Protein AF-A0A8T2KEL7-F1 (afdb_monomer_lite)

Structure (mmCIF, N/CA/C/O backbone):
data_AF-A0A8T2KEL7-F1
#
_entry.id   AF-A0A8T2KEL7-F1
#
loop_
_atom_site.group_PDB
_atom_site.id
_atom_site.type_symbol
_atom_site.label_atom_id
_atom_site.label_alt_id
_atom_site.label_comp_id
_atom_site.label_asym_id
_atom_site.label_entity_id
_atom_site.label_seq_id
_atom_site.pdbx_PDB_ins_code
_atom_site.Cartn_x
_atom_site.Cartn_y
_atom_site.Cartn_z
_atom_site.occupancy
_atom_site.B_iso_or_equiv
_atom_site.auth_seq_id
_atom_site.auth_comp_id
_atom_site.auth_asym_id
_atom_site.auth_atom_id
_atom_site.pdbx_PDB_model_num
ATOM 1 N N . ASN A 1 1 ? -16.613 -29.108 -56.571 1.00 51.03 1 ASN A N 1
ATOM 2 C CA . ASN A 1 1 ? -16.171 -29.721 -55.289 1.00 51.03 1 ASN A CA 1
ATOM 3 C C . ASN A 1 1 ? -15.367 -28.751 -54.425 1.00 51.03 1 ASN A C 1
ATOM 5 O O . ASN A 1 1 ? -15.957 -28.220 -53.500 1.00 51.03 1 ASN A O 1
ATOM 9 N N . GLN A 1 2 ? -14.075 -28.468 -54.674 1.00 43.62 2 GLN A N 1
ATOM 10 C CA . GLN A 1 2 ? -13.343 -27.475 -53.847 1.00 43.62 2 GLN A CA 1
ATOM 11 C C . GLN A 1 2 ? -13.851 -26.033 -54.038 1.00 43.62 2 GLN A C 1
ATOM 13 O O . GLN A 1 2 ? -13.884 -25.265 -53.083 1.00 43.62 2 GLN A O 1
ATOM 18 N N . SER A 1 3 ? -14.307 -25.688 -55.246 1.00 48.84 3 SER A N 1
ATOM 19 C CA . SER A 1 3 ? -14.940 -24.399 -55.561 1.00 48.84 3 SER A CA 1
ATOM 20 C C . SER A 1 3 ? -16.212 -24.130 -54.747 1.00 48.84 3 SER A C 1
ATOM 22 O O . SER A 1 3 ? -16.397 -23.021 -54.257 1.00 48.84 3 SER A O 1
ATOM 24 N N . ASP A 1 4 ? -17.063 -25.145 -54.566 1.00 54.06 4 ASP A N 1
ATOM 25 C CA . ASP A 1 4 ? -18.336 -25.011 -53.841 1.00 54.06 4 ASP A CA 1
ATOM 26 C C . ASP A 1 4 ? -18.112 -24.814 -52.341 1.00 54.06 4 ASP A C 1
ATOM 28 O O . ASP A 1 4 ? -18.777 -23.988 -51.727 1.00 54.06 4 ASP A O 1
ATOM 32 N N . LEU A 1 5 ? -17.131 -25.518 -51.763 1.00 57.81 5 LEU A N 1
ATOM 33 C CA . LEU A 1 5 ? -16.745 -25.352 -50.359 1.00 57.81 5 LEU A CA 1
ATOM 34 C C . LEU A 1 5 ? -16.254 -23.931 -50.058 1.00 57.81 5 LEU A C 1
ATOM 36 O O . LEU A 1 5 ? -16.566 -23.396 -48.998 1.00 57.81 5 LEU A O 1
ATOM 40 N N . PHE A 1 6 ? -15.523 -23.304 -50.985 1.00 61.91 6 PHE A N 1
ATOM 41 C CA . PHE A 1 6 ? -15.069 -21.924 -50.809 1.00 61.91 6 PHE A CA 1
ATOM 42 C C . PHE A 1 6 ? -16.231 -20.922 -50.889 1.00 61.91 6 PHE A C 1
ATOM 44 O O . PHE A 1 6 ? -16.317 -20.037 -50.040 1.00 61.91 6 PHE A O 1
ATOM 51 N N . LEU A 1 7 ? -17.166 -21.092 -51.838 1.00 71.88 7 LEU A N 1
ATOM 52 C CA . LEU A 1 7 ? -18.381 -20.266 -51.889 1.00 71.88 7 LEU A CA 1
ATOM 53 C C . LEU A 1 7 ? -19.242 -20.436 -50.628 1.00 71.88 7 LEU A C 1
ATOM 55 O O . LEU A 1 7 ? -19.676 -19.438 -50.063 1.00 71.88 7 LEU A O 1
ATOM 59 N N . GLN A 1 8 ? -19.445 -21.669 -50.155 1.00 61.72 8 GLN A N 1
ATOM 60 C CA . GLN A 1 8 ? -20.228 -21.951 -48.945 1.00 61.72 8 GLN A CA 1
ATOM 61 C C . GLN A 1 8 ? -19.582 -21.364 -47.683 1.00 61.72 8 GLN A C 1
ATOM 63 O O . GLN A 1 8 ? -20.287 -20.845 -46.819 1.00 61.72 8 GLN A O 1
ATOM 68 N N . LEU A 1 9 ? -18.248 -21.399 -47.580 1.00 69.44 9 LEU A N 1
ATOM 69 C CA . LEU A 1 9 ? -17.526 -20.752 -46.483 1.00 69.44 9 LEU A CA 1
ATOM 70 C C . LEU A 1 9 ? -17.676 -19.224 -46.544 1.00 69.44 9 LEU A C 1
ATOM 72 O O . LEU A 1 9 ? -17.912 -18.588 -45.520 1.00 69.44 9 LEU A O 1
ATOM 76 N N . GLN A 1 10 ? -17.572 -18.637 -47.739 1.00 73.69 10 GLN A N 1
ATOM 77 C CA . GLN A 1 10 ? -17.708 -17.195 -47.933 1.00 73.69 10 GLN A CA 1
ATOM 78 C C . GLN A 1 10 ? -19.140 -16.708 -47.649 1.00 73.69 10 GLN A C 1
ATOM 80 O O . GLN A 1 10 ? -19.310 -15.692 -46.983 1.00 73.69 10 GLN A O 1
ATOM 85 N N . GLU A 1 11 ? -20.163 -17.459 -48.064 1.00 72.88 11 GLU A N 1
ATOM 86 C CA . GLU A 1 11 ? -21.570 -17.185 -47.745 1.00 72.88 11 GLU A CA 1
ATOM 87 C C . GLU A 1 11 ? -21.839 -17.281 -46.232 1.00 72.88 11 GLU A C 1
ATOM 89 O O . GLU A 1 11 ? -22.478 -16.396 -45.658 1.00 72.88 11 GLU A O 1
ATOM 94 N N . ALA A 1 12 ? -21.275 -18.290 -45.555 1.00 67.38 12 ALA A N 1
ATOM 95 C CA . ALA A 1 12 ? -21.359 -18.412 -44.100 1.00 67.38 12 ALA A CA 1
ATOM 96 C C . ALA A 1 12 ? -20.695 -17.221 -43.381 1.00 67.38 12 ALA A C 1
ATOM 98 O O . ALA A 1 12 ? -21.315 -16.633 -42.493 1.00 67.38 12 ALA A O 1
ATOM 99 N N . ILE A 1 13 ? -19.487 -16.817 -43.794 1.00 72.94 13 ILE A N 1
ATOM 100 C CA . ILE A 1 13 ? -18.776 -15.656 -43.232 1.00 72.94 13 ILE A CA 1
ATOM 101 C C . ILE A 1 13 ? -19.582 -14.369 -43.446 1.00 72.94 13 ILE A C 1
ATOM 103 O O . ILE A 1 13 ? -19.831 -13.656 -42.479 1.00 72.94 13 ILE A O 1
ATOM 107 N N . SER A 1 14 ? -20.082 -14.106 -44.658 1.00 72.56 14 SER A N 1
ATOM 108 C CA . SER A 1 14 ? -20.905 -12.919 -44.927 1.00 72.56 14 SER A CA 1
ATOM 109 C C . SER A 1 14 ? -22.224 -12.912 -44.141 1.00 72.56 14 SER A C 1
ATOM 111 O O . SER A 1 14 ? -22.675 -11.847 -43.718 1.00 72.56 14 SER A O 1
ATOM 113 N N . SER A 1 15 ? -22.829 -14.078 -43.876 1.00 67.56 15 SER A N 1
ATOM 114 C CA . SER A 1 15 ? -24.004 -14.174 -42.993 1.00 67.56 15 SER A CA 1
ATOM 115 C C . SER A 1 15 ? -23.667 -13.843 -41.530 1.00 67.56 15 SER A C 1
ATOM 117 O O . SER A 1 15 ? -24.447 -13.173 -40.847 1.00 67.56 15 SER A O 1
ATOM 119 N N . LEU A 1 16 ? -22.478 -14.243 -41.064 1.00 66.56 16 LEU A N 1
ATOM 120 C CA . LEU A 1 16 ? -21.989 -13.956 -39.718 1.00 66.56 16 LEU A CA 1
ATOM 121 C C . LEU A 1 16 ? -21.640 -12.470 -39.560 1.00 66.56 16 LEU A C 1
ATOM 123 O O . LEU A 1 16 ? -22.017 -11.854 -38.567 1.00 66.56 16 LEU A O 1
ATOM 127 N N . GLU A 1 17 ? -20.980 -11.875 -40.557 1.00 70.75 17 GLU A N 1
ATOM 128 C CA . GLU A 1 17 ? -20.666 -10.444 -40.606 1.00 70.75 17 GLU A CA 1
ATOM 129 C C . GLU A 1 17 ? -21.936 -9.588 -40.591 1.00 70.75 17 GLU A C 1
ATOM 131 O O . GLU A 1 17 ? -22.025 -8.657 -39.792 1.00 70.75 17 GLU A O 1
ATOM 136 N N . ALA A 1 18 ? -22.955 -9.940 -41.384 1.00 66.38 18 ALA A N 1
ATOM 137 C CA . ALA A 1 18 ? -24.250 -9.258 -41.365 1.00 66.38 18 ALA A CA 1
ATOM 138 C C . ALA A 1 18 ? -24.922 -9.320 -39.979 1.00 66.38 18 ALA A C 1
ATOM 140 O O . ALA A 1 18 ? -25.465 -8.318 -39.506 1.00 66.38 18 ALA A O 1
ATOM 141 N N . CYS A 1 19 ? -24.837 -10.467 -39.295 1.00 58.75 19 CYS A N 1
ATOM 142 C CA . CYS A 1 19 ? -25.362 -10.617 -37.940 1.00 58.75 19 CYS A CA 1
ATOM 143 C C . CYS A 1 19 ? -24.545 -9.813 -36.910 1.00 58.75 19 CYS A C 1
ATOM 145 O O . CYS A 1 19 ? -25.122 -9.154 -36.055 1.00 58.75 19 CYS A O 1
ATOM 147 N N . VAL A 1 20 ? -23.211 -9.789 -37.003 1.00 63.69 20 VAL A N 1
ATOM 148 C CA . VAL A 1 20 ? -22.352 -8.973 -36.119 1.00 63.69 20 VAL A CA 1
ATOM 149 C C . VAL A 1 20 ? -22.555 -7.472 -36.363 1.00 63.69 20 VAL A C 1
ATOM 151 O O . VAL A 1 20 ? -22.489 -6.682 -35.421 1.00 63.69 20 VAL A O 1
ATOM 154 N N . CYS A 1 21 ? -22.843 -7.056 -37.598 1.00 58.03 21 CYS A N 1
ATOM 155 C CA . CYS A 1 21 ? -23.215 -5.679 -37.912 1.00 58.03 21 CYS A CA 1
ATOM 156 C C . CYS A 1 21 ? -24.514 -5.260 -37.209 1.00 58.03 21 CYS A C 1
ATOM 158 O O . CYS A 1 21 ? -24.532 -4.188 -36.611 1.00 58.03 21 CYS A O 1
ATOM 160 N N . SER A 1 22 ? -25.548 -6.112 -37.163 1.00 57.53 22 SER A N 1
ATOM 161 C CA . SER A 1 22 ? -26.803 -5.769 -36.469 1.00 57.53 22 SER A CA 1
ATOM 162 C C . SER A 1 22 ? -26.669 -5.664 -34.942 1.00 57.53 22 SER A C 1
ATOM 164 O O . SER A 1 22 ? -27.563 -5.136 -34.293 1.00 57.53 22 SER A O 1
ATOM 166 N N . TRP A 1 23 ? -25.574 -6.165 -34.359 1.00 51.34 23 TRP A N 1
ATOM 167 C CA . TRP A 1 23 ? -25.241 -6.000 -32.936 1.00 51.34 23 TRP A CA 1
ATOM 168 C C . TRP A 1 23 ? -24.403 -4.743 -32.667 1.00 51.34 23 TRP A C 1
ATOM 170 O O . TRP A 1 23 ? -24.250 -4.337 -31.514 1.00 51.34 23 TRP A O 1
ATOM 180 N N . ARG A 1 24 ? -23.820 -4.138 -33.712 1.00 51.06 24 ARG A N 1
ATOM 181 C CA . ARG A 1 24 ? -22.928 -2.976 -33.594 1.00 51.06 24 ARG A CA 1
ATOM 182 C C . ARG A 1 24 ? -23.665 -1.636 -33.688 1.00 51.06 24 ARG A C 1
ATOM 184 O O . ARG A 1 24 ? -23.080 -0.621 -33.318 1.00 51.06 24 ARG A O 1
ATOM 191 N N . ASP A 1 25 ? -24.929 -1.650 -34.111 1.00 41.34 25 ASP A N 1
ATOM 192 C CA . ASP A 1 25 ? -25.845 -0.509 -34.075 1.00 41.34 25 ASP A CA 1
ATOM 193 C C . ASP A 1 25 ? -26.663 -0.512 -32.765 1.00 41.34 25 ASP A C 1
ATOM 195 O O . ASP A 1 25 ? -27.654 -1.239 -32.657 1.00 41.34 25 ASP A O 1
ATOM 199 N N . PRO A 1 26 ? -26.304 0.289 -31.742 1.00 42.75 26 PRO A N 1
ATOM 200 C CA . PRO A 1 26 ? -27.180 0.491 -30.595 1.00 42.75 26 PRO A CA 1
ATOM 201 C C . PRO A 1 26 ? -28.420 1.305 -31.016 1.00 42.75 26 PRO A C 1
ATOM 203 O O . PRO A 1 26 ? -28.294 2.225 -31.830 1.00 42.75 26 PRO A O 1
ATOM 206 N N . PRO A 1 27 ? -29.612 1.062 -30.433 1.00 43.00 27 PRO A N 1
ATOM 207 C CA . PRO A 1 27 ? -30.798 1.872 -30.700 1.00 43.00 27 PRO A CA 1
ATOM 208 C C . PRO A 1 27 ? -30.613 3.290 -30.139 1.00 43.00 27 PRO A C 1
ATOM 210 O O . PRO A 1 27 ? -30.871 3.578 -28.969 1.00 43.00 27 PRO A O 1
ATOM 213 N N . GLY A 1 28 ? -30.136 4.193 -30.993 1.00 37.25 28 GLY A N 1
ATOM 214 C CA . GLY A 1 28 ? -29.884 5.585 -30.651 1.00 37.25 28 GLY A CA 1
ATOM 215 C C . GLY A 1 28 ? -31.169 6.382 -30.420 1.00 37.25 28 GLY A C 1
ATOM 216 O O . GLY A 1 28 ? -31.869 6.726 -31.366 1.00 37.25 28 GLY A O 1
ATOM 217 N N . SER A 1 29 ? -31.402 6.774 -29.165 1.00 40.84 29 SER A N 1
ATOM 218 C CA . SER A 1 29 ? -32.165 7.974 -28.786 1.00 40.84 29 SER A CA 1
ATOM 219 C C . SER A 1 29 ? -33.591 8.110 -29.361 1.00 40.84 29 SER A C 1
ATOM 221 O O . SER A 1 29 ? -33.909 9.083 -30.049 1.00 40.84 29 SER A O 1
ATOM 223 N N . GLY A 1 30 ? -34.490 7.205 -28.968 1.00 31.20 30 GLY A N 1
ATOM 224 C CA . GLY A 1 30 ? -35.940 7.420 -29.034 1.00 31.20 30 GLY A CA 1
ATOM 225 C C . GLY A 1 30 ? -36.546 7.495 -27.632 1.00 31.20 30 GLY A C 1
ATOM 226 O O . GLY A 1 30 ? -36.530 6.507 -26.905 1.00 31.20 30 GLY A O 1
ATOM 227 N N . SER A 1 31 ? -37.082 8.654 -27.242 1.00 38.06 31 SER A N 1
ATOM 228 C CA . SER A 1 31 ? -37.835 8.798 -25.988 1.00 38.06 31 SER A CA 1
ATOM 229 C C . SER A 1 31 ? -39.167 8.047 -26.070 1.00 38.06 31 SER A C 1
ATOM 231 O O . SER A 1 31 ? -39.969 8.377 -26.941 1.00 38.06 31 SER A O 1
ATOM 233 N N . LEU A 1 32 ? -39.411 7.087 -25.168 1.00 34.47 32 LEU A N 1
ATOM 234 C CA . LEU A 1 32 ? -40.612 7.032 -24.314 1.00 34.47 32 LEU A CA 1
ATOM 235 C C . LEU A 1 32 ? -40.549 5.862 -23.312 1.00 34.47 32 LEU A C 1
ATOM 237 O O . LEU A 1 32 ? -39.857 4.868 -23.524 1.00 34.47 32 LEU A O 1
ATOM 241 N N . GLU A 1 33 ? -41.327 5.979 -22.237 1.00 38.69 33 GLU A N 1
ATOM 242 C CA . GLU A 1 33 ? -41.602 4.912 -21.269 1.00 38.69 33 GLU A CA 1
ATOM 243 C C . GLU A 1 33 ? -42.199 3.649 -21.916 1.00 38.69 33 GLU A C 1
ATOM 245 O O . GLU A 1 33 ? -43.057 3.723 -22.798 1.00 38.69 33 GLU A O 1
ATOM 250 N N . GLY A 1 34 ? -41.819 2.473 -21.407 1.00 32.56 34 GLY A N 1
ATOM 251 C CA . GLY A 1 34 ? -42.483 1.218 -21.755 1.00 32.56 34 GLY A CA 1
ATOM 252 C C . GLY A 1 34 ? -41.746 -0.024 -21.262 1.00 32.56 34 GLY A C 1
ATOM 253 O O . GLY A 1 34 ? -40.747 -0.424 -21.854 1.00 32.56 34 GLY A O 1
ATOM 254 N N . ASN A 1 35 ? -42.278 -0.674 -20.221 1.00 43.50 35 ASN A N 1
ATOM 255 C CA . ASN A 1 35 ? -41.855 -2.019 -19.817 1.00 43.50 35 ASN A CA 1
ATOM 256 C C . ASN A 1 35 ? -41.921 -2.982 -21.013 1.00 43.50 35 ASN A C 1
ATOM 258 O O . ASN A 1 35 ? -42.969 -3.085 -21.659 1.00 43.50 35 ASN A O 1
ATOM 262 N N . ARG A 1 36 ? -40.841 -3.726 -21.275 1.00 33.75 36 ARG A N 1
ATOM 263 C CA . ARG A 1 36 ? -40.877 -4.892 -22.166 1.00 33.75 36 ARG A CA 1
ATOM 264 C C . ARG A 1 36 ? -39.787 -5.900 -21.810 1.00 33.75 36 ARG A C 1
ATOM 266 O O . ARG A 1 36 ? -38.639 -5.524 -21.592 1.00 33.75 36 ARG A O 1
ATOM 273 N N . ASP A 1 37 ? -40.173 -7.168 -21.743 1.00 33.81 37 ASP A N 1
ATOM 274 C CA . ASP A 1 37 ? -39.324 -8.274 -21.296 1.00 33.81 37 ASP A CA 1
ATOM 275 C C . ASP A 1 37 ? -38.237 -8.654 -22.325 1.00 33.81 37 ASP A C 1
ATOM 277 O O . ASP A 1 37 ? -38.489 -8.603 -23.534 1.00 33.81 37 ASP A O 1
ATOM 281 N N . PRO A 1 38 ? -37.043 -9.099 -21.885 1.00 38.44 38 PRO A N 1
ATOM 282 C CA . PRO A 1 38 ? -35.895 -9.356 -22.758 1.00 38.44 38 PRO A CA 1
ATOM 283 C C . PRO A 1 38 ? -35.983 -10.738 -23.433 1.00 38.44 38 PRO A C 1
ATOM 285 O O . PRO A 1 38 ? -35.222 -11.649 -23.120 1.00 38.44 38 PRO A O 1
ATOM 288 N N . SER A 1 39 ? -36.940 -10.913 -24.350 1.00 38.66 39 SER A N 1
ATOM 289 C CA . SER A 1 39 ? -37.192 -12.195 -25.042 1.00 38.66 39 SER A CA 1
ATOM 290 C C . SER A 1 39 ? -37.117 -12.139 -26.578 1.00 38.66 39 SER A C 1
ATOM 292 O O . SER A 1 39 ? -37.346 -13.153 -27.233 1.00 38.66 39 SER A O 1
ATOM 294 N N . GLY A 1 40 ? -36.775 -10.985 -27.167 1.00 40.84 40 GLY A N 1
ATOM 295 C CA . GLY A 1 40 ? -36.830 -10.764 -28.622 1.00 40.84 40 GLY A CA 1
ATOM 296 C C . GLY A 1 40 ? -35.686 -11.369 -29.449 1.00 40.84 40 GLY A C 1
ATOM 297 O O . GLY A 1 40 ? -35.927 -11.879 -30.543 1.00 40.84 40 GLY A O 1
ATOM 298 N N . ASP A 1 41 ? -34.453 -11.353 -28.936 1.00 44.75 41 ASP A N 1
ATOM 299 C CA . ASP A 1 41 ? -33.253 -11.429 -29.796 1.00 44.75 41 ASP A CA 1
ATOM 300 C C . ASP A 1 41 ? -32.690 -12.848 -30.013 1.00 44.75 41 ASP A C 1
ATOM 302 O O . ASP A 1 41 ? -31.678 -13.039 -30.684 1.00 44.75 41 ASP A O 1
ATOM 306 N N . THR A 1 42 ? -33.347 -13.882 -29.480 1.00 44.06 42 THR A N 1
ATOM 307 C CA . THR A 1 42 ? -32.893 -15.283 -29.620 1.00 44.06 42 THR A CA 1
ATOM 308 C C . THR A 1 42 ? -33.246 -15.914 -30.974 1.00 44.06 42 THR A C 1
ATOM 310 O O . THR A 1 42 ? -32.592 -16.866 -31.405 1.00 44.06 42 THR A O 1
ATOM 313 N N . ASN A 1 43 ? -34.248 -15.384 -31.682 1.00 51.16 43 ASN A N 1
ATOM 314 C CA . ASN A 1 43 ? -34.780 -16.011 -32.898 1.00 51.16 43 ASN A CA 1
ATOM 315 C C . ASN A 1 43 ? -33.873 -15.866 -34.133 1.00 51.16 43 ASN A C 1
ATOM 317 O O . ASN A 1 43 ? -33.830 -16.775 -34.960 1.00 51.16 43 ASN A O 1
ATOM 321 N N . THR A 1 44 ? -33.123 -14.769 -34.264 1.00 52.22 44 THR A N 1
ATOM 322 C CA . THR A 1 44 ? -32.180 -14.564 -35.382 1.00 52.22 44 THR A CA 1
ATOM 323 C C . THR A 1 44 ? -30.947 -15.460 -35.264 1.00 52.22 44 THR A C 1
ATOM 325 O O . THR A 1 44 ? -30.527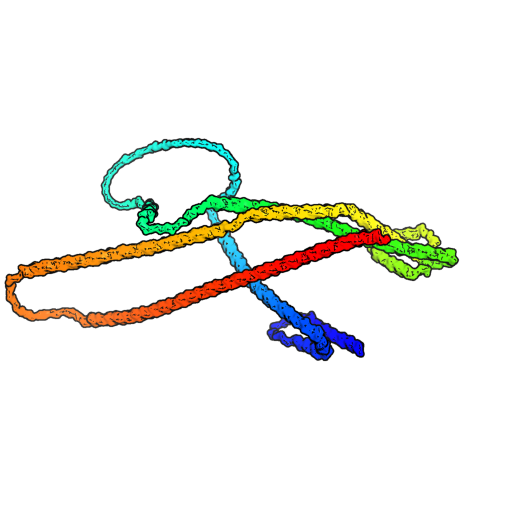 -16.051 -36.257 1.00 52.22 44 THR A O 1
ATOM 328 N N . CYS A 1 45 ? -30.417 -15.645 -34.051 1.00 45.91 45 CYS A N 1
ATOM 329 C CA . CYS A 1 45 ? -29.271 -16.526 -33.809 1.00 45.91 45 CYS A CA 1
ATOM 330 C C . CYS A 1 45 ? -29.617 -18.006 -34.079 1.00 45.91 45 CYS A C 1
ATOM 332 O O . CYS A 1 45 ? -28.887 -18.709 -34.781 1.00 45.91 45 CYS A O 1
ATOM 334 N N . ASN A 1 46 ? -30.795 -18.460 -33.627 1.00 52.78 46 ASN A N 1
ATOM 335 C CA . ASN A 1 46 ? -31.281 -19.822 -33.880 1.00 52.78 46 ASN A CA 1
ATOM 336 C C . ASN A 1 46 ? -31.483 -20.129 -35.378 1.00 52.78 46 ASN A C 1
ATOM 338 O O . ASN A 1 46 ? -31.280 -21.269 -35.800 1.00 52.78 46 ASN A O 1
ATOM 342 N N . ALA A 1 47 ? -31.849 -19.134 -36.196 1.00 53.66 47 ALA A N 1
ATOM 343 C CA . ALA A 1 47 ? -32.010 -19.314 -37.640 1.00 53.66 47 ALA A CA 1
ATOM 344 C C . ALA A 1 47 ? -30.671 -19.582 -38.355 1.00 53.66 47 ALA A C 1
ATOM 346 O O . ALA A 1 47 ? -30.604 -20.458 -39.215 1.00 53.66 47 ALA A O 1
ATOM 347 N N . VAL A 1 48 ? -29.595 -18.887 -37.963 1.00 54.91 48 VAL A N 1
ATOM 348 C CA . VAL A 1 48 ? -28.241 -19.082 -38.521 1.00 54.91 48 VAL A CA 1
ATOM 349 C C . VAL A 1 48 ? -27.666 -20.437 -38.091 1.00 54.91 48 VAL A C 1
ATOM 351 O O . VAL A 1 48 ? -27.198 -21.207 -38.931 1.00 54.91 48 VAL A O 1
ATOM 354 N N . MET A 1 49 ? -27.798 -20.785 -36.805 1.00 50.28 49 MET A N 1
ATOM 355 C CA . MET A 1 49 ? -27.352 -22.077 -36.256 1.00 50.28 49 MET A CA 1
ATOM 356 C C . MET A 1 49 ? -28.096 -23.290 -36.845 1.00 50.28 49 MET A C 1
ATOM 358 O O . MET A 1 49 ? -27.608 -24.412 -36.744 1.00 50.28 49 MET A O 1
ATOM 362 N N . SER A 1 50 ? -29.249 -23.080 -37.490 1.00 52.16 50 SER A N 1
ATOM 363 C CA . SER A 1 50 ? -30.031 -24.133 -38.157 1.00 52.16 50 SER A CA 1
ATOM 364 C C . SER A 1 50 ? -29.585 -24.431 -39.600 1.00 52.16 50 SER A C 1
ATOM 366 O O . SER A 1 50 ? -30.155 -25.315 -40.242 1.00 52.16 50 SER A O 1
ATOM 368 N N . SER A 1 51 ? -28.580 -23.725 -40.137 1.00 57.47 51 SER A N 1
ATOM 369 C CA . SER A 1 51 ? -28.039 -24.014 -41.473 1.00 57.47 51 SER A CA 1
ATOM 370 C C . SER A 1 51 ? -27.383 -25.405 -41.510 1.00 57.47 51 SER A C 1
ATOM 372 O O . SER A 1 51 ? -26.509 -25.682 -40.685 1.00 57.47 51 SER A O 1
ATOM 374 N N . PRO A 1 52 ? -27.721 -26.293 -42.470 1.00 59.16 52 PRO A N 1
ATOM 375 C CA . PRO A 1 52 ? -27.232 -27.676 -42.479 1.00 59.16 52 PRO A CA 1
ATOM 376 C C . PRO A 1 52 ? -25.705 -27.791 -42.618 1.00 59.16 52 PRO A C 1
ATOM 378 O O . PRO A 1 52 ? -25.131 -28.786 -42.179 1.00 59.16 52 PRO A O 1
ATOM 381 N N . VAL A 1 53 ? -25.040 -26.772 -43.177 1.00 58.00 53 VAL A N 1
ATOM 382 C CA . VAL A 1 53 ? -23.570 -26.701 -43.262 1.00 58.00 53 VAL A CA 1
ATOM 383 C C . VAL A 1 53 ? -22.955 -26.375 -41.897 1.00 58.00 53 VAL A C 1
ATOM 385 O O . VAL A 1 53 ? -22.003 -27.038 -41.488 1.00 58.00 53 VAL A O 1
ATOM 388 N N . LEU A 1 54 ? -23.532 -25.421 -41.155 1.00 56.69 54 LEU A N 1
ATOM 389 C CA . LEU A 1 54 ? -23.091 -25.096 -39.794 1.00 56.69 54 LEU A CA 1
ATOM 390 C C . LEU A 1 54 ? -23.386 -26.240 -38.822 1.00 56.69 54 LEU A C 1
ATOM 392 O O . LEU A 1 54 ? -22.504 -26.603 -38.056 1.00 56.69 54 LEU A O 1
ATOM 396 N N . VAL A 1 55 ? -24.553 -26.887 -38.909 1.00 62.62 55 VAL A N 1
ATOM 397 C CA . VAL A 1 55 ? -24.863 -28.091 -38.113 1.00 62.62 55 VAL A CA 1
ATOM 398 C C . VAL A 1 55 ? -23.891 -29.236 -38.430 1.00 62.62 55 VAL A C 1
ATOM 400 O O . VAL A 1 55 ? -23.473 -29.953 -37.523 1.00 62.62 55 VAL A O 1
ATOM 403 N N . GLY A 1 56 ? -23.497 -29.407 -39.697 1.00 63.72 56 GLY A N 1
ATOM 404 C CA . GLY A 1 56 ? -22.493 -30.394 -40.106 1.00 63.72 56 GLY A CA 1
ATOM 405 C C . GLY A 1 56 ? -21.108 -30.115 -39.515 1.00 63.72 56 GLY A C 1
ATOM 406 O O . GLY A 1 56 ? -20.507 -31.012 -38.927 1.00 63.72 56 GLY A O 1
ATOM 407 N N . LEU A 1 57 ? -20.636 -28.868 -39.612 1.00 58.28 57 LEU A N 1
ATOM 408 C CA . LEU A 1 57 ? -19.362 -28.437 -39.030 1.00 58.28 57 LEU A CA 1
ATOM 409 C C . LEU A 1 57 ? -19.373 -28.522 -37.501 1.00 58.28 57 LEU A C 1
ATOM 411 O O . LEU A 1 57 ? -18.437 -29.071 -36.930 1.00 58.28 57 LEU A O 1
ATOM 415 N N . ASN A 1 58 ? -20.441 -28.071 -36.838 1.00 57.66 58 ASN A N 1
ATOM 416 C CA . ASN A 1 58 ? -20.557 -28.114 -35.379 1.00 57.66 58 ASN A CA 1
ATOM 417 C C . ASN A 1 58 ? -20.500 -29.558 -34.853 1.00 57.66 58 ASN A C 1
ATOM 419 O O . ASN A 1 58 ? -19.894 -29.814 -33.824 1.00 57.66 58 ASN A O 1
ATOM 423 N N . LYS A 1 59 ? -21.041 -30.526 -35.604 1.00 62.81 59 LYS A N 1
ATOM 424 C CA . LYS A 1 59 ? -21.048 -31.955 -35.246 1.00 62.81 59 LYS A CA 1
ATOM 425 C C . LYS A 1 59 ? -19.718 -32.684 -35.496 1.00 62.81 59 LYS A C 1
ATOM 427 O O . LYS A 1 59 ? -19.494 -33.760 -34.939 1.00 62.81 59 LYS A O 1
ATOM 432 N N . GLU A 1 60 ? -18.848 -32.128 -36.339 1.00 59.91 60 GLU A N 1
ATOM 433 C CA . GLU A 1 60 ? -17.434 -32.525 -36.444 1.00 59.91 60 GLU A CA 1
ATOM 434 C C . GLU A 1 60 ? -16.601 -31.850 -35.339 1.00 59.91 60 GLU A C 1
ATOM 436 O O . GLU A 1 60 ? -15.757 -32.496 -34.721 1.00 59.91 60 GLU A O 1
ATOM 441 N N . LEU A 1 61 ? -16.888 -30.582 -35.023 1.00 55.34 61 LEU A N 1
ATOM 442 C CA . LEU A 1 61 ? -16.183 -29.809 -33.996 1.00 55.34 61 LEU A CA 1
ATOM 443 C C . LEU A 1 61 ? -16.467 -30.337 -32.577 1.00 55.34 61 LEU A C 1
ATOM 445 O O . LEU A 1 61 ? -15.524 -30.592 -31.834 1.00 55.34 61 LEU A O 1
ATOM 449 N N . GLU A 1 62 ? -17.726 -30.650 -32.247 1.00 56.56 62 GLU A N 1
ATOM 450 C CA . GLU A 1 62 ? -18.137 -31.328 -31.001 1.00 56.56 62 GLU A CA 1
ATOM 451 C C . GLU A 1 62 ? -17.415 -32.673 -30.795 1.00 56.56 62 GLU A C 1
ATOM 453 O O . GLU A 1 62 ? -17.163 -33.076 -29.661 1.00 56.56 62 GLU A O 1
ATOM 458 N N . LYS A 1 63 ? -17.050 -33.387 -31.872 1.00 59.75 63 LYS A N 1
ATOM 459 C CA . LYS A 1 63 ? -16.265 -34.632 -31.775 1.00 59.75 63 LYS A CA 1
ATOM 460 C C . LYS A 1 63 ? -14.774 -34.393 -31.558 1.00 59.75 63 LYS A C 1
ATOM 462 O O . LYS A 1 63 ? -14.119 -35.250 -30.970 1.00 59.75 63 LYS A O 1
ATOM 467 N N . ALA A 1 64 ? -14.238 -33.283 -32.059 1.00 55.59 64 ALA A N 1
ATOM 468 C CA . ALA A 1 64 ? -12.831 -32.926 -31.909 1.00 55.59 64 ALA A CA 1
ATOM 469 C C . ALA A 1 64 ? -12.533 -32.263 -30.550 1.00 55.59 64 ALA A C 1
ATOM 471 O O . ALA A 1 64 ? -11.447 -32.460 -30.012 1.00 55.59 64 ALA A O 1
ATOM 472 N N . PHE A 1 65 ? -13.500 -31.530 -29.983 1.00 51.91 65 PHE A N 1
ATOM 473 C CA . PHE A 1 65 ? -13.317 -30.661 -28.811 1.00 51.91 65 PHE A CA 1
ATOM 474 C C . PHE A 1 65 ? -14.181 -31.029 -27.590 1.00 51.91 65 PHE A C 1
ATOM 476 O O . PHE A 1 65 ? -14.276 -30.250 -26.645 1.00 51.91 65 PHE A O 1
ATOM 483 N N . SER A 1 66 ? -14.762 -32.236 -27.534 1.00 56.72 66 SER A N 1
ATOM 484 C CA . SER A 1 66 ? -15.698 -32.636 -26.460 1.00 56.72 66 SER A CA 1
ATOM 485 C C . SER A 1 66 ? -15.138 -32.566 -25.024 1.00 56.72 66 SER A C 1
ATOM 487 O O . SER A 1 66 ? -15.907 -32.631 -24.066 1.00 56.72 66 SER A O 1
ATOM 489 N N . HIS A 1 67 ? -13.811 -32.524 -24.855 1.00 54.12 67 HIS A N 1
ATOM 490 C CA . HIS A 1 67 ? -13.155 -32.301 -23.560 1.00 54.12 67 HIS A CA 1
ATOM 491 C C . HIS A 1 67 ? -13.003 -30.810 -23.225 1.00 54.12 67 HIS A C 1
ATOM 493 O O . HIS A 1 67 ? -13.130 -30.434 -22.058 1.00 54.12 67 HIS A O 1
ATOM 499 N N . ASP A 1 68 ? -12.787 -29.967 -24.235 1.00 61.22 68 ASP A N 1
ATOM 500 C CA . ASP A 1 68 ? -12.562 -28.534 -24.062 1.00 61.22 68 ASP A CA 1
ATOM 501 C C . ASP A 1 68 ? -13.875 -27.795 -23.786 1.00 61.22 68 ASP A C 1
ATOM 503 O O . ASP A 1 68 ? -13.885 -26.902 -22.947 1.00 61.22 68 ASP A O 1
ATOM 507 N N . ASP A 1 69 ? -15.009 -28.214 -24.363 1.00 68.62 69 ASP A N 1
ATOM 508 C CA . ASP A 1 69 ? -16.320 -27.619 -24.047 1.00 68.62 69 ASP A CA 1
ATOM 509 C C . ASP A 1 69 ? -16.677 -27.742 -22.556 1.00 68.62 69 ASP A C 1
ATOM 511 O O . ASP A 1 69 ? -17.165 -26.791 -21.944 1.00 68.62 69 ASP A O 1
ATOM 515 N N . ILE A 1 70 ? -16.393 -28.890 -21.929 1.00 75.00 70 ILE A N 1
ATOM 516 C CA . ILE A 1 70 ? -16.634 -29.091 -20.490 1.00 75.00 70 ILE A CA 1
ATOM 517 C C . ILE A 1 70 ? -15.704 -28.193 -19.666 1.00 75.00 70 ILE A C 1
ATOM 519 O O . ILE A 1 70 ? -16.131 -27.634 -18.653 1.00 75.00 70 ILE A O 1
ATOM 523 N N . TRP A 1 71 ? -14.452 -28.021 -20.097 1.00 81.12 71 TRP A N 1
ATOM 524 C CA . TRP A 1 71 ? -13.497 -27.132 -19.438 1.00 81.12 71 TRP A CA 1
ATOM 525 C C . TRP A 1 71 ? -13.903 -25.655 -19.578 1.00 81.12 71 TRP A C 1
ATOM 527 O O . TRP A 1 71 ? -13.970 -24.946 -18.576 1.00 81.12 71 TRP A O 1
ATOM 537 N N . ILE A 1 72 ? -14.287 -25.216 -20.780 1.00 80.44 72 ILE A N 1
ATOM 538 C CA . ILE A 1 72 ? -14.781 -23.862 -21.066 1.00 80.44 72 ILE A CA 1
ATOM 539 C C . ILE A 1 72 ? -16.054 -23.571 -20.261 1.00 80.44 72 ILE A C 1
ATOM 541 O O . ILE A 1 72 ? -16.158 -22.506 -19.659 1.00 80.44 72 ILE A O 1
ATOM 545 N N . GLN A 1 73 ? -17.005 -24.506 -20.174 1.00 84.75 73 GLN A N 1
ATOM 546 C CA . GLN A 1 73 ? -18.219 -24.325 -19.364 1.00 84.75 73 GLN A CA 1
ATOM 547 C C . GLN A 1 73 ? -17.923 -24.292 -17.856 1.00 84.75 73 GLN A C 1
ATOM 549 O O . GLN A 1 73 ? -18.525 -23.492 -17.131 1.00 84.75 73 GLN A O 1
ATOM 554 N N . CYS A 1 74 ? -16.970 -25.098 -17.370 1.00 83.00 74 CYS A N 1
ATOM 555 C CA . CYS A 1 74 ? -16.471 -24.997 -15.995 1.00 83.00 74 CYS A CA 1
ATOM 556 C C . CYS A 1 74 ? -15.842 -23.621 -15.725 1.00 83.00 74 CYS A C 1
ATOM 558 O O . CYS A 1 74 ? -16.129 -23.011 -14.697 1.00 83.00 74 CYS A O 1
ATOM 560 N N . GLU A 1 75 ? -15.036 -23.106 -16.653 1.00 86.38 75 GLU A N 1
ATOM 561 C CA . GLU A 1 75 ? -14.326 -21.835 -16.504 1.00 86.38 75 GLU A CA 1
ATOM 562 C C . GLU A 1 75 ? -15.270 -20.624 -16.620 1.00 86.38 75 GLU A C 1
ATOM 564 O O . GLU A 1 75 ? -15.198 -19.698 -15.812 1.00 86.38 75 GLU A O 1
ATOM 569 N N . ILE A 1 76 ? -16.255 -20.665 -17.525 1.00 86.19 76 ILE A N 1
ATOM 570 C CA . ILE A 1 76 ? -17.365 -19.699 -17.576 1.00 86.19 76 ILE A CA 1
ATOM 571 C C . ILE A 1 76 ? -18.142 -19.715 -16.254 1.00 86.19 76 ILE A C 1
ATOM 573 O O . ILE A 1 76 ? -18.429 -18.652 -15.702 1.00 86.19 76 ILE A O 1
ATOM 577 N N . SER A 1 77 ? -18.451 -20.896 -15.710 1.00 90.25 77 SER A N 1
ATOM 578 C CA . SER A 1 77 ? -19.132 -21.023 -14.414 1.00 90.25 77 SER A CA 1
ATOM 579 C C . SER A 1 77 ? -18.284 -20.453 -13.272 1.00 90.25 77 SER A C 1
ATOM 581 O O . SER A 1 77 ? -18.805 -19.720 -12.428 1.00 90.25 77 SER A O 1
ATOM 583 N N . ARG A 1 78 ? -16.966 -20.700 -13.283 1.00 91.88 78 ARG A N 1
ATOM 584 C CA . ARG A 1 78 ? -15.999 -20.132 -12.333 1.00 91.88 78 ARG A CA 1
ATOM 585 C C . ARG A 1 78 ? -16.024 -18.604 -12.386 1.00 91.88 78 ARG A C 1
ATOM 587 O O . ARG A 1 78 ? -16.276 -17.966 -11.364 1.00 91.88 78 ARG A O 1
ATOM 594 N N . TYR A 1 79 ? -15.895 -18.013 -13.574 1.00 91.50 79 TYR A N 1
ATOM 595 C CA . TYR A 1 79 ? -15.989 -16.564 -13.755 1.00 91.50 79 TYR A CA 1
ATOM 596 C C . TYR A 1 79 ? -17.368 -15.994 -13.399 1.00 91.50 79 TYR A C 1
ATOM 598 O O . TYR A 1 79 ? -17.444 -14.866 -12.914 1.00 91.50 79 TYR A O 1
ATOM 606 N N . GLN A 1 80 ? -18.468 -16.730 -13.586 1.00 92.06 80 GLN A N 1
ATOM 607 C CA . GLN A 1 80 ? -19.791 -16.299 -13.118 1.00 92.06 80 GLN A CA 1
ATOM 608 C C . GLN A 1 80 ? -19.868 -16.261 -11.586 1.00 92.06 80 GLN A C 1
ATOM 610 O O . GLN A 1 80 ? -20.381 -15.283 -11.037 1.00 92.06 80 GLN A O 1
ATOM 615 N N . THR A 1 81 ? -19.321 -17.268 -10.892 1.00 94.00 81 THR A N 1
ATOM 616 C CA . THR A 1 81 ? -19.244 -17.266 -9.420 1.00 94.00 81 THR A CA 1
ATOM 617 C C . THR A 1 81 ? -18.349 -16.143 -8.896 1.00 94.00 81 THR A C 1
ATOM 619 O O . THR A 1 81 ? -18.788 -15.367 -8.051 1.00 94.00 81 THR A O 1
ATOM 622 N N . GLU A 1 82 ? -17.165 -15.954 -9.483 1.00 95.19 82 GLU A N 1
ATOM 623 C CA . GLU A 1 82 ? -16.223 -14.886 -9.130 1.00 95.19 82 GLU A CA 1
ATOM 624 C C . GLU A 1 82 ? -16.847 -13.493 -9.346 1.00 95.19 82 GLU A C 1
ATOM 626 O O . GLU A 1 82 ? -16.817 -12.640 -8.461 1.00 95.19 82 GLU A O 1
ATOM 631 N N . ASN A 1 83 ? -17.547 -13.273 -10.466 1.00 90.06 83 ASN A N 1
ATOM 632 C CA . ASN A 1 83 ? -18.293 -12.033 -10.706 1.00 90.06 83 ASN A CA 1
ATOM 633 C C . ASN A 1 83 ? -19.466 -11.826 -9.731 1.00 90.06 83 ASN A C 1
ATOM 635 O O . ASN A 1 83 ? -19.799 -10.682 -9.409 1.00 90.06 83 ASN A O 1
ATOM 639 N N . ALA A 1 84 ? -20.126 -12.890 -9.266 1.00 95.50 84 ALA A N 1
ATOM 640 C CA . ALA A 1 84 ? -21.180 -12.789 -8.257 1.00 95.50 84 ALA A CA 1
ATOM 641 C C . ALA A 1 84 ? -20.605 -12.422 -6.877 1.00 95.50 84 ALA A C 1
ATOM 643 O O . ALA A 1 84 ? -21.168 -11.569 -6.184 1.00 95.50 84 ALA A O 1
ATOM 644 N N . GLU A 1 85 ? -19.463 -12.999 -6.505 1.00 95.38 85 GLU A N 1
ATOM 645 C CA . GLU A 1 85 ? -18.722 -12.663 -5.287 1.00 95.38 85 GLU A CA 1
ATOM 646 C C . GLU A 1 85 ? -18.195 -11.225 -5.322 1.00 95.38 85 GLU A C 1
ATOM 648 O O . GLU A 1 85 ? -18.451 -10.468 -4.385 1.00 95.38 85 GLU A O 1
ATOM 653 N N . LEU A 1 86 ? -17.584 -10.789 -6.429 1.00 94.75 86 LEU A N 1
ATOM 654 C CA . LEU A 1 86 ? -17.145 -9.404 -6.627 1.00 94.75 86 LEU A CA 1
ATOM 655 C C . LEU A 1 86 ? -18.316 -8.412 -6.551 1.00 94.75 86 LEU A C 1
ATOM 657 O O . LEU A 1 86 ? -18.211 -7.397 -5.865 1.00 94.75 86 LEU A O 1
ATOM 661 N N . LYS A 1 87 ? -19.472 -8.719 -7.158 1.00 95.56 87 LYS A N 1
ATOM 662 C CA . LYS A 1 87 ? -20.697 -7.901 -7.022 1.00 95.56 87 LYS A CA 1
ATOM 663 C C . LYS A 1 87 ? -21.212 -7.840 -5.582 1.00 95.56 87 LYS A C 1
ATOM 665 O O . LYS A 1 87 ? -21.792 -6.829 -5.188 1.00 95.56 87 LYS A O 1
ATOM 670 N N . ASN A 1 88 ? -21.036 -8.898 -4.794 1.00 94.69 88 ASN A N 1
ATOM 671 C CA . ASN A 1 88 ? -21.414 -8.903 -3.381 1.00 94.69 88 ASN A CA 1
ATOM 672 C C . ASN A 1 88 ? -20.407 -8.131 -2.518 1.00 94.69 88 ASN A C 1
ATOM 674 O O . ASN A 1 88 ? -20.838 -7.371 -1.653 1.00 94.69 88 ASN A O 1
ATOM 678 N N . SER A 1 89 ? -19.107 -8.250 -2.799 1.00 94.31 89 SER A N 1
ATOM 679 C CA . SER A 1 89 ? -18.049 -7.442 -2.184 1.00 94.31 89 SER A CA 1
ATOM 680 C C . SER A 1 89 ? -18.280 -5.950 -2.443 1.00 94.31 89 SER A C 1
ATOM 682 O O . SER A 1 89 ? -18.360 -5.173 -1.495 1.00 94.31 89 SER A O 1
ATOM 684 N N . LEU A 1 90 ? -18.558 -5.569 -3.698 1.00 95.12 90 LEU A N 1
ATOM 685 C CA . LEU A 1 90 ? -18.878 -4.192 -4.084 1.00 95.12 90 LEU A CA 1
ATOM 686 C C . LEU A 1 90 ? -20.091 -3.642 -3.309 1.00 95.12 90 LEU A C 1
ATOM 688 O O . LEU A 1 90 ? -20.029 -2.562 -2.731 1.00 95.12 90 LEU A O 1
ATOM 692 N N . LYS A 1 91 ? -21.167 -4.431 -3.172 1.00 95.56 91 LYS A N 1
ATOM 693 C CA . LYS A 1 91 ? -22.335 -4.064 -2.344 1.00 95.56 91 LYS A CA 1
ATOM 694 C C . LYS A 1 91 ? -22.018 -3.920 -0.851 1.00 95.56 91 LYS A C 1
ATOM 696 O O . LYS A 1 91 ? -22.779 -3.257 -0.143 1.00 95.56 91 LYS A O 1
ATOM 701 N N . VAL A 1 92 ? -20.979 -4.580 -0.335 1.00 95.06 92 VAL A N 1
ATOM 702 C CA . VAL A 1 92 ? -20.514 -4.400 1.050 1.00 95.06 92 VAL A CA 1
ATOM 703 C C . VAL A 1 92 ? -19.693 -3.118 1.151 1.00 95.06 92 VAL A C 1
ATOM 705 O O . VAL A 1 92 ? -20.010 -2.287 2.001 1.00 95.06 92 VAL A O 1
ATOM 708 N N . THR A 1 93 ? -18.743 -2.891 0.239 1.00 95.69 93 THR A N 1
ATOM 709 C CA . THR A 1 93 ? -17.953 -1.651 0.203 1.00 95.69 93 THR A CA 1
ATOM 710 C C . THR A 1 93 ? -18.826 -0.415 -0.013 1.00 95.69 93 THR A C 1
ATOM 712 O O . THR A 1 93 ? -18.606 0.592 0.648 1.00 95.69 93 THR A O 1
ATOM 715 N N . ASP A 1 94 ? -19.884 -0.493 -0.827 1.00 95.38 94 ASP A N 1
ATOM 716 C CA . ASP A 1 94 ? -20.852 0.599 -1.019 1.00 95.38 94 ASP A CA 1
ATOM 717 C C . ASP A 1 94 ? -21.614 0.925 0.275 1.00 95.38 94 ASP A C 1
ATOM 719 O O . ASP A 1 94 ? -21.848 2.091 0.604 1.00 95.38 94 ASP A O 1
ATOM 723 N N . LYS A 1 95 ? -21.982 -0.099 1.058 1.00 95.94 95 LYS A N 1
ATOM 724 C CA . LYS A 1 95 ? -22.628 0.080 2.370 1.00 95.94 95 LYS A CA 1
ATOM 725 C C . LYS A 1 95 ? -21.666 0.665 3.399 1.00 95.94 95 LYS A C 1
ATOM 727 O O . LYS A 1 95 ? -22.090 1.461 4.235 1.00 95.94 95 LYS A O 1
ATOM 732 N N . GLU A 1 96 ? -20.393 0.287 3.362 1.00 95.12 96 GLU A N 1
ATOM 733 C CA . GLU A 1 96 ? -19.356 0.840 4.238 1.00 95.12 96 GLU A CA 1
ATOM 734 C C . GLU A 1 96 ? -19.001 2.281 3.861 1.00 95.12 96 GLU A C 1
ATOM 736 O O . GLU A 1 96 ? -18.941 3.136 4.744 1.00 95.12 96 GLU A O 1
ATOM 741 N N . LEU A 1 97 ? -18.906 2.592 2.567 1.00 96.56 97 LEU A N 1
ATOM 742 C CA . LEU A 1 97 ? -18.766 3.950 2.045 1.00 96.56 97 LEU A CA 1
ATOM 743 C C . LEU A 1 97 ? -19.965 4.822 2.439 1.00 96.56 97 LEU A C 1
ATOM 745 O O . LEU A 1 97 ? -19.784 5.951 2.892 1.00 96.56 97 LEU A O 1
ATOM 749 N N . HIS A 1 98 ? -21.191 4.298 2.338 1.00 97.25 98 HIS A N 1
ATOM 750 C CA . HIS A 1 98 ? -22.391 5.005 2.784 1.00 97.25 98 HIS A CA 1
ATOM 751 C C . HIS A 1 98 ? -22.369 5.276 4.298 1.00 97.25 98 HIS A C 1
ATOM 753 O O . HIS A 1 98 ? -22.613 6.407 4.716 1.00 97.25 98 HIS A O 1
ATOM 759 N N . ARG A 1 99 ? -22.003 4.283 5.123 1.00 96.56 99 ARG A N 1
ATOM 760 C CA . ARG A 1 99 ? -21.810 4.465 6.576 1.00 96.56 99 ARG A CA 1
ATOM 761 C C . ARG A 1 99 ? -20.746 5.521 6.876 1.00 96.56 99 ARG A C 1
ATOM 763 O O . ARG A 1 99 ? -21.002 6.411 7.678 1.00 96.56 99 ARG A O 1
ATOM 770 N N . SER A 1 100 ? -19.596 5.459 6.203 1.00 93.31 100 SER A N 1
ATOM 771 C CA . SER A 1 100 ? -18.507 6.429 6.348 1.00 93.31 100 SER A CA 1
ATOM 772 C C . SER A 1 100 ? -18.968 7.848 5.993 1.00 93.31 100 SER A C 1
ATOM 774 O O . SER A 1 100 ? -18.762 8.778 6.775 1.00 93.31 100 SER A O 1
ATOM 776 N N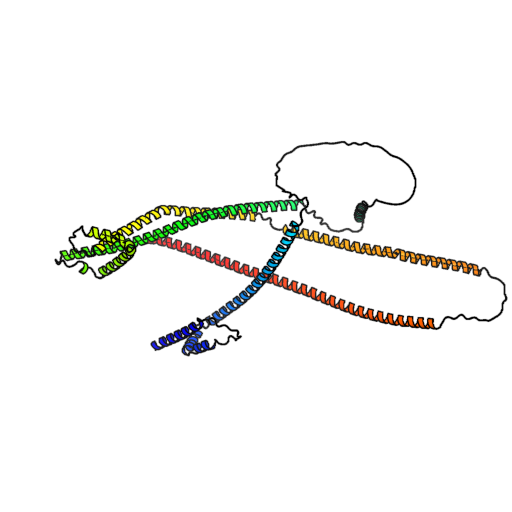 . LYS A 1 101 ? -19.699 8.007 4.882 1.00 97.50 101 LYS A N 1
ATOM 777 C CA . LYS A 1 101 ? -20.290 9.285 4.462 1.00 97.50 101 LYS A CA 1
ATOM 778 C C . LYS A 1 101 ? -21.263 9.848 5.503 1.00 97.50 101 LYS A C 1
ATOM 780 O O . LYS A 1 101 ? -21.204 11.041 5.781 1.00 97.50 101 LYS A O 1
ATOM 785 N N . VAL A 1 102 ? -22.109 9.009 6.109 1.00 97.56 102 VAL A N 1
ATOM 786 C CA . VAL A 1 102 ? -23.003 9.424 7.206 1.00 97.56 102 VAL A CA 1
ATOM 787 C C . VAL A 1 102 ? -22.202 9.825 8.449 1.00 97.56 102 VAL A C 1
ATOM 789 O O . VAL A 1 102 ? -22.457 10.885 9.010 1.00 97.56 102 VAL A O 1
ATOM 792 N N . THR A 1 103 ? -21.178 9.063 8.852 1.00 95.75 103 THR A N 1
ATOM 793 C CA . THR A 1 103 ? -20.335 9.459 9.998 1.00 95.75 103 THR A CA 1
ATOM 794 C C . THR A 1 103 ? -19.584 10.769 9.754 1.00 95.75 103 THR A C 1
ATOM 796 O O . THR A 1 103 ? -19.487 11.588 10.663 1.00 95.75 103 THR A O 1
ATOM 799 N N . LEU A 1 104 ? -19.113 11.012 8.526 1.00 96.69 104 LEU A N 1
ATOM 800 C CA . LEU A 1 104 ? -18.471 12.271 8.152 1.00 96.69 104 LEU A CA 1
ATOM 801 C C . LEU A 1 104 ? -19.464 13.439 8.192 1.00 96.69 104 LEU A C 1
ATOM 803 O O . LEU A 1 104 ? -19.108 14.511 8.668 1.00 96.69 104 LEU A O 1
ATOM 807 N N . MET A 1 105 ? -20.703 13.229 7.737 1.00 96.12 105 MET A N 1
ATOM 808 C CA . MET A 1 105 ? -21.776 14.224 7.814 1.00 96.12 105 MET A CA 1
ATOM 809 C C . MET A 1 105 ? -22.072 14.609 9.270 1.00 96.12 105 MET A C 1
ATOM 811 O O . MET A 1 105 ? -22.039 15.792 9.590 1.00 96.12 105 MET A O 1
ATOM 815 N N . ASN A 1 106 ? -22.222 13.629 10.168 1.00 95.75 106 ASN A N 1
ATOM 816 C CA . ASN A 1 106 ? -22.428 13.878 11.598 1.00 95.75 106 ASN A CA 1
ATOM 817 C C . ASN A 1 106 ? -21.258 14.667 12.218 1.00 95.75 106 ASN A C 1
ATOM 819 O O . ASN A 1 106 ? -21.479 15.662 12.899 1.00 95.75 106 ASN A O 1
ATOM 823 N N . VAL A 1 107 ? -20.005 14.285 11.933 1.00 92.56 107 VAL A N 1
ATOM 824 C CA . VAL A 1 107 ? -18.814 15.020 12.411 1.00 92.56 107 VAL A CA 1
ATOM 825 C C . VAL A 1 107 ? -18.743 16.429 11.809 1.00 92.56 107 VAL A C 1
ATOM 827 O O . VAL A 1 107 ? -18.302 17.372 12.467 1.00 92.56 107 VAL A O 1
ATOM 830 N N . MET A 1 108 ? -19.190 16.616 10.563 1.00 94.19 108 MET A N 1
ATOM 831 C CA . MET A 1 108 ? -19.296 17.940 9.956 1.00 94.19 108 MET A CA 1
ATOM 832 C C . MET A 1 108 ? -20.357 18.799 10.652 1.00 94.19 108 MET A C 1
ATOM 834 O O . MET A 1 108 ? -20.063 19.965 10.914 1.00 94.19 108 MET A O 1
ATOM 838 N N . GLU A 1 109 ? -21.522 18.244 10.977 1.00 95.25 109 GLU A N 1
ATOM 839 C CA . GLU A 1 109 ? -22.577 18.914 11.744 1.00 95.25 109 GLU A CA 1
ATOM 840 C C . GLU A 1 109 ? -22.088 19.278 13.152 1.00 95.25 109 GLU A C 1
ATOM 842 O O . GLU A 1 109 ? -22.156 20.448 13.527 1.00 95.25 109 GLU A O 1
ATOM 847 N N . GLU A 1 110 ? -21.485 18.343 13.894 1.00 94.50 110 GLU A N 1
ATOM 848 C CA . GLU A 1 110 ? -20.862 18.602 15.201 1.00 94.50 110 GLU A CA 1
ATOM 849 C C . GLU A 1 110 ? -19.845 19.746 15.115 1.00 94.50 110 GLU A C 1
ATOM 851 O O . GLU A 1 110 ? -19.958 20.734 15.838 1.00 94.50 110 GLU A O 1
ATOM 856 N N . LYS A 1 111 ? -18.910 19.685 14.162 1.00 93.75 111 LYS A N 1
ATOM 857 C CA . LYS A 1 111 ? -17.920 20.739 13.895 1.00 93.75 111 LYS A CA 1
ATOM 858 C C . LYS A 1 111 ? -18.568 22.100 13.606 1.00 93.75 111 LYS A C 1
ATOM 860 O O . LYS A 1 111 ? -18.043 23.117 14.054 1.00 93.75 111 LYS A O 1
ATOM 865 N N . ASP A 1 112 ? -19.679 22.162 12.872 1.00 94.50 112 ASP A N 1
ATOM 866 C CA . ASP A 1 112 ? -20.362 23.436 12.608 1.00 94.50 112 ASP A CA 1
ATOM 867 C C . ASP A 1 112 ? -21.198 23.915 13.814 1.00 94.50 112 ASP A C 1
ATOM 869 O O . ASP A 1 112 ? -21.195 25.114 14.100 1.00 94.50 112 ASP A O 1
ATOM 873 N N . THR A 1 113 ? -21.793 23.022 14.618 1.00 94.69 113 THR A N 1
ATOM 874 C CA . THR A 1 113 ? -22.395 23.410 15.912 1.00 94.69 113 THR A CA 1
ATOM 875 C C . THR A 1 113 ? -21.347 23.931 16.899 1.00 94.69 113 THR A C 1
ATOM 877 O O . THR A 1 113 ? -21.580 24.953 17.542 1.00 94.69 113 THR A O 1
ATOM 880 N N . LEU A 1 114 ? -20.165 23.307 16.961 1.00 92.56 114 LEU A N 1
ATOM 881 C CA . LEU A 1 114 ? -19.031 23.756 17.768 1.00 92.56 114 LEU A CA 1
ATOM 882 C C . LEU A 1 114 ? -18.499 25.107 17.283 1.00 92.56 114 LEU A C 1
ATOM 884 O O . LEU A 1 114 ? -18.245 25.975 18.110 1.00 92.56 114 LEU A O 1
ATOM 888 N N . LYS A 1 115 ? -18.407 25.354 15.969 1.00 92.81 115 LYS A N 1
ATOM 889 C CA . LYS A 1 115 ? -18.091 26.698 15.448 1.00 92.81 115 LYS A CA 1
ATOM 890 C C . LYS A 1 115 ? -19.114 27.743 15.886 1.00 92.81 115 LYS A C 1
ATOM 892 O O . LYS A 1 115 ? -18.713 28.827 16.294 1.00 92.81 115 LYS A O 1
ATOM 897 N N . VAL A 1 116 ? -20.411 27.430 15.841 1.00 91.81 116 VAL A N 1
ATOM 898 C CA . VAL A 1 116 ? -21.466 28.341 16.321 1.00 91.81 116 VAL A CA 1
ATOM 899 C C . VAL A 1 116 ? -21.363 28.558 17.836 1.00 91.81 116 VAL A C 1
ATOM 901 O O . VAL A 1 116 ? -21.565 29.677 18.300 1.00 91.81 116 VAL A O 1
ATOM 904 N N . GLN A 1 117 ? -21.011 27.536 18.622 1.00 90.94 117 GLN A N 1
ATOM 905 C CA . GLN A 1 117 ? -20.744 27.689 20.057 1.00 90.94 117 GLN A CA 1
ATOM 906 C C . GLN A 1 117 ? -19.497 28.546 20.322 1.00 90.94 117 GLN A C 1
ATOM 908 O O . GLN A 1 117 ? -19.562 29.450 21.147 1.00 90.94 117 GLN A O 1
ATOM 913 N N . VAL A 1 118 ? -18.398 28.338 19.591 1.00 87.56 118 VAL A N 1
ATOM 914 C CA . VAL A 1 118 ? -17.175 29.153 19.686 1.00 87.56 118 VAL A CA 1
ATOM 915 C C . VAL A 1 118 ? -17.447 30.603 19.285 1.00 87.56 118 VAL A C 1
ATOM 917 O O . VAL A 1 118 ? -17.033 31.505 20.002 1.00 87.56 118 VAL A O 1
ATOM 920 N N . GLN A 1 119 ? -18.204 30.850 18.212 1.00 87.38 119 GLN A N 1
ATOM 921 C CA . GLN A 1 119 ? -18.629 32.201 17.830 1.00 87.38 119 GLN A CA 1
ATOM 922 C C . GLN A 1 119 ? -19.526 32.844 18.894 1.00 87.38 119 GLN A C 1
ATOM 924 O O . GLN A 1 119 ? -19.349 34.019 19.199 1.00 87.38 119 GLN A O 1
ATOM 929 N N . LYS A 1 120 ? -20.439 32.084 19.517 1.00 85.31 120 LYS A N 1
ATOM 930 C CA . LYS A 1 120 ? -21.221 32.570 20.665 1.00 85.31 120 LYS A CA 1
ATOM 931 C C . LYS A 1 120 ? -20.311 32.943 21.835 1.00 85.31 120 LYS A C 1
ATOM 933 O O . LYS A 1 120 ? -20.428 34.058 22.329 1.00 85.31 120 LYS A O 1
ATOM 938 N N . LEU A 1 121 ? -19.373 32.073 22.215 1.00 79.50 121 LEU A N 1
ATOM 939 C CA . LEU A 1 121 ? -18.382 32.321 23.271 1.00 79.50 121 LEU A CA 1
ATOM 940 C C . LEU A 1 121 ? -17.501 33.547 22.974 1.00 79.50 121 LEU A C 1
ATOM 942 O O . LEU A 1 121 ? -17.265 34.344 23.870 1.00 79.50 121 LEU A O 1
ATOM 946 N N . GLN A 1 122 ? -17.098 33.752 21.717 1.00 74.38 122 GLN A N 1
ATOM 947 C CA . GLN A 1 122 ? -16.373 34.946 21.258 1.00 74.38 122 GLN A CA 1
ATOM 948 C C . GLN A 1 122 ? -17.246 36.213 21.201 1.00 74.38 122 GLN A C 1
ATOM 950 O O . GLN A 1 122 ? -16.715 37.318 21.251 1.00 74.38 122 GLN A O 1
ATOM 955 N N . SER A 1 123 ? -18.571 36.070 21.083 1.00 65.31 123 SER A N 1
ATOM 956 C CA . SER A 1 123 ? -19.523 37.191 21.072 1.00 65.31 123 SER A CA 1
ATOM 957 C C . SER A 1 123 ? -19.964 37.652 22.465 1.00 65.31 123 SER A C 1
ATOM 959 O O . SER A 1 123 ? -20.556 38.724 22.580 1.00 65.31 123 SER A O 1
ATOM 961 N N . TYR A 1 124 ? -19.662 36.891 23.524 1.00 57.69 124 TYR A N 1
ATOM 962 C CA . TYR A 1 124 ? -19.724 37.428 24.882 1.00 57.69 124 TYR A CA 1
ATOM 963 C C . TYR A 1 124 ? -18.568 38.424 25.049 1.00 57.69 124 TYR A C 1
ATOM 965 O O . TYR A 1 124 ? -17.410 38.025 24.915 1.00 57.69 124 TYR A O 1
ATOM 973 N N . PRO A 1 125 ? -18.837 39.711 25.335 1.00 49.25 125 PRO A N 1
ATOM 974 C CA . PRO A 1 125 ? -17.769 40.665 25.581 1.00 49.25 125 PRO A CA 1
ATOM 975 C C . PRO A 1 125 ? -17.041 40.261 26.865 1.00 49.25 125 PRO A C 1
ATOM 977 O O . PRO A 1 125 ? -17.615 40.323 27.953 1.00 49.25 125 PRO A O 1
ATOM 980 N N . LEU A 1 126 ? -15.778 39.848 26.732 1.00 44.25 126 LEU A N 1
ATOM 981 C CA . LEU A 1 126 ? -14.900 39.565 27.863 1.00 44.25 126 LEU A CA 1
ATOM 982 C C . LEU A 1 126 ? -14.555 40.883 28.570 1.00 44.25 126 LEU A C 1
ATOM 984 O O . LEU A 1 126 ? -13.541 41.525 28.292 1.00 44.25 126 LEU A O 1
ATOM 988 N N . GLY A 1 127 ? -15.440 41.285 29.479 1.00 44.41 127 GLY A N 1
ATOM 989 C CA . GLY A 1 127 ? -15.147 42.252 30.521 1.00 44.41 127 GLY A CA 1
ATOM 990 C C . GLY A 1 127 ? -14.122 41.663 31.483 1.00 44.41 127 GLY A C 1
ATOM 991 O O . GLY A 1 127 ? -14.496 41.018 32.453 1.00 44.41 127 GLY A O 1
ATOM 992 N N . GLU A 1 128 ? -12.856 41.939 31.178 1.00 46.88 128 GLU A N 1
ATOM 993 C CA . GLU A 1 128 ? -11.662 41.723 32.001 1.00 46.88 128 GLU A CA 1
ATOM 994 C C . GLU A 1 128 ? -11.183 40.276 32.234 1.00 46.88 128 GLU A C 1
ATOM 996 O O . GLU A 1 128 ? -11.935 39.320 32.374 1.00 46.88 128 GLU A O 1
ATOM 1001 N N . VAL A 1 129 ? -9.849 40.173 32.294 1.00 48.50 129 VAL A N 1
ATOM 1002 C CA . VAL A 1 129 ? -9.029 39.011 32.671 1.00 48.50 129 VAL A CA 1
ATOM 1003 C C . VAL A 1 129 ? -9.265 37.719 31.871 1.00 48.50 129 VAL A C 1
ATOM 1005 O O . VAL A 1 129 ? -10.050 36.866 32.253 1.00 48.50 129 VAL A O 1
ATOM 1008 N N . TRP A 1 130 ? -8.425 37.510 30.851 1.00 35.22 130 TRP A N 1
ATOM 1009 C CA . TRP A 1 130 ? -7.609 36.290 30.691 1.00 35.22 130 TRP A CA 1
ATOM 1010 C C . TRP A 1 130 ? -6.438 36.602 29.747 1.00 35.22 130 TRP A C 1
ATOM 1012 O O . TRP A 1 130 ? -6.580 36.630 28.525 1.00 35.22 130 TRP A O 1
ATOM 1022 N N . SER A 1 131 ? -5.263 36.865 30.320 1.00 32.28 131 SER A N 1
ATOM 1023 C CA . SER A 1 131 ? -4.001 36.897 29.579 1.00 32.28 131 SER A CA 1
ATOM 1024 C C . SER A 1 131 ? -3.526 35.460 29.308 1.00 32.28 131 SER A C 1
ATOM 1026 O O . SER A 1 131 ? -3.558 34.627 30.217 1.00 32.28 131 SER A O 1
ATOM 1028 N N . PRO A 1 132 ? -3.079 35.127 28.083 1.00 36.78 132 PRO A N 1
ATOM 1029 C CA . PRO A 1 132 ? -2.592 33.787 27.780 1.00 36.78 132 PRO A CA 1
ATOM 1030 C C . PRO A 1 132 ? -1.221 33.558 28.426 1.00 36.78 132 PRO A C 1
ATOM 1032 O O . PRO A 1 132 ? -0.272 34.299 28.172 1.00 36.78 132 PRO A O 1
ATOM 1035 N N . ILE A 1 133 ? -1.102 32.505 29.237 1.00 34.81 133 ILE A N 1
ATOM 1036 C CA . ILE A 1 133 ? 0.181 32.086 29.810 1.00 34.81 133 ILE A CA 1
ATOM 1037 C C . ILE A 1 133 ? 1.030 31.452 28.701 1.00 34.81 133 ILE A C 1
ATOM 1039 O O . ILE A 1 133 ? 0.823 30.303 28.312 1.00 34.81 133 ILE A O 1
ATOM 1043 N N . THR A 1 134 ? 2.022 32.192 28.213 1.00 31.00 134 THR A N 1
ATOM 1044 C CA . THR A 1 134 ? 3.102 31.653 27.382 1.00 31.00 134 THR A CA 1
ATOM 1045 C C . THR A 1 134 ? 4.124 30.934 28.264 1.00 31.00 134 THR A C 1
ATOM 1047 O O . THR A 1 134 ? 5.013 31.572 28.829 1.00 31.00 134 THR A O 1
ATOM 1050 N N . LEU A 1 135 ? 4.026 29.606 28.373 1.00 32.69 135 LEU A N 1
ATOM 1051 C CA . LEU A 1 135 ? 5.102 28.781 28.935 1.00 32.69 135 LEU A CA 1
ATOM 1052 C C . LEU A 1 135 ? 6.192 28.555 27.878 1.00 32.69 135 LEU A C 1
ATOM 1054 O O . LEU A 1 135 ? 6.180 27.564 27.150 1.00 32.69 135 LEU A O 1
ATOM 1058 N N . SER A 1 136 ? 7.136 29.492 27.805 1.00 28.64 136 SER A N 1
ATOM 1059 C CA . SER A 1 136 ? 8.393 29.312 27.073 1.00 28.64 136 SER A CA 1
ATOM 1060 C C . SER A 1 136 ? 9.423 28.598 27.947 1.00 28.64 136 SER A C 1
ATOM 1062 O O . SER A 1 136 ? 9.582 28.921 29.123 1.00 28.64 136 SER A O 1
ATOM 1064 N N . LEU A 1 137 ? 10.136 27.639 27.354 1.00 33.56 137 LEU A N 1
ATOM 1065 C CA . LEU A 1 137 ? 11.192 26.871 28.011 1.00 33.56 137 LEU A CA 1
ATOM 1066 C C . LEU A 1 137 ? 12.391 27.744 28.419 1.00 33.56 137 LEU A C 1
ATOM 1068 O O . LEU A 1 137 ? 12.851 28.561 27.627 1.00 33.56 137 LEU A O 1
ATOM 1072 N N . LEU A 1 138 ? 12.957 27.453 29.592 1.00 29.73 138 LEU A N 1
ATOM 1073 C CA . LEU A 1 138 ? 14.362 27.668 29.966 1.00 29.73 138 LEU A CA 1
ATOM 1074 C C . LEU A 1 138 ? 14.685 26.538 30.968 1.00 29.73 138 LEU A C 1
ATOM 1076 O O . LEU A 1 138 ? 14.064 26.456 32.021 1.00 29.73 138 LEU A O 1
ATOM 1080 N N . SER A 1 139 ? 15.424 25.494 30.592 1.00 28.03 139 SER A N 1
ATOM 1081 C CA . SER A 1 139 ? 16.894 25.471 30.509 1.00 28.03 139 SER A CA 1
ATOM 1082 C C . SER A 1 139 ? 17.555 25.860 31.833 1.00 28.03 139 SER A C 1
ATOM 1084 O O . SER A 1 139 ? 17.693 27.041 32.137 1.00 28.03 139 SER A O 1
ATOM 1086 N N . SER A 1 140 ? 18.008 24.854 32.583 1.00 26.27 140 SER A N 1
ATOM 1087 C CA . SER A 1 140 ? 18.876 24.999 33.754 1.00 26.27 140 SER A CA 1
ATOM 1088 C C . SER A 1 140 ? 20.113 24.119 33.575 1.00 26.27 140 SER A C 1
ATOM 1090 O O . SER A 1 140 ? 19.976 22.958 33.186 1.00 26.27 140 SER A O 1
ATOM 1092 N N . PRO A 1 141 ? 21.300 24.669 33.864 1.00 37.91 141 PRO A N 1
ATOM 1093 C CA . PRO A 1 141 ? 22.437 23.905 34.345 1.00 37.91 141 PRO A CA 1
ATOM 1094 C C . PRO A 1 141 ? 22.818 24.305 35.785 1.00 37.91 141 PRO A C 1
ATOM 1096 O O . PRO A 1 141 ? 22.897 25.486 36.111 1.00 37.91 141 PRO A O 1
ATOM 1099 N N . ASP A 1 142 ? 23.089 23.279 36.590 1.00 26.16 142 ASP A N 1
ATOM 1100 C CA . ASP A 1 142 ? 24.193 23.137 37.551 1.00 26.16 142 ASP A CA 1
ATOM 1101 C C . ASP A 1 142 ? 24.472 24.098 38.738 1.00 26.16 142 ASP A C 1
ATOM 1103 O O . ASP A 1 142 ? 24.441 25.322 38.678 1.00 26.16 142 ASP A O 1
ATOM 1107 N N . THR A 1 143 ? 24.981 23.432 39.789 1.00 29.36 143 THR A N 1
ATOM 1108 C CA . THR A 1 143 ? 25.869 23.873 40.896 1.00 29.36 143 THR A CA 1
ATOM 1109 C C . THR A 1 143 ? 25.321 24.530 42.184 1.00 29.36 143 THR A C 1
ATOM 1111 O O . THR A 1 143 ? 25.119 25.732 42.265 1.00 29.36 143 THR A O 1
ATOM 1114 N N . VAL A 1 144 ? 25.215 23.684 43.228 1.00 29.84 144 VAL A N 1
ATOM 1115 C CA . VAL A 1 144 ? 25.984 23.712 44.508 1.00 29.84 144 VAL A CA 1
ATOM 1116 C C . VAL A 1 144 ? 26.047 25.014 45.339 1.00 29.84 144 VAL A C 1
ATOM 1118 O O . VAL A 1 144 ? 26.728 25.946 44.938 1.00 29.84 144 VAL A O 1
ATOM 1121 N N . ASP A 1 145 ? 25.442 24.986 46.546 1.00 28.12 145 ASP A N 1
ATOM 1122 C CA . ASP A 1 145 ? 25.964 25.405 47.887 1.00 28.12 145 ASP A CA 1
ATOM 1123 C C . ASP A 1 145 ? 24.784 25.657 48.877 1.00 28.12 145 ASP A C 1
ATOM 1125 O O . ASP A 1 145 ? 23.816 26.325 48.535 1.00 28.12 145 ASP A O 1
ATOM 1129 N N . MET A 1 146 ? 24.635 24.948 50.012 1.00 27.50 146 MET A N 1
ATOM 1130 C CA . MET A 1 146 ? 25.328 25.022 51.327 1.00 27.50 146 MET A CA 1
ATOM 1131 C C . MET A 1 146 ? 24.620 25.889 52.412 1.00 27.50 146 MET A C 1
ATOM 1133 O O . MET A 1 146 ? 24.818 27.091 52.506 1.00 27.50 146 MET A O 1
ATOM 1137 N N . LEU A 1 147 ? 23.914 25.186 53.317 1.00 31.38 147 LEU A N 1
ATOM 1138 C CA . LEU A 1 147 ? 23.735 25.414 54.774 1.00 31.38 147 LEU A CA 1
ATOM 1139 C C . LEU A 1 147 ? 22.991 26.635 55.403 1.00 31.38 147 LEU A C 1
ATOM 1141 O O . LEU A 1 147 ? 23.443 27.770 55.364 1.00 31.38 147 LEU A O 1
ATOM 1145 N N . ASN A 1 148 ? 22.043 26.248 56.282 1.00 25.69 148 ASN A N 1
ATOM 1146 C CA . ASN A 1 148 ? 21.894 26.616 57.715 1.00 25.69 148 ASN A CA 1
ATOM 1147 C C . ASN A 1 148 ? 21.085 27.840 58.217 1.00 25.69 148 ASN A C 1
ATOM 1149 O O . ASN A 1 148 ? 21.407 28.975 57.907 1.00 25.69 148 ASN A O 1
ATOM 1153 N N . LEU A 1 149 ? 20.204 27.522 59.198 1.00 27.28 149 LEU A N 1
ATOM 1154 C CA . LEU A 1 149 ? 19.863 28.223 60.468 1.00 27.28 149 LEU A CA 1
ATOM 1155 C C . LEU A 1 149 ? 19.346 29.691 60.431 1.00 27.28 149 LEU A C 1
ATOM 1157 O O . LEU A 1 149 ? 19.806 30.490 59.635 1.00 27.28 149 LEU A O 1
ATOM 1161 N N . THR A 1 150 ? 18.480 30.205 61.323 1.00 25.03 150 THR A N 1
ATOM 1162 C CA . THR A 1 150 ? 17.464 29.708 62.297 1.00 25.03 150 THR A CA 1
ATOM 1163 C C . THR A 1 150 ? 16.686 30.942 62.834 1.00 25.03 150 THR A C 1
ATOM 1165 O O . THR A 1 150 ? 17.146 32.070 62.676 1.00 25.03 150 THR A O 1
ATOM 1168 N N . THR A 1 151 ? 15.642 30.707 63.648 1.00 25.95 151 THR A N 1
ATOM 1169 C CA . THR A 1 151 ? 15.293 31.476 64.882 1.00 25.95 151 THR A CA 1
ATOM 1170 C C . THR A 1 151 ? 14.485 32.802 64.862 1.00 25.95 151 THR A C 1
ATOM 1172 O O . THR A 1 151 ? 14.825 33.759 64.182 1.00 25.95 151 THR A O 1
ATOM 1175 N N . GLU A 1 152 ? 13.522 32.835 65.805 1.00 22.86 152 GLU A N 1
ATOM 1176 C CA . GLU A 1 152 ? 12.967 33.955 66.613 1.00 22.86 152 GLU A CA 1
ATOM 1177 C C . GLU A 1 152 ? 11.835 34.902 66.101 1.00 22.86 152 GLU A C 1
ATOM 1179 O O . GLU A 1 152 ? 12.025 35.867 65.366 1.00 22.86 152 GLU A O 1
ATOM 1184 N N . THR A 1 153 ? 10.643 34.637 66.663 1.00 31.72 153 THR A N 1
ATOM 1185 C CA . THR A 1 153 ? 9.594 35.513 67.274 1.00 31.72 153 THR A CA 1
ATOM 1186 C C . THR A 1 153 ? 10.098 36.771 68.045 1.00 31.72 153 THR A C 1
ATOM 1188 O O . THR A 1 153 ? 11.292 36.785 68.334 1.00 31.72 153 THR A O 1
ATOM 1191 N N . PRO A 1 154 ? 9.280 37.802 68.466 1.00 38.91 154 PRO A N 1
ATOM 1192 C CA . PRO A 1 154 ? 8.059 37.646 69.310 1.00 38.91 154 PRO A CA 1
ATOM 1193 C C . PRO A 1 154 ? 6.936 38.750 69.352 1.00 38.91 154 PRO A C 1
ATOM 1195 O O . PRO A 1 154 ? 6.966 39.763 68.662 1.00 38.91 154 PRO A O 1
ATOM 1198 N N . PHE A 1 155 ? 5.945 38.474 70.229 1.00 27.69 155 PHE A N 1
ATOM 1199 C CA . PHE A 1 155 ? 4.848 39.258 70.881 1.00 27.69 155 PHE A CA 1
ATOM 1200 C C . PHE A 1 155 ? 5.197 40.681 71.422 1.00 27.69 155 PHE A C 1
ATOM 1202 O O . PHE A 1 155 ? 6.398 40.943 71.519 1.00 27.69 155 PHE A O 1
ATOM 1209 N N . PRO A 1 156 ? 4.246 41.612 71.791 1.00 42.03 156 PRO A N 1
ATOM 1210 C CA . PRO A 1 156 ? 3.191 41.556 72.875 1.00 42.03 156 PRO A CA 1
ATOM 1211 C C . PRO A 1 156 ? 1.831 42.288 72.561 1.00 42.03 156 PRO A C 1
ATOM 1213 O O . PRO A 1 156 ? 1.663 42.741 71.435 1.00 42.03 156 PRO A O 1
ATOM 1216 N N . GLN A 1 157 ? 0.845 42.570 73.457 1.00 28.64 157 GLN A N 1
ATOM 1217 C CA . GLN A 1 157 ? 0.128 41.881 74.584 1.00 28.64 157 GLN A CA 1
ATOM 1218 C C . GLN A 1 157 ? -1.006 42.829 75.150 1.00 28.64 157 GLN A C 1
ATOM 1220 O O . GLN A 1 157 ? -0.993 44.010 74.808 1.00 28.64 157 GLN A O 1
ATOM 1225 N N . ASN A 1 158 ? -1.890 42.360 76.068 1.00 28.92 158 ASN A N 1
ATOM 1226 C CA . ASN A 1 158 ? -2.801 43.097 77.013 1.00 28.92 158 ASN A CA 1
ATOM 1227 C C . ASN A 1 158 ? -4.210 43.553 76.508 1.00 28.92 158 ASN A C 1
ATOM 1229 O O . ASN A 1 158 ? -4.316 43.996 75.371 1.00 28.92 158 ASN A O 1
ATOM 1233 N N . ASP A 1 159 ? -5.312 43.623 77.295 1.00 29.33 159 ASP A N 1
ATOM 1234 C CA . ASP A 1 159 ? -5.792 42.874 78.497 1.00 29.33 159 ASP A CA 1
ATOM 1235 C C . ASP A 1 159 ? -7.316 43.161 78.810 1.00 29.33 159 ASP A C 1
ATOM 1237 O O . ASP A 1 159 ? -7.870 44.098 78.229 1.00 29.33 159 ASP A O 1
ATOM 1241 N N . PRO A 1 160 ? -8.017 42.364 79.672 1.00 54.38 160 PRO A N 1
ATOM 1242 C CA . PRO A 1 160 ? -9.479 42.423 80.011 1.00 54.38 160 PRO A CA 1
ATOM 1243 C C . PRO A 1 160 ? -9.785 43.310 81.271 1.00 54.38 160 PRO A C 1
ATOM 1245 O O . PRO A 1 160 ? -8.880 44.072 81.613 1.00 54.38 160 PRO A O 1
ATOM 1248 N N . PRO A 1 161 ? -10.934 43.278 82.040 1.00 48.97 161 PRO A N 1
ATOM 1249 C CA . PRO A 1 161 ? -12.204 42.477 82.070 1.00 48.97 161 PRO A CA 1
ATOM 1250 C C . PRO A 1 161 ? -13.484 43.389 82.281 1.00 48.97 161 PRO A C 1
ATOM 1252 O O . PRO A 1 161 ? -13.455 44.477 81.712 1.00 48.97 161 PRO A O 1
ATOM 1255 N N . PRO A 1 162 ? -14.561 43.136 83.106 1.00 45.97 162 PRO A N 1
ATOM 1256 C CA . PRO A 1 162 ? -15.243 41.920 83.648 1.00 45.97 162 PRO A CA 1
ATOM 1257 C C . PRO A 1 162 ? -16.820 41.895 83.584 1.00 45.97 162 PRO A C 1
ATOM 1259 O O . PRO A 1 162 ? -17.458 42.934 83.467 1.00 45.97 162 PRO A O 1
ATOM 1262 N N . GLY A 1 163 ? -17.466 40.746 83.897 1.00 26.64 163 GLY A N 1
ATOM 1263 C CA . GLY A 1 163 ? -18.603 40.743 84.866 1.00 26.64 163 GLY A CA 1
ATOM 1264 C C . GLY A 1 163 ? -20.018 40.180 84.535 1.00 26.64 163 GLY A C 1
ATOM 1265 O O . GLY A 1 163 ? -20.936 40.961 84.334 1.00 26.64 163 GLY A O 1
ATOM 1266 N N . LYS A 1 164 ? -20.214 38.866 84.780 1.00 30.25 164 LYS A N 1
ATOM 1267 C CA . LYS A 1 164 ? -21.407 38.181 85.380 1.00 30.25 164 LYS A CA 1
ATOM 1268 C C . LYS A 1 164 ? -22.722 37.839 84.614 1.00 30.25 164 LYS A C 1
ATOM 1270 O O . LYS A 1 164 ? -23.409 38.686 84.070 1.00 30.25 164 LYS A O 1
ATOM 1275 N N . GLU A 1 165 ? -23.123 36.580 84.876 1.00 27.53 165 GLU A N 1
ATOM 1276 C CA . GLU A 1 165 ? -24.478 36.005 85.098 1.00 27.53 165 GLU A CA 1
ATOM 1277 C C . GLU A 1 165 ? -25.400 35.565 83.922 1.00 27.53 165 GLU A C 1
ATOM 1279 O O . GLU A 1 165 ? -26.178 36.326 83.368 1.00 27.53 165 GLU A O 1
ATOM 1284 N N . ASN A 1 166 ? -25.402 34.234 83.731 1.00 29.73 166 ASN A N 1
ATOM 1285 C CA . ASN A 1 166 ? -26.538 33.307 83.551 1.00 29.73 166 ASN A CA 1
ATOM 1286 C C . ASN A 1 166 ? -27.442 33.308 82.288 1.00 29.73 166 ASN A C 1
ATOM 1288 O O . ASN A 1 166 ? -28.269 34.183 82.069 1.00 29.73 166 ASN A O 1
ATOM 1292 N N . ASN A 1 167 ? -27.465 32.107 81.683 1.00 27.36 167 ASN A N 1
ATOM 1293 C CA . ASN A 1 167 ? -28.537 31.435 80.925 1.00 27.36 167 ASN A CA 1
ATOM 1294 C C . ASN A 1 167 ? -28.781 31.723 79.421 1.00 27.36 167 ASN A C 1
ATOM 1296 O O . ASN A 1 167 ? -29.287 32.759 79.019 1.00 27.36 167 ASN A O 1
ATOM 1300 N N . TRP A 1 168 ? -28.607 30.625 78.670 1.00 30.05 168 TRP A N 1
ATOM 1301 C CA . TRP A 1 168 ? -29.273 30.194 77.430 1.00 30.05 168 TRP A CA 1
ATOM 1302 C C . TRP A 1 168 ? -29.035 30.897 76.077 1.00 30.05 168 TRP A C 1
ATOM 1304 O O . TRP A 1 168 ? -29.585 31.946 75.774 1.00 30.05 168 TRP A O 1
ATOM 1314 N N . GLN A 1 169 ? -28.440 30.064 75.207 1.00 28.67 169 GLN A N 1
ATOM 1315 C CA . GLN A 1 169 ? -28.699 29.852 73.772 1.00 28.67 169 GLN A CA 1
ATOM 1316 C C . GLN A 1 169 ? -27.882 30.609 72.712 1.00 28.67 169 GLN A C 1
ATOM 1318 O O . GLN A 1 169 ? -27.885 31.831 72.651 1.00 28.67 169 GLN A O 1
ATOM 1323 N N . LYS A 1 170 ? -27.379 29.775 71.777 1.00 31.03 170 LYS A N 1
ATOM 1324 C CA . LYS A 1 170 ? -26.927 30.056 70.399 1.00 31.03 170 LYS A CA 1
ATOM 1325 C C . LYS A 1 170 ? -25.619 30.864 70.274 1.00 31.03 170 LYS A C 1
ATOM 1327 O O . LYS A 1 170 ? -25.368 31.765 71.056 1.00 31.03 170 LYS A O 1
ATOM 1332 N N . GLU A 1 171 ? -24.732 30.578 69.321 1.00 35.91 171 GLU A N 1
ATOM 1333 C CA . GLU A 1 171 ? -24.644 29.469 68.349 1.00 35.91 171 GLU A CA 1
ATOM 1334 C C . GLU A 1 171 ? -23.145 29.225 68.013 1.00 35.91 171 GLU A C 1
ATOM 1336 O O . GLU A 1 171 ? -22.280 29.679 68.756 1.00 35.91 171 GLU A O 1
ATOM 1341 N N . ASP A 1 172 ? -22.840 28.505 66.930 1.00 33.38 172 ASP A N 1
ATOM 1342 C CA . ASP A 1 172 ? -21.508 28.404 66.299 1.00 33.38 172 ASP A CA 1
ATOM 1343 C C . ASP A 1 172 ? -20.404 27.589 67.008 1.00 33.38 172 ASP A C 1
ATOM 1345 O O . ASP A 1 172 ? -19.446 28.089 67.597 1.00 33.38 172 ASP A O 1
ATOM 1349 N N . THR A 1 173 ? -20.463 26.265 66.817 1.00 37.06 173 THR A N 1
ATOM 1350 C CA . THR A 1 173 ? -19.259 25.405 66.740 1.00 37.06 173 THR A CA 1
ATOM 1351 C C . THR A 1 173 ? -19.541 24.145 65.906 1.00 37.06 173 THR A C 1
ATOM 1353 O O . THR A 1 173 ? -19.616 23.031 66.421 1.00 37.06 173 THR A O 1
ATOM 1356 N N . ILE A 1 174 ? -19.717 24.305 64.587 1.00 44.53 174 ILE A N 1
ATOM 1357 C CA . ILE A 1 174 ? -19.939 23.187 63.648 1.00 44.53 174 ILE A CA 1
ATOM 1358 C C . ILE A 1 174 ? -19.056 23.337 62.399 1.00 44.53 174 ILE A C 1
ATOM 1360 O O . ILE A 1 174 ? -19.553 23.692 61.342 1.00 44.53 174 ILE A O 1
ATOM 1364 N N . GLU A 1 175 ? -17.765 22.997 62.501 1.00 42.69 175 GLU A N 1
ATOM 1365 C CA . GLU A 1 175 ? -16.949 22.640 61.314 1.00 42.69 175 GLU A CA 1
ATOM 1366 C C . GLU A 1 175 ? -15.967 21.469 61.557 1.00 42.69 175 GLU A C 1
ATOM 1368 O O . GLU A 1 175 ? -15.731 20.673 60.653 1.00 42.69 175 GLU A O 1
ATOM 1373 N N . ASN A 1 176 ? -15.462 21.259 62.783 1.00 47.31 176 ASN A N 1
ATOM 1374 C CA . ASN A 1 176 ? -14.391 20.273 63.055 1.00 47.31 176 ASN A CA 1
ATOM 1375 C C . ASN A 1 176 ? -14.836 18.887 63.589 1.00 47.31 176 ASN A C 1
ATOM 1377 O O . ASN A 1 176 ? -13.997 18.053 63.936 1.00 47.31 176 ASN A O 1
ATOM 1381 N N . ALA A 1 177 ? -16.140 18.598 63.639 1.00 45.22 177 ALA A N 1
ATOM 1382 C CA . ALA A 1 177 ? -16.663 17.304 64.103 1.00 45.22 177 ALA A CA 1
ATOM 1383 C C . ALA A 1 177 ? -16.459 16.091 63.146 1.00 45.22 177 ALA A C 1
ATOM 1385 O O . ALA A 1 177 ? -16.178 14.991 63.637 1.00 45.22 177 ALA A O 1
ATOM 1386 N N . PRO A 1 178 ? -16.584 16.197 61.802 1.00 51.09 178 PRO A N 1
ATOM 1387 C CA . PRO A 1 178 ? -16.648 14.999 60.952 1.00 51.09 178 PRO A CA 1
ATOM 1388 C C . PRO A 1 178 ? -15.296 14.285 60.775 1.00 51.09 178 PRO A C 1
ATOM 1390 O O . PRO A 1 178 ? -15.260 13.060 60.656 1.00 51.09 178 PRO A O 1
ATOM 1393 N N . LEU A 1 179 ? -14.177 15.018 60.809 1.00 50.12 179 LEU A N 1
ATOM 1394 C CA . LEU A 1 179 ? -12.830 14.457 60.623 1.00 50.12 179 LEU A CA 1
ATOM 1395 C C . LEU A 1 179 ? -12.388 13.576 61.798 1.00 50.12 179 LEU A C 1
ATOM 1397 O O . LEU A 1 179 ? -11.853 12.486 61.595 1.00 50.12 179 LEU A O 1
ATOM 1401 N N . SER A 1 180 ? -12.649 14.018 63.028 1.00 57.62 180 SER A N 1
ATOM 1402 C CA . SER A 1 180 ? -12.334 13.271 64.251 1.00 57.62 180 SER A CA 1
ATOM 1403 C C . SER A 1 180 ? -13.220 12.029 64.406 1.00 57.62 180 SER A C 1
ATOM 1405 O O . SER A 1 180 ? -12.722 10.964 64.776 1.00 57.62 180 SER A O 1
ATOM 1407 N N . THR A 1 181 ? -14.499 12.114 64.022 1.00 60.50 181 THR A N 1
ATOM 1408 C CA . THR A 1 181 ? -15.403 10.949 63.982 1.00 60.50 181 THR A CA 1
ATOM 1409 C C . THR A 1 181 ? -14.919 9.882 62.987 1.00 60.50 181 THR A C 1
ATOM 1411 O O . THR A 1 181 ? -14.853 8.704 63.340 1.00 60.50 181 THR A O 1
ATOM 1414 N N . LEU A 1 182 ? -14.496 10.278 61.777 1.00 54.25 182 LEU A N 1
ATOM 1415 C CA . LEU A 1 182 ? -13.929 9.359 60.776 1.00 54.25 182 LEU A CA 1
ATOM 1416 C C . LEU A 1 182 ? -12.629 8.696 61.253 1.00 54.25 182 LEU A C 1
ATOM 1418 O O . LEU A 1 182 ? -12.480 7.480 61.135 1.00 54.25 182 LEU A O 1
ATOM 1422 N N . HIS A 1 183 ? -11.711 9.465 61.843 1.00 58.28 183 HIS A N 1
ATOM 1423 C CA . HIS A 1 183 ? -10.449 8.931 62.367 1.00 58.28 183 HIS A CA 1
ATOM 1424 C C . HIS A 1 183 ? -10.665 7.911 63.499 1.00 58.28 183 HIS A C 1
ATOM 1426 O O . HIS A 1 183 ? -9.913 6.943 63.629 1.00 58.28 183 HIS A O 1
ATOM 1432 N N . ASN A 1 184 ? -11.709 8.106 64.309 1.00 62.72 184 ASN A N 1
ATOM 1433 C CA . ASN A 1 184 ? -12.080 7.179 65.374 1.00 62.72 184 ASN A CA 1
ATOM 1434 C C . ASN A 1 184 ? -12.754 5.908 64.831 1.00 62.72 184 ASN A C 1
ATOM 1436 O O . ASN A 1 184 ? -12.443 4.824 65.316 1.00 62.72 184 ASN A O 1
ATOM 1440 N N . LEU A 1 185 ? -13.591 6.012 63.792 1.00 64.88 185 LEU A N 1
ATOM 1441 C CA . LEU A 1 185 ? -14.193 4.862 63.102 1.00 64.88 185 LEU A CA 1
ATOM 1442 C C . LEU A 1 185 ? -13.145 3.960 62.434 1.00 64.88 185 LEU A C 1
ATOM 1444 O O . LEU A 1 185 ? -13.188 2.744 62.607 1.00 64.88 185 LEU A O 1
ATOM 1448 N N . ILE A 1 186 ? -12.163 4.545 61.740 1.00 65.31 186 ILE A N 1
ATOM 1449 C CA . ILE A 1 186 ? -11.058 3.794 61.115 1.00 65.31 186 ILE A CA 1
ATOM 1450 C C . ILE A 1 186 ? -10.249 3.042 62.183 1.00 65.31 186 ILE A C 1
ATOM 1452 O O . ILE A 1 186 ? -9.985 1.849 62.034 1.00 65.31 186 ILE A O 1
ATOM 1456 N N . ARG A 1 187 ? -9.927 3.705 63.303 1.00 60.16 187 ARG A N 1
ATOM 1457 C CA . ARG A 1 187 ? -9.216 3.078 64.428 1.00 60.16 187 ARG A CA 1
ATOM 1458 C C . ARG A 1 187 ? -10.052 2.005 65.132 1.00 60.16 187 ARG A C 1
ATOM 1460 O O . ARG A 1 187 ? -9.484 1.060 65.667 1.00 60.16 187 ARG A O 1
ATOM 1467 N N . PHE A 1 188 ? -11.379 2.127 65.155 1.00 55.56 188 PHE A N 1
ATOM 1468 C CA . PHE A 1 188 ? -12.255 1.109 65.740 1.00 55.56 188 PHE A CA 1
ATOM 1469 C C . PHE A 1 188 ? -12.274 -0.158 64.875 1.00 55.56 188 PHE A C 1
ATOM 1471 O O . PHE A 1 188 ? -12.031 -1.246 65.388 1.00 55.56 188 PHE A O 1
ATOM 1478 N N . LEU A 1 189 ? -12.442 -0.010 63.555 1.00 58.09 189 LEU A N 1
ATOM 1479 C CA . LEU A 1 189 ? -12.428 -1.122 62.593 1.00 58.09 189 LEU A CA 1
ATOM 1480 C C . LEU A 1 189 ? -11.090 -1.881 62.561 1.00 58.09 189 LEU A C 1
ATOM 1482 O O . LEU A 1 189 ? -11.079 -3.090 62.354 1.00 58.09 189 LEU A O 1
ATOM 1486 N N . GLN A 1 190 ? -9.969 -1.201 62.818 1.00 61.09 190 GLN A N 1
ATOM 1487 C CA . GLN A 1 190 ? -8.640 -1.823 62.914 1.00 61.09 190 GLN A CA 1
ATOM 1488 C C . GLN A 1 190 ? -8.421 -2.671 64.183 1.00 61.09 190 GLN A C 1
ATOM 1490 O O . GLN A 1 190 ? -7.441 -3.409 64.243 1.00 61.09 190 GLN A O 1
ATOM 1495 N N . ASN A 1 191 ? -9.295 -2.575 65.193 1.00 51.78 191 ASN A N 1
ATOM 1496 C CA . ASN A 1 191 ? -9.080 -3.160 66.523 1.00 51.78 191 ASN A CA 1
ATOM 1497 C C . ASN A 1 191 ? -10.051 -4.300 66.899 1.00 51.78 191 ASN A C 1
ATOM 1499 O O . ASN A 1 191 ? -10.052 -4.718 68.055 1.00 51.78 191 ASN A O 1
ATOM 1503 N N . LEU A 1 192 ? -10.860 -4.837 65.971 1.00 51.09 192 LEU A N 1
ATOM 1504 C CA . LEU A 1 192 ? -11.673 -6.036 66.241 1.00 51.09 192 LEU A CA 1
ATOM 1505 C C . LEU A 1 192 ? -10.843 -7.334 66.100 1.00 51.09 192 LEU A C 1
ATOM 1507 O O . LEU A 1 192 ? -10.421 -7.669 64.991 1.00 51.09 192 LEU A O 1
ATOM 1511 N N . PRO A 1 193 ? -10.653 -8.130 67.172 1.00 50.19 193 PRO A N 1
ATOM 1512 C CA . PRO A 1 193 ? -9.936 -9.399 67.097 1.00 50.19 193 PRO A CA 1
ATOM 1513 C C . PRO A 1 193 ? -10.894 -10.524 66.672 1.00 50.19 193 PRO A C 1
ATOM 1515 O O . PRO A 1 193 ? -11.470 -11.198 67.524 1.00 50.19 193 PRO A O 1
ATOM 1518 N N . GLY A 1 194 ? -11.107 -10.724 65.364 1.00 41.22 194 GLY A N 1
ATOM 1519 C CA . GLY A 1 194 ? -12.179 -11.644 64.947 1.00 41.22 194 GLY A CA 1
ATOM 1520 C C . GLY A 1 194 ? -12.279 -12.132 63.502 1.00 41.22 194 GLY A C 1
ATOM 1521 O O . GLY A 1 194 ? -13.248 -12.822 63.212 1.00 41.22 194 GLY A O 1
ATOM 1522 N N . SER A 1 195 ? -11.334 -11.856 62.598 1.00 37.59 195 SER A N 1
ATOM 1523 C CA . SER A 1 195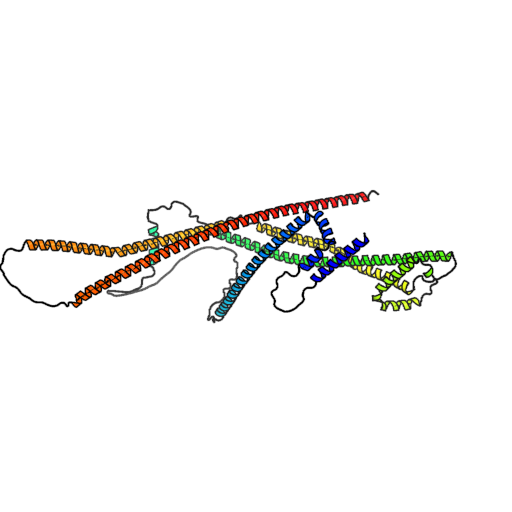 ? -11.281 -12.549 61.293 1.00 37.59 195 SER A CA 1
ATOM 1524 C C . SER A 1 195 ? -9.949 -12.313 60.585 1.00 37.59 195 SER A C 1
ATOM 1526 O O . SER A 1 195 ? -9.604 -11.170 60.295 1.00 37.59 195 SER A O 1
ATOM 1528 N N . GLN A 1 196 ? -9.208 -13.381 60.276 1.00 42.56 196 GLN A N 1
ATOM 1529 C CA . GLN A 1 196 ? -8.015 -13.276 59.434 1.00 42.56 196 GLN A CA 1
ATOM 1530 C C . GLN A 1 196 ? -8.390 -13.290 57.946 1.00 42.56 196 GLN A C 1
ATOM 1532 O O . GLN A 1 196 ? -9.035 -14.247 57.511 1.00 42.56 196 GLN A O 1
ATOM 1537 N N . PRO A 1 197 ? -7.904 -12.338 57.132 1.00 38.53 197 PRO A N 1
ATOM 1538 C CA . PRO A 1 197 ? -7.722 -12.568 55.710 1.00 38.53 197 PRO A CA 1
ATOM 1539 C C . PRO A 1 197 ? -6.437 -13.385 55.516 1.00 38.53 197 PRO A C 1
ATOM 1541 O O . PRO A 1 197 ? -5.319 -12.875 55.598 1.00 38.53 197 PRO A O 1
ATOM 1544 N N . THR A 1 198 ? -6.589 -14.683 55.270 1.00 33.16 198 THR A N 1
ATOM 1545 C CA . THR A 1 198 ? -5.484 -15.525 54.805 1.00 33.16 198 THR A CA 1
ATOM 1546 C C . THR A 1 198 ? -5.209 -15.240 53.329 1.00 33.16 198 THR A C 1
ATOM 1548 O O . THR A 1 198 ? -5.955 -15.690 52.467 1.00 33.16 198 THR A O 1
ATOM 1551 N N . SER A 1 199 ? -4.135 -14.503 53.035 1.00 31.64 199 SER A N 1
ATOM 1552 C CA . SER A 1 199 ? -3.181 -14.712 51.919 1.00 31.64 199 SER A CA 1
ATOM 1553 C C . SER A 1 199 ? -2.500 -13.396 51.491 1.00 31.64 199 SER A C 1
ATOM 1555 O O . SER A 1 199 ? -3.099 -12.328 51.618 1.00 31.64 199 SER A O 1
ATOM 1557 N N . PRO A 1 200 ? -1.234 -13.436 51.028 1.00 47.12 200 PRO A N 1
ATOM 1558 C CA . PRO A 1 200 ? -0.454 -12.229 50.772 1.00 47.12 200 PRO A CA 1
ATOM 1559 C C . PRO A 1 200 ? -0.452 -11.842 49.287 1.00 47.12 200 PRO A C 1
ATOM 1561 O O . PRO A 1 200 ? 0.030 -12.610 48.460 1.00 47.12 200 PRO A O 1
ATOM 1564 N N . CYS A 1 201 ? -0.905 -10.628 48.957 1.00 30.94 201 CYS A N 1
ATOM 1565 C CA . CYS A 1 201 ? -0.545 -9.968 47.695 1.00 30.94 201 CYS A CA 1
ATOM 1566 C C . CYS A 1 201 ? -0.779 -8.444 47.733 1.00 30.94 201 CYS A C 1
ATOM 1568 O O . CYS A 1 201 ? -1.521 -7.887 46.931 1.00 30.94 201 CYS A O 1
ATOM 1570 N N . THR A 1 202 ? -0.111 -7.741 48.651 1.00 32.38 202 THR A N 1
ATOM 1571 C CA . THR A 1 202 ? 0.168 -6.307 48.471 1.00 32.38 202 THR A CA 1
ATOM 1572 C C . THR A 1 202 ? 1.500 -6.160 47.748 1.00 32.38 202 THR A C 1
ATOM 1574 O O . THR A 1 202 ? 2.538 -5.924 48.364 1.00 32.38 202 THR A O 1
ATOM 1577 N N . SER A 1 203 ? 1.477 -6.341 46.429 1.00 40.12 203 SER A N 1
ATOM 1578 C CA . SER A 1 203 ? 2.579 -5.900 45.579 1.00 40.12 203 SER A CA 1
ATOM 1579 C C . SER A 1 203 ? 2.554 -4.374 45.538 1.00 40.12 203 SER A C 1
ATOM 1581 O O . SER A 1 203 ? 1.716 -3.782 44.861 1.00 40.12 203 SER A O 1
ATOM 1583 N N . GLU A 1 204 ? 3.457 -3.732 46.277 1.00 42.22 204 GLU A N 1
ATOM 1584 C CA . GLU A 1 204 ? 3.746 -2.302 46.137 1.00 42.22 204 GLU A CA 1
ATOM 1585 C C . GLU A 1 204 ? 4.377 -2.059 44.755 1.00 42.22 204 GLU A C 1
ATOM 1587 O O . GLU A 1 204 ? 5.597 -2.051 44.600 1.00 42.22 204 GLU A O 1
ATOM 1592 N N . ILE A 1 205 ? 3.553 -1.924 43.710 1.00 43.12 205 ILE A N 1
ATOM 1593 C CA . ILE A 1 205 ? 4.055 -1.679 42.354 1.00 43.12 205 ILE A CA 1
ATOM 1594 C C . ILE A 1 205 ? 4.567 -0.237 42.275 1.00 43.12 205 ILE A C 1
ATOM 1596 O O . ILE A 1 205 ? 3.820 0.733 42.401 1.00 43.12 205 ILE A O 1
ATOM 1600 N N . HIS A 1 206 ? 5.883 -0.123 42.100 1.00 47.28 206 HIS A N 1
ATOM 1601 C CA . HIS A 1 206 ? 6.638 1.119 42.213 1.00 47.28 206 HIS A CA 1
ATOM 1602 C C . HIS A 1 206 ? 6.162 2.215 41.235 1.00 47.28 206 HIS A C 1
ATOM 1604 O O . HIS A 1 206 ? 6.253 2.007 40.021 1.00 47.28 206 HIS A O 1
ATOM 1610 N N . PRO A 1 207 ? 5.803 3.431 41.707 1.00 53.78 207 PRO A N 1
ATOM 1611 C CA . PRO A 1 207 ? 5.552 4.571 40.816 1.00 53.78 207 PRO A CA 1
ATOM 1612 C C . PRO A 1 207 ? 6.793 4.936 39.983 1.00 53.78 207 PRO A C 1
ATOM 1614 O O . PRO A 1 207 ? 6.665 5.307 38.819 1.00 53.78 207 PRO A O 1
ATOM 1617 N N . ILE A 1 208 ? 7.988 4.709 40.544 1.00 57.00 208 ILE A N 1
ATOM 1618 C CA . ILE A 1 208 ? 9.294 4.885 39.891 1.00 57.00 208 ILE A CA 1
ATOM 1619 C C . ILE A 1 208 ? 9.370 4.108 38.566 1.00 57.00 208 ILE A C 1
ATOM 1621 O O . ILE A 1 208 ? 9.887 4.631 37.587 1.00 57.00 208 ILE A O 1
ATOM 1625 N N . ASN A 1 209 ? 8.812 2.892 38.503 1.00 59.03 209 ASN A N 1
ATOM 1626 C CA . ASN A 1 209 ? 8.873 2.053 37.302 1.00 59.03 209 ASN A CA 1
ATOM 1627 C C . ASN A 1 209 ? 8.032 2.629 36.147 1.00 59.03 209 ASN A C 1
ATOM 1629 O O . ASN A 1 209 ? 8.417 2.543 34.985 1.00 59.03 209 ASN A O 1
ATOM 1633 N N . MET A 1 210 ? 6.894 3.258 36.462 1.00 63.75 210 MET A N 1
ATOM 1634 C CA . MET A 1 210 ? 6.053 3.923 35.459 1.00 63.75 210 MET A CA 1
ATOM 1635 C C . MET A 1 210 ? 6.694 5.222 34.956 1.00 63.75 210 MET A C 1
ATOM 1637 O O . MET A 1 210 ? 6.570 5.549 33.779 1.00 63.75 210 MET A O 1
ATOM 1641 N N . GLU A 1 211 ? 7.405 5.944 35.823 1.00 73.94 211 GLU A N 1
ATOM 1642 C CA . GLU A 1 211 ? 8.133 7.163 35.461 1.00 73.94 211 GLU A CA 1
ATOM 1643 C C . GLU A 1 211 ? 9.344 6.857 34.563 1.00 73.94 211 GLU A C 1
ATOM 1645 O O . GLU A 1 211 ? 9.501 7.486 33.515 1.00 73.94 211 GLU A O 1
ATOM 1650 N N . THR A 1 212 ? 10.128 5.816 34.876 1.00 77.06 212 THR A N 1
ATOM 1651 C CA . THR A 1 212 ? 11.233 5.361 34.011 1.00 77.06 212 THR A CA 1
ATOM 1652 C C . THR A 1 212 ? 10.756 4.855 32.649 1.00 77.06 212 THR A C 1
ATOM 1654 O O . THR A 1 212 ? 11.420 5.096 31.644 1.00 77.06 212 THR A O 1
ATOM 1657 N N . GLU A 1 213 ? 9.594 4.201 32.583 1.00 73.75 213 GLU A N 1
ATOM 1658 C CA . GLU A 1 213 ? 8.992 3.754 31.318 1.00 73.75 213 GLU A CA 1
ATOM 1659 C C . GLU A 1 213 ? 8.446 4.917 30.479 1.00 73.75 213 GLU A C 1
ATOM 1661 O O . GLU A 1 213 ? 8.569 4.906 29.254 1.00 73.75 213 GLU A O 1
ATOM 1666 N N . LEU A 1 214 ? 7.891 5.960 31.108 1.00 79.69 214 LEU A N 1
ATOM 1667 C CA . LEU A 1 214 ? 7.508 7.188 30.404 1.00 79.69 214 LEU A CA 1
ATOM 1668 C C . LEU A 1 214 ? 8.732 7.921 29.843 1.00 79.69 214 LEU A C 1
ATOM 1670 O O . LEU A 1 214 ? 8.690 8.365 28.695 1.00 79.69 214 LEU A O 1
ATOM 1674 N N . GLU A 1 215 ? 9.821 8.011 30.608 1.00 82.81 215 GLU A N 1
ATOM 1675 C CA . GLU A 1 215 ? 11.071 8.627 30.155 1.00 82.81 215 GLU A CA 1
ATOM 1676 C C . GLU A 1 215 ? 11.727 7.805 29.024 1.00 82.81 215 GLU A C 1
ATOM 1678 O O . GLU A 1 215 ? 12.172 8.376 28.027 1.00 82.81 215 GLU A O 1
ATOM 1683 N N . TRP A 1 216 ? 11.693 6.465 29.094 1.00 82.12 216 TRP A N 1
ATOM 1684 C CA . TRP A 1 216 ? 12.153 5.584 28.011 1.00 82.12 216 TRP A CA 1
ATOM 1685 C C . TRP A 1 216 ? 11.291 5.712 26.743 1.00 82.12 216 TRP A C 1
ATOM 1687 O O . TRP A 1 216 ? 11.824 5.890 25.646 1.00 82.12 216 TRP A O 1
ATOM 1697 N N . LEU A 1 217 ? 9.957 5.699 26.869 1.00 80.06 217 LEU A N 1
ATOM 1698 C CA . LEU A 1 217 ? 9.037 5.900 25.741 1.00 80.06 217 LEU A CA 1
ATOM 1699 C C . LEU A 1 217 ? 9.206 7.279 25.093 1.00 80.06 217 LEU A C 1
ATOM 1701 O O . LEU A 1 217 ? 9.119 7.396 23.870 1.00 80.06 217 LEU A O 1
ATOM 1705 N N . LYS A 1 218 ? 9.464 8.315 25.896 1.00 87.25 218 LYS A N 1
ATOM 1706 C CA . LYS A 1 218 ? 9.766 9.678 25.443 1.00 87.25 218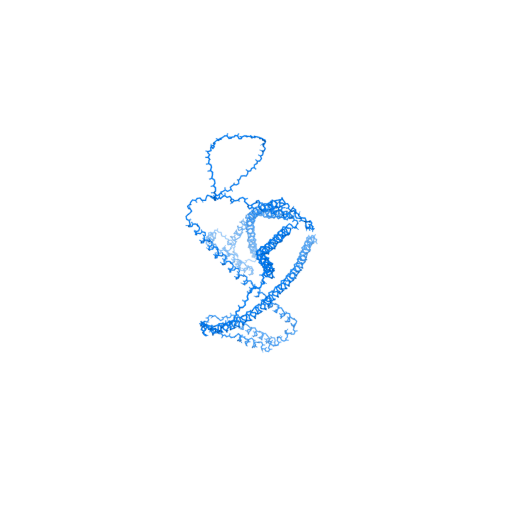 LYS A CA 1
ATOM 1707 C C . LYS A 1 218 ? 11.109 9.734 24.714 1.00 87.25 218 LYS A C 1
ATOM 1709 O O . LYS A 1 218 ? 11.151 10.241 23.596 1.00 87.25 218 LYS A O 1
ATOM 1714 N N . GLY A 1 219 ? 12.154 9.111 25.261 1.00 87.25 219 GLY A N 1
ATOM 1715 C CA . GLY A 1 219 ? 13.442 8.939 24.585 1.00 87.25 219 GLY A CA 1
ATOM 1716 C C . GLY A 1 219 ? 13.298 8.233 23.234 1.00 87.25 219 GLY A C 1
ATOM 1717 O O . GLY A 1 219 ? 13.769 8.743 22.219 1.00 87.25 219 GLY A O 1
ATOM 1718 N N . LYS A 1 220 ? 12.548 7.124 23.171 1.00 83.06 220 LYS A N 1
ATOM 1719 C CA . LYS A 1 220 ? 12.293 6.404 21.914 1.00 83.06 220 LYS A CA 1
ATOM 1720 C C . LYS A 1 220 ? 11.452 7.214 20.923 1.00 83.06 220 LYS A C 1
ATOM 1722 O O . LYS A 1 220 ? 11.718 7.174 19.722 1.00 83.06 220 LYS A O 1
ATOM 1727 N N . LEU A 1 221 ? 10.462 7.971 21.400 1.00 87.06 221 LEU A N 1
ATOM 1728 C CA . LEU A 1 221 ? 9.694 8.910 20.579 1.00 87.06 221 LEU A CA 1
ATOM 1729 C C . LEU A 1 221 ? 10.602 9.995 19.981 1.00 87.06 221 LEU A C 1
ATOM 1731 O O . LEU A 1 221 ? 10.447 10.335 18.810 1.00 87.06 221 LEU A O 1
ATOM 1735 N N . ASP A 1 222 ? 11.554 10.518 20.750 1.00 89.75 222 ASP A N 1
ATOM 1736 C CA . ASP A 1 222 ? 12.488 11.541 20.283 1.00 89.75 222 ASP A CA 1
ATOM 1737 C C . ASP A 1 222 ? 13.542 10.968 19.319 1.00 89.75 222 ASP A C 1
ATOM 1739 O O . ASP A 1 222 ? 13.807 11.593 18.291 1.00 89.75 222 ASP A O 1
ATOM 1743 N N . CYS A 1 223 ? 14.028 9.737 19.527 1.00 88.12 223 CYS A N 1
ATOM 1744 C CA . CYS A 1 223 ? 14.819 9.004 18.528 1.00 88.12 223 CYS A CA 1
ATOM 1745 C C . CYS A 1 223 ? 14.044 8.803 17.212 1.00 88.12 223 CYS A C 1
ATOM 1747 O O . CYS A 1 223 ? 14.583 9.040 16.133 1.00 88.12 223 CYS A O 1
ATOM 1749 N N . LEU A 1 224 ? 12.759 8.433 17.277 1.00 86.56 224 LEU A N 1
ATOM 1750 C CA . LEU A 1 224 ? 11.906 8.293 16.089 1.00 86.56 224 LEU A CA 1
ATOM 1751 C C . LEU A 1 224 ? 11.648 9.637 15.385 1.00 86.56 224 LEU A C 1
ATOM 1753 O O . LEU A 1 224 ? 11.601 9.676 14.157 1.00 86.56 224 LEU A O 1
ATOM 1757 N N . LYS A 1 225 ? 11.523 10.750 16.124 1.00 90.50 225 LYS A N 1
ATOM 1758 C CA . LYS A 1 225 ? 11.464 12.100 15.528 1.00 90.50 225 LYS A CA 1
ATOM 1759 C C . LYS A 1 225 ? 12.772 12.455 14.819 1.00 90.50 225 LYS A C 1
ATOM 1761 O O . LYS A 1 225 ? 12.720 12.969 13.707 1.00 90.50 225 LYS A O 1
ATOM 1766 N N . GLN A 1 226 ? 13.923 12.174 15.432 1.00 89.81 226 GLN A N 1
ATOM 1767 C CA . GLN A 1 226 ? 15.238 12.420 14.831 1.00 89.81 226 GLN A CA 1
ATOM 1768 C C . GLN A 1 226 ? 15.432 11.594 13.552 1.00 89.81 226 GLN A C 1
ATOM 1770 O O . GLN A 1 226 ? 15.791 12.164 12.522 1.00 89.81 226 GLN A O 1
ATOM 1775 N N . LEU A 1 227 ? 15.091 10.300 13.577 1.00 89.62 227 LEU A N 1
ATOM 1776 C CA . LEU A 1 227 ? 15.086 9.443 12.387 1.00 89.62 227 LEU A CA 1
ATOM 1777 C C . LEU A 1 227 ? 14.150 9.992 11.300 1.00 89.62 227 LEU A C 1
ATOM 1779 O O . LEU A 1 227 ? 14.522 10.009 10.134 1.00 89.62 227 LEU A O 1
ATOM 1783 N N . ASN A 1 228 ? 12.960 10.485 11.656 1.00 89.94 228 ASN A N 1
ATOM 1784 C CA . ASN A 1 228 ? 12.028 11.072 10.689 1.00 89.94 228 ASN A CA 1
ATOM 1785 C C . ASN A 1 228 ? 12.585 12.365 10.054 1.00 89.94 228 ASN A C 1
ATOM 1787 O O . ASN A 1 228 ? 12.462 12.571 8.852 1.00 89.94 228 ASN A O 1
ATOM 1791 N N . VAL A 1 229 ? 13.275 13.214 10.825 1.00 92.50 229 VAL A N 1
ATOM 1792 C CA . VAL A 1 229 ? 13.981 14.391 10.280 1.00 92.50 229 VAL A CA 1
ATOM 1793 C C . VAL A 1 229 ? 15.118 13.971 9.339 1.00 92.50 229 VAL A C 1
ATOM 1795 O O . VAL A 1 229 ? 15.261 14.555 8.266 1.00 92.50 229 VAL A O 1
ATOM 1798 N N . GLN A 1 230 ? 15.887 12.935 9.691 1.00 90.06 230 GLN A N 1
ATOM 1799 C CA . GLN A 1 230 ? 16.939 12.373 8.834 1.00 90.06 230 GLN A CA 1
ATOM 1800 C C . GLN A 1 230 ? 16.369 11.747 7.549 1.00 90.06 230 GLN A C 1
ATOM 1802 O O . GLN A 1 230 ? 16.904 11.989 6.468 1.00 90.06 230 GLN A O 1
ATOM 1807 N N . LEU A 1 231 ? 15.257 11.010 7.636 1.00 89.69 231 LEU A N 1
ATOM 1808 C CA . LEU A 1 231 ? 14.499 10.478 6.497 1.00 89.69 231 LEU A CA 1
ATOM 1809 C C . LEU A 1 231 ? 14.026 11.599 5.564 1.00 89.69 231 LEU A C 1
ATOM 1811 O O . LEU A 1 231 ? 14.238 11.516 4.361 1.00 89.69 231 LEU A O 1
ATOM 1815 N N . CYS A 1 232 ? 13.441 12.672 6.098 1.00 90.81 232 CYS A N 1
ATOM 1816 C CA . CYS A 1 232 ? 13.004 13.815 5.294 1.00 90.81 232 CYS A CA 1
ATOM 1817 C C . CYS A 1 232 ? 14.178 14.526 4.600 1.00 90.81 232 CYS A C 1
ATOM 1819 O O . CYS A 1 232 ? 14.087 14.839 3.415 1.00 90.81 232 CYS A O 1
ATOM 1821 N N . ALA A 1 233 ? 15.290 14.753 5.308 1.00 91.62 233 ALA A N 1
ATOM 1822 C CA . ALA A 1 233 ? 16.481 15.381 4.733 1.00 91.62 233 ALA A CA 1
ATOM 1823 C C . ALA A 1 233 ? 17.104 14.515 3.623 1.00 91.62 233 ALA A C 1
ATOM 1825 O O . ALA A 1 233 ? 17.360 15.000 2.522 1.00 91.62 233 ALA A O 1
ATOM 1826 N N . THR A 1 234 ? 17.283 13.218 3.882 1.00 90.94 234 THR A N 1
ATOM 1827 C CA . THR A 1 234 ? 17.828 12.274 2.894 1.00 90.94 234 THR A CA 1
ATOM 1828 C C . THR A 1 234 ? 16.886 12.047 1.713 1.00 90.94 234 THR A C 1
ATOM 1830 O O . THR A 1 234 ? 17.371 11.869 0.599 1.00 90.94 234 THR A O 1
ATOM 1833 N N . LEU A 1 235 ? 15.564 12.127 1.904 1.00 91.25 235 LEU A N 1
ATOM 1834 C CA . LEU A 1 235 ? 14.581 12.076 0.820 1.00 91.25 235 LEU A CA 1
ATOM 1835 C C . LEU A 1 235 ? 14.673 13.301 -0.101 1.00 91.25 235 LEU A C 1
ATOM 1837 O O . LEU A 1 235 ? 14.703 13.127 -1.317 1.00 91.25 235 LEU A O 1
ATOM 1841 N N . GLU A 1 236 ? 14.753 14.521 0.441 1.00 91.81 236 GLU A N 1
ATOM 1842 C CA . GLU A 1 236 ? 14.931 15.733 -0.378 1.00 91.81 236 GLU A CA 1
ATOM 1843 C C . GLU A 1 236 ? 16.301 15.752 -1.080 1.00 91.81 236 GLU A C 1
ATOM 1845 O O . GLU A 1 236 ? 16.389 16.129 -2.250 1.00 91.81 236 GLU A O 1
ATOM 1850 N N . GLU A 1 237 ? 17.364 15.252 -0.438 1.00 90.88 237 GLU A N 1
ATOM 1851 C CA . GLU A 1 237 ? 18.647 15.033 -1.114 1.00 90.88 237 GLU A CA 1
ATOM 1852 C C . GLU A 1 237 ? 18.528 14.028 -2.267 1.00 90.88 237 GLU A C 1
ATOM 1854 O O . GLU A 1 237 ? 18.920 14.356 -3.389 1.00 90.88 237 GLU A O 1
ATOM 1859 N N . CYS A 1 238 ? 17.955 12.842 -2.026 1.00 89.25 238 CYS A N 1
ATOM 1860 C CA . CYS A 1 238 ? 17.772 11.800 -3.043 1.00 89.25 238 CYS A CA 1
ATOM 1861 C C . CYS A 1 238 ? 16.865 12.264 -4.187 1.00 89.25 238 CYS A C 1
ATOM 1863 O O . CYS A 1 238 ? 17.093 11.894 -5.335 1.00 89.25 238 CYS A O 1
ATOM 1865 N N . LYS A 1 239 ? 15.872 13.111 -3.905 1.00 93.31 239 LYS A N 1
ATOM 1866 C CA . LYS A 1 239 ? 15.057 13.787 -4.918 1.00 93.31 239 LYS A CA 1
ATOM 1867 C C . LYS A 1 239 ? 15.901 14.748 -5.753 1.00 93.31 239 LYS A C 1
ATOM 1869 O O . LYS A 1 239 ? 15.871 14.643 -6.974 1.00 93.31 239 LYS A O 1
ATOM 1874 N N . SER A 1 240 ? 16.727 15.594 -5.132 1.00 92.50 240 SER A N 1
ATOM 1875 C CA . SER A 1 240 ? 17.646 16.479 -5.867 1.00 92.50 240 SER A CA 1
ATOM 1876 C C . SER A 1 240 ? 18.667 15.701 -6.712 1.00 92.50 240 SER A C 1
ATOM 1878 O O . SER A 1 240 ? 19.019 16.119 -7.814 1.00 92.50 240 SER A O 1
ATOM 1880 N N . ASP A 1 241 ? 19.144 14.556 -6.216 1.00 90.44 241 ASP A N 1
ATOM 1881 C CA . ASP A 1 241 ? 20.089 13.685 -6.918 1.00 90.44 241 ASP A CA 1
ATOM 1882 C C . ASP A 1 241 ? 19.389 12.909 -8.056 1.00 90.44 241 ASP A C 1
ATOM 1884 O O . ASP A 1 241 ? 19.959 12.758 -9.136 1.00 90.44 241 ASP A O 1
ATOM 1888 N N . SER A 1 242 ? 18.121 12.524 -7.877 1.00 88.75 242 SER A N 1
ATOM 1889 C CA . SER A 1 242 ? 17.260 11.941 -8.917 1.00 88.75 242 SER A CA 1
ATOM 1890 C C . SER A 1 242 ? 16.901 12.947 -10.019 1.00 88.75 242 SER A C 1
ATOM 1892 O O . SER A 1 242 ? 16.936 12.606 -11.198 1.00 88.75 242 SER A O 1
ATOM 1894 N N . GLU A 1 243 ? 16.646 14.214 -9.679 1.00 92.12 243 GLU A N 1
ATOM 1895 C CA . GLU A 1 243 ? 16.444 15.298 -10.653 1.00 92.12 243 GLU A CA 1
ATOM 1896 C C . GLU A 1 243 ? 17.714 15.531 -11.499 1.00 92.12 243 GLU A C 1
ATOM 1898 O O . GLU A 1 243 ? 17.632 15.645 -12.726 1.00 92.12 243 GLU A O 1
ATOM 1903 N N . LYS A 1 244 ? 18.907 15.506 -10.879 1.00 90.50 244 LYS A N 1
ATOM 1904 C CA . LYS A 1 244 ? 20.201 15.549 -11.595 1.00 90.50 244 LYS A CA 1
ATOM 1905 C C . LYS A 1 244 ? 20.373 14.342 -12.521 1.00 90.50 244 LYS A C 1
ATOM 1907 O O . LYS A 1 244 ? 20.749 14.526 -13.680 1.00 90.50 244 LYS A O 1
ATOM 1912 N N . LEU A 1 245 ? 20.076 13.133 -12.035 1.00 89.69 245 LEU A N 1
ATOM 1913 C CA . LEU A 1 245 ? 20.157 11.896 -12.816 1.00 89.69 245 LEU A CA 1
ATOM 1914 C C . LEU A 1 245 ? 19.186 11.938 -14.002 1.00 89.69 245 LEU A C 1
ATOM 1916 O O . LEU A 1 245 ? 19.597 11.667 -15.124 1.00 89.69 245 LEU A O 1
ATOM 1920 N N . SER A 1 246 ? 17.938 12.369 -13.798 1.00 90.62 246 SER A N 1
ATOM 1921 C CA . SER A 1 246 ? 16.946 12.539 -14.866 1.00 90.62 246 SER A CA 1
ATOM 1922 C C . SER A 1 246 ? 17.397 13.555 -15.919 1.00 90.62 246 SER A C 1
ATOM 1924 O O . SER A 1 246 ? 17.203 13.318 -17.111 1.00 90.62 246 SER A O 1
ATOM 1926 N N . MET A 1 247 ? 18.023 14.665 -15.514 1.00 90.44 247 MET A N 1
ATOM 1927 C CA . MET A 1 247 ? 18.587 15.640 -16.452 1.00 90.44 247 MET A CA 1
ATOM 1928 C C . MET A 1 247 ? 19.752 15.044 -17.257 1.00 90.44 247 MET A C 1
ATOM 1930 O O . MET A 1 247 ? 19.830 15.251 -18.467 1.00 90.44 247 MET A O 1
ATOM 1934 N N . GLN A 1 248 ? 20.661 14.304 -16.616 1.00 86.94 248 GLN A N 1
ATOM 1935 C CA . GLN A 1 248 ? 21.761 13.629 -17.312 1.00 86.94 248 GLN A CA 1
ATOM 1936 C C . GLN A 1 248 ? 21.264 12.511 -18.237 1.00 86.94 248 GLN A C 1
ATOM 1938 O O . GLN A 1 248 ? 21.781 12.365 -19.341 1.00 86.94 248 GLN A O 1
ATOM 1943 N N . LEU A 1 249 ? 20.239 11.760 -17.835 1.00 87.31 249 LEU A N 1
ATOM 1944 C CA . LEU A 1 249 ? 19.641 10.706 -18.647 1.00 87.31 249 LEU A CA 1
ATOM 1945 C C . LEU A 1 249 ? 18.943 11.295 -19.879 1.00 87.31 249 LEU A C 1
ATOM 1947 O O . LEU A 1 249 ? 19.196 10.825 -20.981 1.00 87.31 249 LEU A O 1
ATOM 1951 N N . GLY A 1 250 ? 18.203 12.402 -19.739 1.00 88.62 250 GLY A N 1
ATOM 1952 C CA . GLY A 1 250 ? 17.655 13.142 -20.884 1.00 88.62 250 GLY A CA 1
ATOM 1953 C C . GLY A 1 250 ? 18.735 13.696 -21.830 1.00 88.62 250 GLY A C 1
ATOM 1954 O O . GLY A 1 250 ? 18.558 13.685 -23.051 1.00 88.62 250 GLY A O 1
ATOM 1955 N N . LYS A 1 251 ? 19.902 14.110 -21.307 1.00 87.00 251 LYS A N 1
ATOM 1956 C CA . LYS A 1 251 ? 21.068 14.433 -22.151 1.00 87.00 251 LYS A CA 1
ATOM 1957 C C . LYS A 1 251 ? 21.578 13.200 -22.898 1.00 87.00 251 LYS A C 1
ATOM 1959 O O . LYS A 1 251 ? 21.733 13.276 -24.114 1.00 87.00 251 LYS A O 1
ATOM 1964 N N . LEU A 1 252 ? 21.786 12.070 -22.219 1.00 85.19 252 LEU A N 1
ATOM 1965 C CA . LEU A 1 252 ? 22.240 10.825 -22.852 1.00 85.19 252 LEU A CA 1
ATOM 1966 C C . LEU A 1 252 ? 21.246 10.313 -23.905 1.00 85.19 252 LEU A C 1
ATOM 1968 O O . LEU A 1 252 ? 21.672 9.899 -24.978 1.00 85.19 252 LEU A O 1
ATOM 1972 N N . GLU A 1 253 ? 19.937 10.416 -23.669 1.00 89.00 253 GLU A N 1
ATOM 1973 C CA . GLU A 1 253 ? 18.908 10.143 -24.678 1.00 89.00 253 GLU A CA 1
ATOM 1974 C C . GLU A 1 253 ? 19.065 11.059 -25.897 1.00 89.00 253 GLU A C 1
ATOM 1976 O O . GLU A 1 253 ? 19.087 10.573 -27.032 1.00 89.00 253 GLU A O 1
ATOM 1981 N N . SER A 1 254 ? 19.265 12.368 -25.689 1.00 87.38 254 SER A N 1
ATOM 1982 C CA . SER A 1 254 ? 19.515 13.303 -26.793 1.00 87.38 254 SER A CA 1
ATOM 1983 C C . SER A 1 254 ? 20.784 12.930 -27.579 1.00 87.38 254 SER A C 1
ATOM 1985 O O . SER A 1 254 ? 20.746 12.885 -28.809 1.00 87.38 254 SER A O 1
ATOM 1987 N N . VAL A 1 255 ? 21.861 12.515 -26.901 1.00 85.75 255 VAL A N 1
ATOM 1988 C CA . VAL A 1 255 ? 23.108 12.027 -27.517 1.00 85.75 255 VAL A CA 1
ATOM 1989 C C . VAL A 1 255 ? 22.874 10.728 -28.289 1.00 85.75 255 VAL A C 1
ATOM 1991 O O . VAL A 1 255 ? 23.323 10.611 -29.427 1.00 85.75 255 VAL A O 1
ATOM 1994 N N . CYS A 1 256 ? 22.112 9.772 -27.753 1.00 86.44 256 CYS A N 1
ATOM 1995 C CA . CYS A 1 256 ? 21.725 8.556 -28.469 1.00 86.44 256 CYS A CA 1
ATOM 1996 C C . CYS A 1 256 ? 20.890 8.861 -29.723 1.00 86.44 256 CYS A C 1
ATOM 1998 O O . CYS A 1 256 ? 21.108 8.236 -30.765 1.00 86.44 256 CYS A O 1
ATOM 2000 N N . THR A 1 257 ? 19.969 9.833 -29.674 1.00 89.06 257 THR A N 1
ATOM 2001 C CA . THR A 1 257 ? 19.242 10.273 -30.880 1.00 89.06 257 THR A CA 1
ATOM 2002 C C . THR A 1 257 ? 20.161 10.970 -31.879 1.00 89.06 257 THR A C 1
ATOM 2004 O O . THR A 1 257 ? 20.059 10.700 -33.074 1.00 89.06 257 THR A O 1
ATOM 2007 N N . ALA A 1 258 ? 21.120 11.774 -31.414 1.00 87.69 258 ALA A N 1
ATOM 2008 C CA . ALA A 1 258 ? 22.112 12.415 -32.264 1.00 87.69 258 ALA A CA 1
ATOM 2009 C C . ALA A 1 258 ? 23.004 11.370 -32.959 1.00 87.69 258 ALA A C 1
ATOM 2011 O O . ALA A 1 258 ? 23.121 11.387 -34.181 1.00 87.69 258 ALA A O 1
ATOM 2012 N N . ILE A 1 259 ? 23.539 10.385 -32.228 1.00 86.31 259 ILE A N 1
ATOM 2013 C CA . ILE A 1 259 ? 24.297 9.252 -32.791 1.00 86.31 259 ILE A CA 1
ATOM 2014 C C . ILE A 1 259 ? 23.455 8.487 -33.822 1.00 86.31 259 ILE A C 1
ATOM 2016 O O . ILE A 1 259 ? 23.963 8.149 -34.890 1.00 86.31 259 ILE A O 1
ATOM 2020 N N . ARG A 1 260 ? 22.160 8.261 -33.563 1.00 89.00 260 ARG A N 1
ATOM 2021 C CA . ARG A 1 260 ? 21.245 7.622 -34.525 1.00 89.00 260 ARG A CA 1
ATOM 2022 C C . ARG A 1 260 ? 21.070 8.455 -35.801 1.00 89.00 260 ARG A C 1
ATOM 2024 O O . ARG A 1 260 ? 21.074 7.891 -36.892 1.00 89.00 260 ARG A O 1
ATOM 2031 N N . LEU A 1 261 ? 20.971 9.781 -35.685 1.00 87.69 261 LEU A N 1
ATOM 2032 C CA . LEU A 1 261 ? 20.931 10.694 -36.833 1.00 87.69 261 LEU A CA 1
ATOM 2033 C C . LEU A 1 261 ? 22.267 10.723 -37.595 1.00 87.69 261 LEU A C 1
ATOM 2035 O O . LEU A 1 261 ? 22.247 10.729 -38.823 1.00 87.69 261 LEU A O 1
ATOM 2039 N N . ALA A 1 262 ? 23.413 10.656 -36.908 1.00 87.62 262 ALA A N 1
ATOM 2040 C CA . ALA A 1 262 ? 24.728 10.526 -37.544 1.00 87.62 262 ALA A CA 1
ATOM 2041 C C . ALA A 1 262 ? 24.904 9.180 -38.258 1.00 87.62 262 ALA A C 1
ATOM 2043 O O . ALA A 1 262 ? 25.468 9.131 -39.347 1.00 87.62 262 ALA A O 1
ATOM 2044 N N . LEU A 1 263 ? 24.395 8.084 -37.695 1.00 88.06 263 LEU A N 1
ATOM 2045 C CA . LEU A 1 263 ? 24.376 6.794 -38.381 1.00 88.06 263 LEU A CA 1
ATOM 2046 C C . LEU A 1 263 ? 23.504 6.872 -39.643 1.00 88.06 263 LEU A C 1
ATOM 2048 O O . LEU A 1 263 ? 23.937 6.453 -40.714 1.00 88.06 263 LEU A O 1
ATOM 2052 N N . GLN A 1 264 ? 22.334 7.512 -39.563 1.00 88.38 264 GLN A N 1
ATOM 2053 C CA . GLN A 1 264 ? 21.458 7.706 -40.718 1.00 88.38 264 GLN A CA 1
ATOM 2054 C C . GLN A 1 264 ? 22.070 8.624 -41.797 1.00 88.38 264 GLN A C 1
ATOM 2056 O O . GLN A 1 264 ? 21.923 8.344 -42.988 1.00 88.38 264 GLN A O 1
ATOM 2061 N N . SER A 1 265 ? 22.768 9.706 -41.432 1.00 85.56 265 SER A N 1
ATOM 2062 C CA . SER A 1 265 ? 23.469 10.560 -42.405 1.00 85.56 265 SER A CA 1
ATOM 2063 C C . SER A 1 265 ? 24.737 9.895 -42.956 1.00 85.56 265 SER A C 1
ATOM 2065 O O . SER A 1 265 ? 25.041 10.069 -44.135 1.00 85.56 265 SER A O 1
ATOM 2067 N N . SER A 1 266 ? 25.404 9.034 -42.181 1.00 88.38 266 SER A N 1
ATOM 2068 C CA . SER A 1 266 ? 26.476 8.149 -42.658 1.00 88.38 266 SER A CA 1
ATOM 2069 C C . SER A 1 266 ? 25.964 7.122 -43.676 1.00 88.38 266 SER A C 1
ATOM 2071 O O . SER A 1 266 ? 26.540 6.987 -44.753 1.00 88.38 266 SER A O 1
ATOM 2073 N N . GLU A 1 267 ? 24.823 6.471 -43.426 1.00 90.12 267 GLU A N 1
ATOM 2074 C CA . GLU A 1 267 ? 24.177 5.603 -44.418 1.00 90.12 267 GLU A CA 1
ATOM 2075 C C . GLU A 1 267 ? 23.812 6.357 -45.703 1.00 90.12 267 GLU A C 1
ATOM 2077 O O . GLU A 1 267 ? 23.985 5.825 -46.800 1.00 90.12 267 GLU A O 1
ATOM 2082 N N . ARG A 1 268 ? 23.292 7.588 -45.586 1.00 86.69 268 ARG A N 1
ATOM 2083 C CA . ARG A 1 268 ? 23.002 8.450 -46.743 1.00 86.69 268 ARG A CA 1
ATOM 2084 C C . ARG A 1 268 ? 24.286 8.798 -47.501 1.00 86.69 268 ARG A C 1
ATOM 2086 O O . ARG A 1 268 ? 24.283 8.692 -48.724 1.00 86.69 268 ARG A O 1
ATOM 2093 N N . CYS A 1 269 ? 25.387 9.105 -46.807 1.00 85.56 269 CYS A N 1
ATOM 2094 C CA . CYS A 1 269 ? 26.713 9.278 -47.412 1.00 85.56 269 CYS A CA 1
ATOM 2095 C C . CYS A 1 269 ? 27.149 8.019 -48.172 1.00 85.56 269 CYS A C 1
ATOM 2097 O O . CYS A 1 269 ? 27.533 8.104 -49.336 1.00 85.56 269 CYS A O 1
ATOM 2099 N N . LEU A 1 270 ? 27.052 6.841 -47.556 1.00 88.06 270 LEU A N 1
ATOM 2100 C CA . LEU A 1 270 ? 27.450 5.575 -48.177 1.00 88.06 270 LEU A CA 1
ATOM 2101 C C . LEU A 1 270 ? 26.598 5.284 -49.427 1.00 88.06 270 LEU A C 1
ATOM 2103 O O . LEU A 1 270 ? 27.133 4.928 -50.476 1.00 88.06 270 LEU A O 1
ATOM 2107 N N . LYS A 1 271 ? 25.289 5.562 -49.364 1.00 88.69 271 LYS A N 1
ATOM 2108 C CA . LYS A 1 271 ? 24.371 5.506 -50.513 1.00 88.69 271 LYS A CA 1
ATOM 2109 C C . LYS A 1 271 ? 24.781 6.503 -51.613 1.00 88.69 271 LYS A C 1
ATOM 2111 O O . LYS A 1 271 ? 24.930 6.064 -52.752 1.00 88.69 271 LYS A O 1
ATOM 2116 N N . THR A 1 272 ? 25.064 7.779 -51.300 1.00 86.44 272 THR A N 1
ATOM 2117 C CA . THR A 1 272 ? 25.571 8.755 -52.297 1.00 86.44 272 THR A CA 1
ATOM 2118 C C . THR A 1 272 ? 26.857 8.282 -52.961 1.00 86.44 272 THR A C 1
ATOM 2120 O O . THR A 1 272 ? 26.929 8.262 -54.186 1.00 86.44 272 THR A O 1
ATOM 2123 N N . TYR A 1 273 ? 27.847 7.841 -52.179 1.00 87.81 273 TYR A N 1
ATOM 2124 C CA . TYR A 1 273 ? 29.125 7.392 -52.716 1.00 87.81 273 TYR A CA 1
ATOM 2125 C C . TYR A 1 273 ? 28.983 6.125 -53.552 1.00 87.81 273 TYR A C 1
ATOM 2127 O O . TYR A 1 273 ? 29.618 6.049 -54.591 1.00 87.81 273 TYR A O 1
ATOM 2135 N N . SER A 1 274 ? 28.110 5.182 -53.183 1.00 89.19 274 SER A N 1
ATOM 2136 C CA . SER A 1 274 ? 27.859 3.986 -54.001 1.00 89.19 274 SER A CA 1
ATOM 2137 C C . SER A 1 274 ? 27.251 4.309 -55.373 1.00 89.19 274 SER A C 1
ATOM 2139 O O . SER A 1 274 ? 27.565 3.643 -56.355 1.00 89.19 274 SER A O 1
ATOM 2141 N N . VAL A 1 275 ? 26.402 5.342 -55.461 1.00 86.31 275 VAL A N 1
ATOM 2142 C CA . VAL A 1 275 ? 25.815 5.794 -56.733 1.00 86.31 275 VAL A CA 1
ATOM 2143 C C . VAL A 1 275 ? 26.846 6.568 -57.551 1.00 86.31 275 VAL A C 1
ATOM 2145 O O . VAL A 1 275 ? 26.987 6.297 -58.737 1.00 86.31 275 VAL A O 1
ATOM 2148 N N . VAL A 1 276 ? 27.615 7.471 -56.927 1.00 84.62 276 VAL A N 1
ATOM 2149 C CA . VAL A 1 276 ? 28.722 8.178 -57.597 1.00 84.62 276 VAL A CA 1
ATOM 2150 C C . VAL A 1 276 ? 29.762 7.191 -58.130 1.00 84.62 276 VAL A C 1
ATOM 2152 O O . VAL A 1 276 ? 30.149 7.318 -59.285 1.00 84.62 276 VAL A O 1
ATOM 2155 N N . LEU A 1 277 ? 30.158 6.192 -57.332 1.00 86.25 277 LEU A N 1
ATOM 2156 C CA . LEU A 1 277 ? 31.127 5.164 -57.714 1.00 86.25 277 LEU A CA 1
ATOM 2157 C C . LEU A 1 277 ? 30.639 4.378 -58.937 1.00 86.25 277 LEU A C 1
ATOM 2159 O O . LEU A 1 277 ? 31.325 4.369 -59.953 1.00 86.25 277 LEU A O 1
ATOM 2163 N N . ALA A 1 278 ? 29.419 3.832 -58.886 1.00 85.81 278 ALA A N 1
ATOM 2164 C CA . ALA A 1 278 ? 28.838 3.080 -60.000 1.00 85.81 278 ALA A CA 1
ATOM 2165 C C . ALA A 1 278 ? 28.687 3.927 -61.279 1.00 85.81 278 ALA A C 1
ATOM 2167 O O . ALA A 1 278 ? 28.825 3.415 -62.388 1.00 85.81 278 ALA A O 1
ATOM 2168 N N . LEU A 1 279 ? 28.428 5.233 -61.144 1.00 81.50 279 LEU A N 1
ATOM 2169 C CA . LEU A 1 279 ? 28.416 6.167 -62.273 1.00 81.50 279 LEU A CA 1
ATOM 2170 C C . LEU A 1 279 ? 29.824 6.449 -62.814 1.00 81.50 279 LEU A C 1
ATOM 2172 O O . LEU A 1 279 ? 29.971 6.621 -64.020 1.00 81.50 279 LEU A O 1
ATOM 2176 N N . THR A 1 280 ? 30.855 6.503 -61.965 1.00 81.25 280 THR A N 1
ATOM 2177 C CA . THR A 1 280 ? 32.248 6.668 -62.412 1.00 81.25 280 THR A CA 1
ATOM 2178 C C . THR A 1 280 ? 32.828 5.402 -63.036 1.00 81.25 280 THR A C 1
ATOM 2180 O O . THR A 1 280 ? 33.519 5.520 -64.041 1.00 81.25 280 THR A O 1
ATOM 2183 N N . GLU A 1 281 ? 32.492 4.220 -62.515 1.00 84.38 281 GLU A N 1
ATOM 2184 C CA . GLU A 1 281 ? 32.863 2.915 -63.081 1.00 84.38 281 GLU A CA 1
ATOM 2185 C C . GLU A 1 281 ? 32.213 2.737 -64.461 1.00 84.38 281 GLU A C 1
ATOM 2187 O O . GLU A 1 281 ? 32.909 2.568 -65.457 1.00 84.38 281 GLU A O 1
ATOM 2192 N N . ALA A 1 282 ? 30.892 2.932 -64.567 1.00 78.88 282 ALA A N 1
ATOM 2193 C CA . ALA A 1 282 ? 30.201 2.858 -65.854 1.00 78.88 282 ALA A CA 1
ATOM 2194 C C . ALA A 1 282 ? 30.685 3.926 -66.855 1.00 78.88 282 ALA A C 1
ATOM 2196 O O . ALA A 1 282 ? 30.709 3.685 -68.060 1.00 78.88 282 ALA A O 1
ATOM 2197 N N . LYS A 1 283 ? 31.099 5.110 -66.383 1.00 75.19 283 LYS A N 1
ATOM 2198 C CA . LYS A 1 283 ? 31.745 6.128 -67.224 1.00 75.19 283 LYS A CA 1
ATOM 2199 C C . LYS A 1 283 ? 33.112 5.651 -67.730 1.00 75.19 283 LYS A C 1
ATOM 2201 O O . LYS A 1 283 ? 33.426 5.899 -68.890 1.00 75.19 283 LYS A O 1
ATOM 2206 N N . GLU A 1 284 ? 33.918 5.006 -66.891 1.00 75.94 284 GLU A N 1
ATOM 2207 C CA . GLU A 1 284 ? 35.212 4.439 -67.284 1.00 75.94 284 GLU A CA 1
ATOM 2208 C C . GLU A 1 284 ? 35.028 3.335 -68.336 1.00 75.94 284 GLU A C 1
ATOM 2210 O O . GLU A 1 284 ? 35.632 3.426 -69.404 1.00 75.94 284 GLU A O 1
ATOM 2215 N N . ASP A 1 285 ? 34.098 2.400 -68.118 1.00 75.75 285 ASP A N 1
ATOM 2216 C CA . ASP A 1 285 ? 33.726 1.359 -69.088 1.00 75.75 285 ASP A CA 1
ATOM 2217 C C . ASP A 1 285 ? 33.267 1.947 -70.435 1.00 75.75 285 ASP A C 1
ATOM 2219 O O . ASP A 1 285 ? 33.708 1.508 -71.501 1.00 75.75 285 ASP A O 1
ATOM 2223 N N . ILE A 1 286 ? 32.407 2.974 -70.409 1.00 72.25 286 ILE A N 1
ATOM 2224 C CA . ILE A 1 286 ? 31.912 3.647 -71.621 1.00 72.25 286 ILE A CA 1
ATOM 2225 C C . ILE A 1 286 ? 33.049 4.375 -72.352 1.00 72.25 286 ILE A C 1
ATOM 2227 O O . ILE A 1 286 ? 33.121 4.296 -73.577 1.00 72.25 286 ILE A O 1
ATOM 2231 N N . ILE A 1 287 ? 33.957 5.048 -71.637 1.00 72.56 287 ILE A N 1
ATOM 2232 C CA . ILE A 1 287 ? 35.112 5.726 -72.248 1.00 72.56 287 ILE A CA 1
ATOM 2233 C C . ILE A 1 287 ? 36.077 4.701 -72.855 1.00 72.56 287 ILE A C 1
ATOM 2235 O O . ILE A 1 287 ? 36.504 4.876 -73.995 1.00 72.56 287 ILE A O 1
ATOM 2239 N N . LEU A 1 288 ? 36.387 3.609 -72.152 1.00 75.06 288 LEU A N 1
ATOM 2240 C CA . LEU A 1 288 ? 37.225 2.527 -72.680 1.00 75.06 288 LEU A CA 1
ATOM 2241 C C . LEU A 1 288 ? 36.589 1.875 -73.923 1.00 75.06 288 LEU A C 1
ATOM 2243 O O . LEU A 1 288 ? 37.292 1.607 -74.898 1.00 75.06 288 LEU A O 1
ATOM 2247 N N . GLY A 1 289 ? 35.262 1.709 -73.938 1.00 68.81 289 GLY A N 1
ATOM 2248 C CA . GLY A 1 289 ? 34.506 1.252 -75.107 1.00 68.81 289 GLY A CA 1
ATOM 2249 C C . GLY A 1 289 ? 34.547 2.228 -76.291 1.00 68.81 289 GLY A C 1
ATOM 2250 O O . GLY A 1 289 ? 34.809 1.812 -77.419 1.00 68.81 289 GLY A O 1
ATOM 2251 N N . GLN A 1 290 ? 34.358 3.530 -76.052 1.00 68.69 290 GLN A N 1
ATOM 2252 C CA . GLN A 1 290 ? 34.424 4.580 -77.084 1.00 68.69 290 GLN A CA 1
ATOM 2253 C C . GLN A 1 290 ? 35.836 4.760 -77.665 1.00 68.69 290 GLN A C 1
ATOM 2255 O O . GLN A 1 290 ? 35.991 5.051 -78.849 1.00 68.69 290 GLN A O 1
ATOM 2260 N N . MET A 1 291 ? 36.881 4.540 -76.863 1.00 63.50 291 MET A N 1
ATOM 2261 C CA . MET A 1 291 ? 38.271 4.544 -77.339 1.00 63.50 291 MET A CA 1
ATOM 2262 C C . MET A 1 291 ? 38.602 3.317 -78.213 1.00 63.50 291 MET A C 1
ATOM 2264 O O . MET A 1 291 ? 39.577 3.355 -78.963 1.00 63.50 291 MET A O 1
ATOM 2268 N N . ALA A 1 292 ? 37.794 2.250 -78.149 1.00 61.41 292 ALA A N 1
ATOM 2269 C CA . ALA A 1 292 ? 37.910 1.060 -78.996 1.00 61.41 292 ALA A CA 1
ATOM 2270 C C . ALA A 1 292 ? 36.976 1.080 -80.228 1.00 61.41 292 ALA A C 1
ATOM 2272 O O . ALA A 1 292 ? 37.296 0.464 -81.245 1.00 61.41 292 ALA A O 1
ATOM 2273 N N . GLY A 1 293 ? 35.841 1.788 -80.162 1.00 58.91 293 GLY A N 1
ATOM 2274 C CA . GLY A 1 293 ? 34.881 1.963 -81.257 1.00 58.91 293 GLY A CA 1
ATOM 2275 C C . GLY A 1 293 ? 34.521 3.437 -81.449 1.00 58.91 293 GLY A C 1
ATOM 2276 O O . GLY A 1 293 ? 33.782 4.001 -80.649 1.00 58.91 293 GLY A O 1
ATOM 2277 N N . GLY A 1 294 ? 35.041 4.050 -82.517 1.00 55.88 294 GLY A N 1
ATOM 2278 C CA . GLY A 1 294 ? 35.120 5.509 -82.689 1.00 55.88 294 GLY A CA 1
ATOM 2279 C C . GLY A 1 294 ? 33.828 6.259 -83.041 1.00 55.88 294 GLY A C 1
ATOM 2280 O O . GLY A 1 294 ? 33.866 7.099 -83.936 1.00 55.88 294 GLY A O 1
ATOM 2281 N N . ASP A 1 295 ? 32.714 5.986 -82.357 1.00 53.38 295 ASP A N 1
ATOM 2282 C CA . ASP A 1 295 ? 31.424 6.656 -82.575 1.00 53.38 295 ASP A CA 1
ATOM 2283 C C . ASP A 1 295 ? 30.969 7.418 -81.312 1.00 53.38 295 ASP A C 1
ATOM 2285 O O . ASP A 1 295 ? 30.527 6.833 -80.318 1.00 53.38 295 ASP A O 1
ATOM 2289 N N . LEU A 1 296 ? 31.086 8.752 -81.330 1.00 54.16 296 LEU A N 1
ATOM 2290 C CA . LEU A 1 296 ? 30.702 9.618 -80.207 1.00 54.16 296 LEU A CA 1
ATOM 2291 C C . LEU A 1 296 ? 29.189 9.888 -80.210 1.00 54.16 296 LEU A C 1
ATOM 2293 O O . LEU A 1 296 ? 28.727 10.939 -80.655 1.00 54.16 296 LEU A O 1
ATOM 2297 N N . THR A 1 297 ? 28.415 8.946 -79.673 1.00 52.22 297 THR A N 1
ATOM 2298 C CA . THR A 1 297 ? 26.968 9.106 -79.447 1.00 52.22 297 THR A CA 1
ATOM 2299 C C . THR A 1 297 ? 26.634 9.361 -77.968 1.00 52.22 297 THR A C 1
ATOM 2301 O O . THR A 1 297 ? 27.431 9.103 -77.066 1.00 52.22 297 THR A O 1
ATOM 2304 N N . SER A 1 298 ? 25.474 9.974 -77.710 1.00 55.19 298 SER A N 1
ATOM 2305 C CA . SER A 1 298 ? 25.134 10.643 -76.442 1.00 55.19 298 SER A CA 1
ATOM 2306 C C . SER A 1 298 ? 25.212 9.750 -75.192 1.00 55.19 298 SER A C 1
ATOM 2308 O O . SER A 1 298 ? 24.472 8.774 -75.072 1.00 55.19 298 SER A O 1
ATOM 2310 N N . GLY A 1 299 ? 26.031 10.155 -74.211 1.00 56.12 299 GLY A N 1
ATOM 2311 C CA . GLY A 1 299 ? 26.469 9.320 -73.079 1.00 56.12 299 GLY A CA 1
ATOM 2312 C C . GLY A 1 299 ? 25.383 8.695 -72.191 1.00 56.12 299 GLY A C 1
ATOM 2313 O O . GLY A 1 299 ? 25.600 7.614 -71.655 1.00 56.12 299 GLY A O 1
ATOM 2314 N N . TRP A 1 300 ? 24.193 9.295 -72.078 1.00 54.72 300 TRP A N 1
ATOM 2315 C CA . TRP A 1 300 ? 23.064 8.677 -71.359 1.00 54.72 300 TRP A CA 1
ATOM 2316 C C . TRP A 1 300 ? 22.534 7.400 -72.030 1.00 54.72 300 TRP A C 1
ATOM 2318 O O . TRP A 1 300 ? 22.012 6.524 -71.352 1.00 54.72 300 TRP A O 1
ATOM 2328 N N . SER A 1 301 ? 22.658 7.285 -73.356 1.00 60.81 301 SER A N 1
ATOM 2329 C CA . SER A 1 301 ? 22.101 6.169 -74.144 1.00 60.81 301 SER A CA 1
ATOM 2330 C C . SER A 1 301 ? 22.908 4.871 -74.023 1.00 60.81 301 SER A C 1
ATOM 2332 O O . SER A 1 301 ? 22.443 3.819 -74.455 1.00 60.81 301 SER A O 1
ATOM 2334 N N . LEU A 1 302 ? 24.118 4.963 -73.464 1.00 63.25 302 LEU A N 1
ATOM 2335 C CA . LEU A 1 302 ? 25.090 3.876 -73.322 1.00 63.25 302 LEU A CA 1
ATOM 2336 C C . LEU A 1 302 ? 25.129 3.297 -71.895 1.00 63.25 302 LEU A C 1
ATOM 2338 O O . LEU A 1 302 ? 25.801 2.297 -71.659 1.00 63.25 302 LEU A O 1
ATOM 2342 N N . LEU A 1 303 ? 24.416 3.908 -70.944 1.00 67.44 303 LEU A N 1
ATOM 2343 C CA . LEU A 1 303 ? 24.382 3.465 -69.552 1.00 67.44 303 LEU A CA 1
ATOM 2344 C C . LEU A 1 303 ? 23.501 2.205 -69.399 1.00 67.44 303 LEU A C 1
ATOM 2346 O O . LEU A 1 303 ? 22.435 2.128 -70.018 1.00 67.44 303 LEU A O 1
ATOM 2350 N N . PRO A 1 304 ? 23.866 1.229 -68.543 1.00 78.38 304 PRO A N 1
ATOM 2351 C CA . PRO A 1 304 ? 22.972 0.127 -68.201 1.00 78.38 304 PRO A CA 1
ATOM 2352 C C . PRO A 1 304 ? 21.630 0.644 -67.663 1.00 78.38 304 PRO A C 1
ATOM 2354 O O . PRO A 1 304 ? 21.597 1.428 -66.712 1.00 78.38 304 PRO A O 1
ATOM 2357 N N . LYS A 1 305 ? 20.515 0.182 -68.244 1.00 75.75 305 LYS A N 1
ATOM 2358 C CA . LYS A 1 305 ? 19.153 0.665 -67.926 1.00 75.75 305 LYS A CA 1
ATOM 2359 C C . LYS A 1 305 ? 18.824 0.585 -66.432 1.00 75.75 305 LYS A C 1
ATOM 2361 O O . LYS A 1 305 ? 18.189 1.484 -65.890 1.00 75.75 305 LYS A O 1
ATOM 2366 N N . ASP A 1 306 ? 19.312 -0.447 -65.750 1.00 80.25 306 ASP A N 1
ATOM 2367 C CA . ASP A 1 306 ? 19.108 -0.632 -64.310 1.00 80.25 306 ASP A CA 1
ATOM 2368 C C . ASP A 1 306 ? 19.835 0.443 -63.483 1.00 80.25 306 ASP A C 1
ATOM 2370 O O . ASP A 1 306 ? 19.293 0.954 -62.500 1.00 80.25 306 ASP A O 1
ATOM 2374 N N . LEU A 1 307 ? 21.039 0.848 -63.909 1.00 81.25 307 LEU A N 1
ATOM 2375 C CA . LEU A 1 307 ? 21.806 1.933 -63.294 1.00 81.25 307 LEU A CA 1
ATOM 2376 C C . LEU A 1 307 ? 21.180 3.301 -63.602 1.00 81.25 307 LEU A C 1
ATOM 2378 O O . LEU A 1 307 ? 21.127 4.161 -62.721 1.00 81.25 307 LEU A O 1
ATOM 2382 N N . GLU A 1 308 ? 20.641 3.488 -64.809 1.00 81.06 308 GLU A N 1
ATOM 2383 C CA . GLU A 1 308 ? 19.889 4.686 -65.200 1.00 81.06 308 GLU A CA 1
ATOM 2384 C C . GLU A 1 308 ? 18.635 4.869 -64.325 1.00 81.06 308 GLU A C 1
ATOM 2386 O O . GLU A 1 308 ? 18.421 5.941 -63.752 1.00 81.06 308 GLU A O 1
ATOM 2391 N N . ILE A 1 309 ? 17.839 3.807 -64.147 1.00 82.75 309 ILE A N 1
ATOM 2392 C CA . ILE A 1 309 ? 16.643 3.799 -63.291 1.00 82.75 309 ILE A CA 1
ATOM 2393 C C . ILE A 1 309 ? 17.025 4.044 -61.826 1.00 82.75 309 ILE A C 1
ATOM 2395 O O . ILE A 1 309 ? 16.432 4.909 -61.175 1.00 82.75 309 ILE A O 1
ATOM 2399 N N . LYS A 1 310 ? 18.043 3.342 -61.308 1.00 85.00 310 LYS A N 1
ATOM 2400 C CA . LYS A 1 310 ? 18.538 3.505 -59.930 1.00 85.00 310 LYS A CA 1
ATOM 2401 C C . LYS A 1 310 ? 19.019 4.934 -59.665 1.00 85.00 310 LYS A C 1
ATOM 2403 O O . LYS A 1 310 ? 18.685 5.506 -58.629 1.00 85.00 310 LYS A O 1
ATOM 2408 N N . THR A 1 311 ? 19.733 5.537 -60.616 1.00 83.81 311 THR A N 1
ATOM 2409 C CA . THR A 1 311 ? 20.224 6.920 -60.520 1.00 83.81 311 THR A CA 1
ATOM 2410 C C . THR A 1 311 ? 19.081 7.930 -60.591 1.00 83.81 311 THR A C 1
ATOM 2412 O O . THR A 1 311 ? 19.041 8.857 -59.784 1.00 83.81 311 THR A O 1
ATOM 2415 N N . LYS A 1 312 ? 18.097 7.737 -61.480 1.00 83.69 312 LYS A N 1
ATOM 2416 C CA . LYS A 1 312 ? 16.900 8.594 -61.559 1.00 83.69 312 LYS A CA 1
ATOM 2417 C C . LYS A 1 312 ? 16.060 8.537 -60.280 1.00 83.69 312 LYS A C 1
ATOM 2419 O O . LYS A 1 312 ? 15.651 9.584 -59.780 1.00 83.69 312 LYS A O 1
ATOM 2424 N N . LEU A 1 313 ? 15.855 7.345 -59.712 1.00 85.12 313 LEU A N 1
ATOM 2425 C CA . LEU A 1 313 ? 15.169 7.165 -58.428 1.00 85.12 313 LEU A CA 1
ATOM 2426 C C . LEU A 1 313 ? 15.940 7.845 -57.283 1.00 85.12 313 LEU A C 1
ATOM 2428 O O . LEU A 1 313 ? 15.347 8.543 -56.462 1.00 85.12 313 LEU A O 1
ATOM 2432 N N . PHE A 1 314 ? 17.265 7.688 -57.257 1.00 86.25 314 PHE A N 1
ATOM 2433 C CA . PHE A 1 314 ? 18.126 8.317 -56.260 1.00 86.25 314 PHE A CA 1
ATOM 2434 C C . PHE A 1 314 ? 18.082 9.848 -56.348 1.00 86.25 314 PHE A C 1
ATOM 2436 O O . PHE A 1 314 ? 17.809 10.514 -55.351 1.00 86.25 314 PHE A O 1
ATOM 2443 N N . MET A 1 315 ? 18.248 10.412 -57.548 1.00 83.50 315 MET A N 1
ATOM 2444 C CA . MET A 1 315 ? 18.145 11.855 -57.773 1.00 83.50 315 MET A CA 1
ATOM 2445 C C . MET A 1 315 ? 16.745 12.397 -57.470 1.00 83.50 315 MET A C 1
ATOM 2447 O O . MET A 1 315 ? 16.631 13.539 -57.036 1.00 83.50 315 MET A O 1
ATOM 2451 N N . MET A 1 316 ? 15.679 11.606 -57.629 1.00 83.25 316 MET A N 1
ATOM 2452 C CA . MET A 1 316 ? 14.335 11.990 -57.187 1.00 83.25 316 MET A CA 1
ATOM 2453 C C . MET A 1 316 ? 14.245 12.125 -55.657 1.00 83.25 316 MET A C 1
ATOM 2455 O O . MET A 1 316 ? 13.627 13.077 -55.177 1.00 83.25 316 MET A O 1
ATOM 2459 N N . GLU A 1 317 ? 14.878 11.230 -54.891 1.00 83.81 317 GLU A N 1
ATOM 2460 C CA . GLU A 1 317 ? 14.922 11.324 -53.424 1.00 83.81 317 GLU A CA 1
ATOM 2461 C C . GLU A 1 317 ? 15.827 12.480 -52.957 1.00 83.81 317 GLU A C 1
ATOM 2463 O O . GLU A 1 317 ? 15.420 13.254 -52.094 1.00 83.81 317 GLU A O 1
ATOM 2468 N N . VAL A 1 318 ? 16.988 12.699 -53.591 1.00 83.12 318 VAL A N 1
ATOM 2469 C CA . VAL A 1 318 ? 17.841 13.882 -53.336 1.00 83.12 318 VAL A CA 1
ATOM 2470 C C . VAL A 1 318 ? 17.071 15.177 -53.621 1.00 83.12 318 VAL A C 1
ATOM 2472 O O . VAL A 1 318 ? 16.990 16.051 -52.758 1.00 83.12 318 VAL A O 1
ATOM 2475 N N . LYS A 1 319 ? 16.409 15.277 -54.783 1.00 81.25 319 LYS A N 1
ATOM 2476 C CA . LYS A 1 319 ? 15.542 16.414 -55.144 1.00 81.25 319 LYS A CA 1
ATOM 2477 C C . LYS A 1 319 ? 14.390 16.597 -54.160 1.00 81.25 319 LYS A C 1
ATOM 2479 O O . LYS A 1 319 ? 13.976 17.726 -53.928 1.00 81.25 319 LYS A O 1
ATOM 2484 N N . LYS A 1 320 ? 13.850 15.519 -53.585 1.00 81.75 320 LYS A N 1
ATOM 2485 C CA . LYS A 1 320 ? 12.792 15.565 -52.564 1.00 81.75 320 LYS A CA 1
ATOM 2486 C C . LYS A 1 320 ? 13.308 16.087 -51.222 1.00 81.75 320 LYS A C 1
ATOM 2488 O O . LYS A 1 320 ? 12.599 16.876 -50.609 1.00 81.75 320 LYS A O 1
ATOM 2493 N N . ILE A 1 321 ? 14.520 15.719 -50.809 1.00 73.19 321 ILE A N 1
ATOM 2494 C CA . ILE A 1 321 ? 15.172 16.246 -49.599 1.00 73.19 321 ILE A CA 1
ATOM 2495 C C . ILE A 1 321 ? 15.484 17.745 -49.774 1.00 73.19 321 ILE A C 1
ATOM 2497 O O . ILE A 1 321 ? 15.120 18.549 -48.923 1.00 73.19 321 ILE A O 1
ATOM 2501 N N . PHE A 1 322 ? 16.019 18.154 -50.930 1.00 68.62 322 PHE A N 1
ATOM 2502 C CA . PHE A 1 322 ? 16.290 19.566 -51.252 1.00 68.62 322 PHE A CA 1
ATOM 2503 C C . PHE A 1 322 ? 15.050 20.424 -51.571 1.00 68.62 322 PHE A C 1
ATOM 2505 O O . PHE A 1 322 ? 15.192 21.621 -51.828 1.00 68.62 322 PHE A O 1
ATOM 2512 N N . LYS A 1 323 ? 13.817 19.885 -51.529 1.00 63.34 323 LYS A N 1
ATOM 2513 C CA . LYS A 1 323 ? 12.602 20.701 -51.749 1.00 63.34 323 LYS A CA 1
ATOM 2514 C C . LYS A 1 323 ? 12.425 21.813 -50.710 1.00 63.34 323 LYS A C 1
ATOM 2516 O O . LYS A 1 323 ? 11.756 22.793 -51.029 1.00 63.34 323 LYS A O 1
ATOM 2521 N N . GLN A 1 324 ? 13.038 21.679 -49.533 1.00 53.81 324 GLN A N 1
ATOM 2522 C CA . GLN A 1 324 ? 13.009 22.679 -48.464 1.00 53.81 324 GLN A CA 1
ATOM 2523 C C . GLN A 1 324 ? 13.883 23.919 -48.772 1.00 53.81 324 GLN A C 1
ATOM 2525 O O . GLN A 1 324 ? 13.496 25.028 -48.418 1.00 53.81 324 GLN A O 1
ATOM 2530 N N . ASP A 1 325 ? 14.993 23.755 -49.509 1.00 53.47 325 ASP A N 1
ATOM 2531 C CA . ASP A 1 325 ? 16.027 24.791 -49.735 1.00 53.47 325 ASP A CA 1
ATOM 2532 C C . ASP A 1 325 ? 15.991 25.431 -51.143 1.00 53.47 325 ASP A C 1
ATOM 2534 O O . ASP A 1 325 ? 16.921 26.132 -51.558 1.00 53.47 325 ASP A O 1
ATOM 2538 N N . ARG A 1 326 ? 14.915 25.203 -51.914 1.00 49.50 326 ARG A N 1
ATOM 2539 C CA . ARG A 1 326 ? 14.839 25.517 -53.361 1.00 49.50 326 ARG A CA 1
ATOM 2540 C C . ARG A 1 326 ? 15.204 26.950 -53.762 1.00 49.50 326 ARG A C 1
ATOM 2542 O O . ARG A 1 326 ? 15.621 27.150 -54.896 1.00 49.50 326 ARG A O 1
ATOM 2549 N N . MET A 1 327 ? 15.046 27.934 -52.878 1.00 50.31 327 MET A N 1
ATOM 2550 C CA . MET A 1 327 ? 15.203 29.351 -53.232 1.00 50.31 327 MET A CA 1
ATOM 2551 C C . MET A 1 327 ? 16.658 29.842 -53.249 1.00 50.31 327 MET A C 1
ATOM 2553 O O . MET A 1 327 ? 16.957 30.778 -53.984 1.00 50.31 327 MET A O 1
ATOM 2557 N N . ALA A 1 328 ? 17.565 29.223 -52.484 1.00 50.53 328 ALA A N 1
ATOM 2558 C CA . ALA A 1 328 ? 18.987 29.590 -52.495 1.00 50.53 328 ALA A CA 1
ATOM 2559 C C . ALA A 1 328 ? 19.758 28.866 -53.613 1.00 50.53 328 ALA A C 1
ATOM 2561 O O . ALA A 1 328 ? 20.665 29.421 -54.228 1.00 50.53 328 ALA A O 1
ATOM 2562 N N . LEU A 1 329 ? 19.372 27.620 -53.906 1.00 49.38 329 LEU A N 1
ATOM 2563 C CA . LEU A 1 329 ? 20.135 26.723 -54.773 1.00 49.38 329 LEU A CA 1
ATOM 2564 C C . LEU A 1 329 ? 20.149 27.150 -56.251 1.00 49.38 329 LEU A C 1
ATOM 2566 O O . LEU A 1 329 ? 21.168 26.994 -56.921 1.00 49.38 329 LEU A O 1
ATOM 2570 N N . GLU A 1 330 ? 19.033 27.681 -56.764 1.00 51.38 330 GLU A N 1
ATOM 2571 C CA . GLU A 1 330 ? 18.916 28.049 -58.182 1.00 51.38 330 GLU A CA 1
ATOM 2572 C C . GLU A 1 330 ? 19.683 29.330 -58.568 1.00 51.38 330 GLU A C 1
ATOM 2574 O O . GLU A 1 330 ? 19.843 29.600 -59.759 1.00 51.38 330 GLU A O 1
ATOM 2579 N N . ALA A 1 331 ? 20.129 30.138 -57.599 1.00 53.41 331 ALA A N 1
ATOM 2580 C CA . ALA A 1 331 ? 20.932 31.333 -57.865 1.00 53.41 331 ALA A CA 1
ATOM 2581 C C . ALA A 1 331 ? 22.382 30.942 -58.201 1.00 53.41 331 ALA A C 1
ATOM 2583 O O . ALA A 1 331 ? 22.809 31.133 -59.339 1.00 53.41 331 ALA A O 1
ATOM 2584 N N . ASP A 1 332 ? 23.078 30.281 -57.267 1.00 53.94 332 ASP A N 1
ATOM 2585 C CA . ASP A 1 332 ? 24.464 29.811 -57.442 1.00 53.94 332 ASP A CA 1
ATOM 2586 C C . ASP A 1 332 ? 24.658 28.954 -58.704 1.00 53.94 332 ASP A C 1
ATOM 2588 O O . ASP A 1 332 ? 25.678 29.040 -59.386 1.00 53.94 332 ASP A O 1
ATOM 2592 N N . ILE A 1 333 ? 23.690 28.077 -59.003 1.00 54.22 333 ILE A N 1
ATOM 2593 C CA . ILE A 1 333 ? 23.789 27.142 -60.131 1.00 54.22 333 ILE A CA 1
ATOM 2594 C C . ILE A 1 333 ? 23.786 27.905 -61.464 1.00 54.22 333 ILE A C 1
ATOM 2596 O O . ILE A 1 333 ? 24.553 27.561 -62.360 1.00 54.22 333 ILE A O 1
ATOM 2600 N N . ARG A 1 334 ? 22.994 28.980 -61.590 1.00 55.12 334 ARG A N 1
ATOM 2601 C CA . ARG A 1 334 ? 22.950 29.799 -62.815 1.00 55.12 334 ARG A CA 1
ATOM 2602 C C . ARG A 1 334 ? 24.236 30.598 -63.057 1.00 55.12 334 ARG A C 1
ATOM 2604 O O . ARG A 1 334 ? 24.518 30.916 -64.209 1.00 55.12 334 ARG A O 1
ATOM 2611 N N . GLU A 1 335 ? 25.005 30.898 -62.012 1.00 53.19 335 GLU A N 1
ATOM 2612 C CA . GLU A 1 335 ? 26.271 31.637 -62.110 1.00 53.19 335 GLU A CA 1
ATOM 2613 C C . GLU A 1 335 ? 27.450 30.723 -62.494 1.00 53.19 335 GLU A C 1
ATOM 2615 O O . GLU A 1 335 ? 28.237 31.061 -63.377 1.00 53.19 335 GLU A O 1
ATOM 2620 N N . ILE A 1 336 ? 27.537 29.523 -61.908 1.00 54.72 336 ILE A N 1
ATOM 2621 C CA . ILE A 1 336 ? 28.652 28.586 -62.149 1.00 54.72 336 ILE A CA 1
ATOM 2622 C C . ILE A 1 336 ? 28.631 28.020 -63.581 1.00 54.72 336 ILE A C 1
ATOM 2624 O O . ILE A 1 336 ? 29.676 27.993 -64.239 1.00 54.72 336 ILE A O 1
ATOM 2628 N N . ILE A 1 337 ? 27.450 27.637 -64.089 1.00 55.59 337 ILE A N 1
ATOM 2629 C CA . ILE A 1 337 ? 27.259 27.019 -65.421 1.00 55.59 337 ILE A CA 1
ATOM 2630 C C . ILE A 1 337 ? 27.798 27.903 -66.567 1.00 55.59 337 ILE A C 1
ATOM 2632 O O . ILE A 1 337 ? 28.210 27.404 -67.611 1.00 55.59 337 ILE A O 1
ATOM 2636 N N . GLN A 1 338 ? 27.866 29.226 -66.387 1.00 52.31 338 GLN A N 1
ATOM 2637 C CA . GLN A 1 338 ? 28.339 30.143 -67.434 1.00 52.31 338 GLN A CA 1
ATOM 2638 C C . GLN A 1 338 ? 29.870 30.170 -67.622 1.00 52.31 338 GLN A C 1
ATOM 2640 O O . GLN A 1 338 ? 30.348 30.851 -68.528 1.00 52.31 338 GLN A O 1
ATOM 2645 N N . THR A 1 339 ? 30.653 29.463 -66.794 1.00 45.66 339 THR A N 1
ATOM 2646 C CA . THR A 1 339 ? 32.110 29.702 -66.689 1.00 45.66 339 THR A CA 1
ATOM 2647 C C . THR A 1 339 ? 33.035 28.573 -67.159 1.00 45.66 339 THR A C 1
ATOM 2649 O O . THR A 1 339 ? 34.228 28.829 -67.330 1.00 45.66 339 THR A O 1
ATOM 2652 N N . VAL A 1 340 ? 32.546 27.347 -67.411 1.00 44.22 340 VAL A N 1
ATOM 2653 C CA . VAL A 1 340 ? 33.421 26.181 -67.689 1.00 44.22 340 VAL A CA 1
ATOM 2654 C C . VAL A 1 340 ? 33.000 25.385 -68.938 1.00 44.22 340 VAL A C 1
ATOM 2656 O O . VAL A 1 340 ? 32.125 24.525 -68.859 1.00 44.22 340 VAL A O 1
ATOM 2659 N N . PRO A 1 341 ? 33.674 25.564 -70.091 1.00 43.81 341 PRO A N 1
ATOM 2660 C CA . PRO A 1 341 ? 33.484 24.698 -71.255 1.00 43.81 341 PRO A CA 1
ATOM 2661 C C . PRO A 1 341 ? 34.026 23.279 -70.993 1.00 43.81 341 PRO A C 1
ATOM 2663 O O . PRO A 1 341 ? 35.236 23.083 -70.864 1.00 43.81 341 PRO A O 1
ATOM 2666 N N . ARG A 1 342 ? 33.148 22.267 -70.929 1.00 50.53 342 ARG A N 1
ATOM 2667 C CA . ARG A 1 342 ? 33.541 20.848 -70.800 1.00 50.53 342 ARG A CA 1
ATOM 2668 C C . ARG A 1 342 ? 33.754 20.180 -72.165 1.00 50.53 342 ARG A C 1
ATOM 2670 O O . ARG A 1 342 ? 32.969 20.360 -73.087 1.00 50.53 342 ARG A O 1
ATOM 2677 N N . LEU A 1 343 ? 34.788 19.338 -72.259 1.00 46.22 343 LEU A N 1
ATOM 2678 C CA . LEU A 1 343 ? 35.201 18.617 -73.479 1.00 46.22 343 LEU A CA 1
ATOM 2679 C C . LEU A 1 343 ? 34.535 17.233 -73.668 1.00 46.22 343 LEU A C 1
ATOM 2681 O O . LEU A 1 343 ? 34.984 16.447 -74.497 1.00 46.22 343 LEU A O 1
ATOM 2685 N N . TYR A 1 344 ? 33.494 16.899 -72.899 1.00 54.22 344 TYR A N 1
ATOM 2686 C CA . TYR A 1 344 ? 32.785 15.614 -72.988 1.00 54.22 344 TYR A CA 1
ATOM 2687 C C . TYR A 1 344 ? 31.309 15.771 -72.600 1.00 54.22 344 TYR A C 1
ATOM 2689 O O . TYR A 1 344 ? 30.989 16.600 -71.749 1.00 54.22 344 TYR A O 1
ATOM 2697 N N . ALA A 1 345 ? 30.428 14.963 -73.198 1.00 55.25 345 ALA A N 1
ATOM 2698 C CA . ALA A 1 345 ? 28.984 14.984 -72.958 1.00 55.25 345 ALA A CA 1
ATOM 2699 C C . ALA A 1 345 ? 28.626 14.381 -71.577 1.00 55.25 345 ALA A C 1
ATOM 2701 O O . ALA A 1 345 ? 28.822 13.179 -71.379 1.00 55.25 345 ALA A O 1
ATOM 2702 N N . PRO A 1 346 ? 28.093 15.163 -70.618 1.00 57.09 346 PRO A N 1
ATOM 2703 C CA . PRO A 1 346 ? 27.791 14.659 -69.279 1.00 57.09 346 PRO A CA 1
ATOM 2704 C C . PRO A 1 346 ? 26.719 13.555 -69.265 1.00 57.09 346 PRO A C 1
ATOM 2706 O O . PRO A 1 346 ? 25.712 13.623 -69.972 1.00 57.09 346 PRO A O 1
ATOM 2709 N N . TRP A 1 347 ? 26.933 12.539 -68.425 1.00 60.25 347 TRP A N 1
ATOM 2710 C CA . TRP A 1 347 ? 25.990 11.439 -68.160 1.00 60.25 347 TRP A CA 1
ATOM 2711 C C . TRP A 1 347 ? 25.035 11.747 -66.990 1.00 60.25 347 TRP A C 1
ATOM 2713 O O . TRP A 1 347 ? 24.205 10.911 -66.648 1.00 60.25 347 TRP A O 1
ATOM 2723 N N . LEU A 1 348 ? 25.140 12.939 -66.388 1.00 64.38 348 LEU A N 1
ATOM 2724 C CA . LEU A 1 348 ? 24.127 13.593 -65.551 1.00 64.38 348 LEU A CA 1
ATOM 2725 C C . LEU A 1 348 ? 23.859 15.006 -66.104 1.00 64.38 348 LEU A C 1
ATOM 2727 O O . LEU A 1 348 ? 24.681 15.535 -66.846 1.00 64.38 348 LEU A O 1
ATOM 2731 N N . SER A 1 349 ? 22.726 15.631 -65.760 1.00 72.69 349 SER A N 1
ATOM 2732 C CA . SER A 1 349 ? 22.556 17.076 -66.017 1.00 72.69 349 SER A CA 1
ATOM 2733 C C . SER A 1 349 ? 23.560 17.867 -65.174 1.00 72.69 349 SER A C 1
ATOM 2735 O O . SER A 1 349 ? 23.906 17.433 -64.073 1.00 72.69 349 SER A O 1
ATOM 2737 N N . GLU A 1 350 ? 24.003 19.033 -65.637 1.00 68.81 350 GLU A N 1
ATOM 2738 C CA . GLU A 1 350 ? 24.977 19.847 -64.896 1.00 68.81 350 GLU A CA 1
ATOM 2739 C C . GLU A 1 350 ? 24.417 20.299 -63.533 1.00 68.81 350 GLU A C 1
ATOM 2741 O O . GLU A 1 350 ? 25.101 20.244 -62.510 1.00 68.81 350 GLU A O 1
ATOM 2746 N N . GLU A 1 351 ? 23.119 20.604 -63.484 1.00 71.38 351 GLU A N 1
ATOM 2747 C CA . GLU A 1 351 ? 22.372 20.879 -62.256 1.00 71.38 351 GLU A CA 1
ATOM 2748 C C . GLU A 1 351 ? 22.311 19.664 -61.317 1.00 71.38 351 GLU A C 1
ATOM 2750 O O . GLU A 1 351 ? 22.315 19.824 -60.096 1.00 71.38 351 GLU A O 1
ATOM 2755 N N . ASP A 1 352 ? 22.276 18.450 -61.872 1.00 76.31 352 ASP A N 1
ATOM 2756 C CA . ASP A 1 352 ? 22.174 17.200 -61.116 1.00 76.31 352 ASP A CA 1
ATOM 2757 C C . ASP A 1 352 ? 23.533 16.779 -60.531 1.00 76.31 352 ASP A C 1
ATOM 2759 O O . ASP A 1 352 ? 23.583 16.345 -59.378 1.00 76.31 352 ASP A O 1
ATOM 2763 N N . GLU A 1 353 ? 24.642 16.993 -61.252 1.00 76.31 353 GLU A N 1
ATOM 2764 C CA . GLU A 1 353 ? 25.998 16.864 -60.694 1.00 76.31 353 GLU A CA 1
ATOM 2765 C C . GLU A 1 353 ? 26.242 17.881 -59.564 1.00 76.31 353 GLU A C 1
ATOM 2767 O O . GLU A 1 353 ? 26.757 17.527 -58.499 1.00 76.31 353 GLU A O 1
ATOM 2772 N N . LEU A 1 354 ? 25.860 19.149 -59.765 1.00 77.19 354 LEU A N 1
ATOM 2773 C CA . LEU A 1 354 ? 26.009 20.200 -58.752 1.00 77.19 354 LEU A CA 1
ATOM 2774 C C . LEU A 1 354 ? 25.146 19.921 -57.513 1.00 77.19 354 LEU A C 1
ATOM 2776 O O . LEU A 1 354 ? 25.621 20.077 -56.386 1.00 77.19 354 LEU A O 1
ATOM 2780 N N . MET A 1 355 ? 23.910 19.450 -57.698 1.00 78.88 355 MET A N 1
ATOM 2781 C CA . MET A 1 355 ? 23.023 19.058 -56.601 1.00 78.88 355 MET A CA 1
ATOM 2782 C C . MET A 1 355 ? 23.574 17.863 -55.813 1.00 78.88 355 MET A C 1
ATOM 2784 O O . MET A 1 355 ? 23.540 17.879 -54.583 1.00 78.88 355 MET A O 1
ATOM 2788 N N . LEU A 1 356 ? 24.128 16.855 -56.492 1.00 81.69 356 LEU A N 1
ATOM 2789 C CA . LEU A 1 356 ? 24.732 15.688 -55.847 1.00 81.69 356 LEU A CA 1
ATOM 2790 C C . LEU A 1 356 ? 25.978 16.066 -55.028 1.00 81.69 356 LEU A C 1
ATOM 2792 O O . LEU A 1 356 ? 26.126 15.623 -53.888 1.00 81.69 356 LEU A O 1
ATOM 2796 N N . ASN A 1 357 ? 26.828 16.953 -55.551 1.00 81.88 357 ASN A N 1
ATOM 2797 C CA . ASN A 1 357 ? 27.983 17.480 -54.819 1.00 81.88 357 ASN A CA 1
ATOM 2798 C C . ASN A 1 357 ? 27.570 18.314 -53.593 1.00 81.88 357 ASN A C 1
ATOM 2800 O O . ASN A 1 357 ? 28.103 18.103 -52.499 1.00 81.88 357 ASN A O 1
ATOM 2804 N N . LYS A 1 358 ? 26.576 19.204 -53.735 1.00 82.44 358 LYS A N 1
ATOM 2805 C CA . LYS A 1 358 ? 26.021 19.971 -52.606 1.00 82.44 358 LYS A CA 1
ATOM 2806 C C . LYS A 1 358 ? 25.363 19.056 -51.559 1.00 82.44 358 LYS A C 1
ATOM 2808 O O . LYS A 1 358 ? 25.524 19.304 -50.367 1.00 82.44 358 LYS A O 1
ATOM 2813 N N . TYR A 1 359 ? 24.723 17.952 -51.961 1.00 85.00 359 TYR A N 1
ATOM 2814 C CA . TYR A 1 359 ? 24.191 16.946 -51.029 1.00 85.00 359 TYR A CA 1
ATOM 2815 C C . TYR A 1 359 ? 25.291 16.244 -50.221 1.00 85.00 359 TYR A C 1
ATOM 2817 O O . TYR A 1 359 ? 25.174 16.105 -49.004 1.00 85.00 359 TYR A O 1
ATOM 2825 N N . ILE A 1 360 ? 26.392 15.854 -50.868 1.00 85.56 360 ILE A N 1
ATOM 2826 C CA . ILE A 1 360 ? 27.546 15.240 -50.193 1.00 85.56 360 ILE A CA 1
ATOM 2827 C C . ILE A 1 360 ? 28.186 16.223 -49.198 1.00 85.56 360 ILE A C 1
ATOM 2829 O O . ILE A 1 360 ? 28.585 15.822 -48.103 1.00 85.56 360 ILE A O 1
ATOM 2833 N N . GLN A 1 361 ? 28.267 17.513 -49.540 1.00 85.56 361 GLN A N 1
ATOM 2834 C CA . GLN A 1 361 ? 28.753 18.550 -48.625 1.00 85.56 361 GLN A CA 1
ATOM 2835 C C . GLN A 1 361 ? 27.805 18.760 -47.432 1.00 85.56 361 GLN A C 1
ATOM 2837 O O . GLN A 1 361 ? 28.272 18.820 -46.295 1.00 85.56 361 GLN A O 1
ATOM 2842 N N . PHE A 1 362 ? 26.492 18.798 -47.674 1.00 85.31 362 PHE A N 1
ATOM 2843 C CA . PHE A 1 362 ? 25.463 18.896 -46.637 1.00 85.31 362 PHE A CA 1
ATOM 2844 C C . PHE A 1 362 ? 25.548 17.735 -45.632 1.00 85.31 362 PHE A C 1
ATOM 2846 O O . PHE A 1 362 ? 25.689 17.970 -44.434 1.00 85.31 362 PHE A O 1
ATOM 2853 N N . LEU A 1 363 ? 25.577 16.483 -46.106 1.00 84.88 363 LEU A N 1
ATOM 2854 C CA . LEU A 1 363 ? 25.673 15.307 -45.231 1.00 84.88 363 LEU A CA 1
ATOM 2855 C C . LEU A 1 363 ? 26.978 15.292 -44.409 1.00 84.88 363 LEU A C 1
ATOM 2857 O O . LEU A 1 363 ? 26.972 14.919 -43.235 1.00 84.88 363 LEU A O 1
ATOM 2861 N N . LYS A 1 364 ? 28.101 15.749 -44.986 1.00 86.06 364 LYS A N 1
ATOM 2862 C CA . LYS A 1 364 ? 29.361 15.949 -44.242 1.00 86.06 364 LYS A CA 1
ATOM 2863 C C . LYS A 1 364 ? 29.226 17.005 -43.144 1.00 86.06 364 LYS A C 1
ATOM 2865 O O . LYS A 1 364 ? 29.811 16.839 -42.076 1.00 86.06 364 LYS A O 1
ATOM 2870 N N . GLN A 1 365 ? 28.478 18.078 -43.392 1.00 85.94 365 GLN A N 1
ATOM 2871 C CA . GLN A 1 365 ? 28.247 19.146 -42.422 1.00 85.94 365 GLN A CA 1
ATOM 2872 C C . GLN A 1 365 ? 27.305 18.702 -41.290 1.00 85.94 365 GLN A C 1
ATOM 2874 O O . GLN A 1 365 ? 27.583 19.014 -40.130 1.00 85.94 365 GLN A O 1
ATOM 2879 N N . GLU A 1 366 ? 26.263 17.913 -41.583 1.00 82.94 366 GLU A N 1
ATOM 2880 C CA . GLU A 1 366 ? 25.437 17.248 -40.560 1.00 82.94 366 GLU A CA 1
ATOM 2881 C C . GLU A 1 366 ? 26.299 16.345 -39.660 1.00 82.94 366 GLU A C 1
ATOM 2883 O O . GLU A 1 366 ? 26.302 16.503 -38.438 1.00 82.94 366 GLU A O 1
ATOM 2888 N N . LEU A 1 367 ? 27.106 15.457 -40.257 1.00 83.81 367 LEU A N 1
ATOM 2889 C CA . LEU A 1 367 ? 28.024 14.567 -39.533 1.00 83.81 367 LEU A CA 1
ATOM 2890 C C . LEU A 1 367 ? 29.033 15.334 -38.665 1.00 83.81 367 LEU A C 1
ATOM 2892 O O . LEU A 1 367 ? 29.256 14.973 -37.509 1.00 83.81 367 LEU A O 1
ATOM 2896 N N . ALA A 1 368 ? 29.625 16.411 -39.189 1.00 84.50 368 ALA A N 1
ATOM 2897 C CA . ALA A 1 368 ? 30.572 17.242 -38.446 1.00 84.50 368 ALA A CA 1
ATOM 2898 C C . ALA A 1 368 ? 29.916 18.003 -37.281 1.00 84.50 368 ALA A C 1
ATOM 2900 O O . ALA A 1 368 ? 30.570 18.249 -36.266 1.00 84.50 368 ALA A O 1
ATOM 2901 N N . SER A 1 369 ? 28.638 18.366 -37.412 1.00 83.50 369 SER A N 1
ATOM 2902 C CA . SER A 1 369 ? 27.871 19.046 -36.363 1.00 83.50 369 SER A CA 1
ATOM 2903 C C . SER A 1 369 ? 27.505 18.078 -35.238 1.00 83.50 369 SER A C 1
ATOM 2905 O O . SER A 1 369 ? 27.759 18.363 -34.069 1.00 83.50 369 SER A O 1
ATOM 2907 N N . ILE A 1 370 ? 27.016 16.885 -35.588 1.00 82.56 370 ILE A N 1
ATOM 2908 C CA . ILE A 1 370 ? 26.678 15.837 -34.617 1.00 82.56 370 ILE A CA 1
ATOM 2909 C C . ILE A 1 370 ? 27.936 15.294 -33.916 1.00 82.56 370 ILE A C 1
ATOM 2911 O O . ILE A 1 370 ? 27.931 15.092 -32.704 1.00 82.56 370 ILE A O 1
ATOM 2915 N N . SER A 1 371 ? 29.050 15.117 -34.637 1.00 80.62 371 SER A N 1
ATOM 2916 C CA . SER A 1 371 ? 30.304 14.627 -34.046 1.00 80.62 371 SER A CA 1
ATOM 2917 C C . SER A 1 371 ? 30.897 15.560 -32.982 1.00 80.62 371 SER A C 1
ATOM 2919 O O . SER A 1 371 ? 31.749 15.097 -32.220 1.00 80.62 371 SER A O 1
ATOM 2921 N N . LYS A 1 372 ? 30.519 16.845 -32.938 1.00 78.44 372 LYS A N 1
ATOM 2922 C CA . LYS A 1 372 ? 30.934 17.756 -31.858 1.00 78.44 372 LYS A CA 1
ATOM 2923 C C . LYS A 1 372 ? 30.162 17.446 -30.578 1.00 78.44 372 LYS A C 1
ATOM 2925 O O . LYS A 1 372 ? 30.790 17.105 -29.584 1.00 78.44 372 LYS A O 1
ATOM 2930 N N . LEU A 1 373 ? 28.829 17.431 -30.667 1.00 74.25 373 LEU A N 1
ATOM 2931 C CA . LEU A 1 373 ? 27.917 17.116 -29.561 1.00 74.25 373 LEU A CA 1
ATOM 2932 C C . LEU A 1 373 ? 28.273 15.780 -28.880 1.00 74.25 373 LEU A C 1
ATOM 2934 O O . LEU A 1 373 ? 28.413 15.700 -27.667 1.00 74.25 373 LEU A O 1
ATOM 2938 N N . VAL A 1 374 ? 28.527 14.736 -29.675 1.00 75.12 374 VAL A N 1
ATOM 2939 C CA . VAL A 1 374 ? 28.835 13.392 -29.152 1.00 75.12 374 VAL A CA 1
ATOM 2940 C C . VAL A 1 374 ? 30.165 13.327 -28.380 1.00 75.12 374 VAL A C 1
ATOM 2942 O O . VAL A 1 374 ? 30.309 12.491 -27.493 1.00 75.12 374 VAL A O 1
ATOM 2945 N N . LYS A 1 375 ? 31.153 14.178 -28.687 1.00 70.88 375 LYS A N 1
ATOM 2946 C CA . LYS A 1 375 ? 32.480 14.118 -28.042 1.00 70.88 375 LYS A CA 1
ATOM 2947 C C . LYS A 1 375 ? 32.515 14.741 -26.650 1.00 70.88 375 LYS A C 1
ATOM 2949 O O . LYS A 1 375 ? 33.364 14.347 -25.856 1.00 70.88 375 LYS A O 1
ATOM 2954 N N . GLU A 1 376 ? 31.631 15.691 -26.372 1.00 66.75 376 GLU A N 1
ATOM 2955 C CA . GLU A 1 376 ? 31.562 16.372 -25.077 1.00 66.75 376 GLU A CA 1
ATOM 2956 C C . GLU A 1 376 ? 30.820 15.501 -24.044 1.00 66.75 376 GLU A C 1
ATOM 2958 O O . GLU A 1 376 ? 31.292 15.344 -22.919 1.00 66.75 376 GLU A O 1
ATOM 2963 N N . ASP A 1 377 ? 29.736 14.826 -24.446 1.00 65.50 377 ASP A N 1
ATOM 2964 C CA . ASP A 1 377 ? 28.833 14.144 -23.506 1.00 65.50 377 ASP A CA 1
ATOM 2965 C C . ASP A 1 377 ? 29.184 12.681 -23.151 1.00 65.50 377 ASP A C 1
ATOM 2967 O O . ASP A 1 377 ? 28.693 12.171 -22.142 1.00 65.50 377 ASP A O 1
ATOM 2971 N N . ILE A 1 378 ? 30.057 11.983 -23.898 1.00 64.44 378 ILE A N 1
ATOM 2972 C CA . ILE A 1 378 ? 30.477 10.598 -23.548 1.00 64.44 378 ILE A CA 1
ATOM 2973 C C . ILE A 1 378 ? 31.128 10.533 -22.152 1.00 64.44 378 ILE A C 1
ATOM 2975 O O . ILE A 1 378 ? 31.045 9.509 -21.468 1.00 64.44 378 ILE A O 1
ATOM 2979 N N . LEU A 1 379 ? 31.740 11.631 -21.696 1.00 60.31 379 LEU A N 1
ATOM 2980 C CA . LEU A 1 379 ? 32.333 11.735 -20.363 1.00 60.31 379 LEU A CA 1
ATOM 2981 C C . LEU A 1 379 ? 31.279 11.609 -19.244 1.00 60.31 379 LEU A C 1
ATOM 2983 O O . LEU A 1 379 ? 31.535 10.950 -18.235 1.00 60.31 379 LEU A O 1
ATOM 2987 N N . HIS A 1 380 ? 30.074 12.145 -19.460 1.00 65.62 380 HIS A N 1
ATOM 2988 C CA . HIS A 1 380 ? 29.005 12.203 -18.457 1.00 65.62 380 HIS A CA 1
ATOM 2989 C C . HIS A 1 380 ? 28.325 10.858 -18.168 1.00 65.62 380 HIS A C 1
ATOM 2991 O O . HIS A 1 380 ? 27.649 10.719 -17.149 1.00 65.62 380 HIS A O 1
ATOM 2997 N N . SER A 1 381 ? 28.549 9.827 -18.990 1.00 68.19 381 SER A N 1
ATOM 2998 C CA . SER A 1 381 ? 28.018 8.483 -18.720 1.00 68.19 381 SER A CA 1
ATOM 2999 C C . SER A 1 381 ? 28.560 7.865 -17.423 1.00 68.19 381 SER A C 1
ATOM 3001 O O . SER A 1 381 ? 27.884 7.018 -16.843 1.00 68.19 381 SER A O 1
ATOM 3003 N N . LYS A 1 382 ? 29.759 8.261 -16.967 1.00 73.69 382 LYS A N 1
ATOM 3004 C CA . LYS A 1 382 ? 30.346 7.785 -15.698 1.00 73.69 382 LYS A CA 1
ATOM 3005 C C . LYS A 1 382 ? 29.803 8.537 -14.480 1.00 73.69 382 LYS A C 1
ATOM 3007 O O . LYS A 1 382 ? 29.700 7.960 -13.398 1.00 73.69 382 LYS A O 1
ATOM 3012 N N . ASP A 1 383 ? 29.416 9.797 -14.671 1.00 75.25 383 ASP A N 1
ATOM 3013 C CA . ASP A 1 383 ? 28.815 10.624 -13.623 1.00 75.25 383 ASP A CA 1
ATOM 3014 C C . ASP A 1 383 ? 27.436 10.071 -13.225 1.00 75.25 383 ASP A C 1
ATOM 3016 O O . ASP A 1 383 ? 27.117 10.008 -12.039 1.00 75.25 383 ASP A O 1
ATOM 3020 N N . VAL A 1 384 ? 26.656 9.590 -14.205 1.00 81.88 384 VAL A N 1
ATOM 3021 C CA . VAL A 1 384 ? 25.339 8.957 -13.992 1.00 81.88 384 VAL A CA 1
ATOM 3022 C C . VAL A 1 384 ? 25.442 7.709 -13.114 1.00 81.88 384 VAL A C 1
ATOM 3024 O O . VAL A 1 384 ? 24.683 7.575 -12.155 1.00 81.88 384 VAL A O 1
ATOM 3027 N N . THR A 1 385 ? 26.386 6.804 -13.403 1.00 80.56 385 THR A N 1
ATOM 3028 C CA . THR A 1 385 ? 26.574 5.584 -12.598 1.00 80.56 385 THR A CA 1
ATOM 3029 C C . THR A 1 385 ? 26.994 5.916 -11.168 1.00 80.56 385 THR A C 1
ATOM 3031 O O . THR A 1 385 ? 26.425 5.385 -10.221 1.00 80.56 385 THR A O 1
ATOM 3034 N N . HIS A 1 386 ? 27.911 6.873 -11.001 1.00 84.88 386 HIS A N 1
ATOM 3035 C CA . HIS A 1 386 ? 28.380 7.299 -9.683 1.00 84.88 386 HIS A CA 1
ATOM 3036 C C . HIS A 1 386 ? 27.270 7.967 -8.849 1.00 84.88 386 HIS A C 1
ATOM 3038 O O . HIS A 1 386 ? 27.170 7.728 -7.648 1.00 84.88 386 HIS A O 1
ATOM 3044 N N . LEU A 1 387 ? 26.394 8.766 -9.472 1.00 86.56 387 LEU A N 1
ATOM 3045 C CA . LEU A 1 387 ? 25.235 9.354 -8.791 1.00 86.56 387 LEU A CA 1
ATOM 3046 C C . LEU A 1 387 ? 24.196 8.299 -8.387 1.00 86.56 387 LEU A C 1
ATOM 3048 O O . LEU A 1 387 ? 23.658 8.384 -7.284 1.00 86.56 387 LEU A O 1
ATOM 3052 N N . ALA A 1 388 ? 23.951 7.284 -9.220 1.00 87.06 388 ALA A N 1
ATOM 3053 C CA . ALA A 1 388 ? 23.075 6.167 -8.865 1.00 87.06 388 ALA A CA 1
ATOM 3054 C C . ALA A 1 388 ? 23.606 5.381 -7.649 1.00 87.06 388 ALA A C 1
ATOM 3056 O O . ALA A 1 388 ? 22.844 5.088 -6.724 1.00 87.06 388 ALA A O 1
ATOM 3057 N N . ASP A 1 389 ? 24.915 5.110 -7.607 1.00 86.94 389 ASP A N 1
ATOM 3058 C CA . ASP A 1 389 ? 25.569 4.441 -6.476 1.00 86.94 389 ASP A CA 1
ATOM 3059 C C . ASP A 1 389 ? 25.514 5.286 -5.188 1.00 86.94 389 ASP A C 1
ATOM 3061 O O . ASP A 1 389 ? 25.255 4.746 -4.109 1.00 86.94 389 ASP A O 1
ATOM 3065 N N . ILE A 1 390 ? 25.674 6.615 -5.284 1.00 88.88 390 ILE A N 1
ATOM 3066 C CA . ILE A 1 390 ? 25.505 7.538 -4.145 1.00 88.88 390 ILE A CA 1
ATOM 3067 C C . ILE A 1 390 ? 24.074 7.490 -3.597 1.00 88.88 390 ILE A C 1
ATOM 3069 O O . ILE A 1 390 ? 23.898 7.363 -2.384 1.00 88.88 390 ILE A O 1
ATOM 3073 N N . ILE A 1 391 ? 23.054 7.584 -4.461 1.00 87.75 391 ILE A N 1
ATOM 3074 C CA . ILE A 1 391 ? 21.641 7.531 -4.043 1.00 87.75 391 ILE A CA 1
ATOM 3075 C C . ILE A 1 391 ? 21.364 6.209 -3.319 1.00 87.75 391 ILE A C 1
ATOM 3077 O O . ILE A 1 391 ? 20.795 6.207 -2.227 1.00 87.75 391 ILE A O 1
ATOM 3081 N N . LYS A 1 392 ? 21.827 5.089 -3.885 1.00 89.94 392 LYS A N 1
ATOM 3082 C CA . LYS A 1 392 ? 21.675 3.763 -3.281 1.00 89.94 392 LYS A CA 1
ATOM 3083 C C . LYS A 1 392 ? 22.339 3.679 -1.903 1.00 89.94 392 LYS A C 1
ATOM 3085 O O . LYS A 1 392 ? 21.688 3.285 -0.941 1.00 89.94 392 LYS A O 1
ATOM 3090 N N . ALA A 1 393 ? 23.591 4.123 -1.779 1.00 89.38 393 ALA A N 1
ATOM 3091 C CA . ALA A 1 393 ? 24.312 4.115 -0.506 1.00 89.38 393 ALA A CA 1
ATOM 3092 C C . ALA A 1 393 ? 23.639 4.992 0.569 1.00 89.38 393 ALA A C 1
ATOM 3094 O O . ALA A 1 393 ? 23.607 4.608 1.740 1.00 89.38 393 ALA A O 1
ATOM 3095 N N . LYS A 1 394 ? 23.065 6.147 0.191 1.00 88.25 394 LYS A N 1
ATOM 3096 C CA . LYS A 1 394 ? 22.272 6.989 1.106 1.00 88.25 394 LYS A CA 1
ATOM 3097 C C . LYS A 1 394 ? 21.037 6.244 1.620 1.00 88.25 394 LYS A C 1
ATOM 3099 O O . LYS A 1 394 ? 20.821 6.215 2.830 1.00 88.25 394 LYS A O 1
ATOM 3104 N N . VAL A 1 395 ? 20.266 5.612 0.731 1.00 87.38 395 VAL A N 1
ATOM 3105 C CA . VAL A 1 395 ? 19.070 4.833 1.101 1.00 87.38 395 VAL A CA 1
ATOM 3106 C C . VAL A 1 395 ? 19.436 3.656 2.012 1.00 87.38 395 VAL A C 1
ATOM 3108 O O . VAL A 1 395 ? 18.846 3.519 3.083 1.00 87.38 395 VAL A O 1
ATOM 3111 N N . ASP A 1 396 ? 20.452 2.867 1.654 1.00 87.19 396 ASP A N 1
ATOM 3112 C CA . ASP A 1 396 ? 20.894 1.700 2.432 1.00 87.19 396 ASP A CA 1
ATOM 3113 C C . ASP A 1 396 ? 21.332 2.076 3.863 1.00 87.19 396 ASP A C 1
ATOM 3115 O O . ASP A 1 396 ? 21.110 1.316 4.807 1.00 87.19 396 ASP A O 1
ATOM 3119 N N . ASN A 1 397 ? 21.939 3.254 4.054 1.00 86.69 397 ASN A N 1
ATOM 3120 C CA . ASN A 1 397 ? 22.329 3.748 5.380 1.00 86.69 397 ASN A CA 1
ATOM 3121 C C . ASN A 1 397 ? 21.120 4.146 6.243 1.00 86.69 397 ASN A C 1
ATOM 3123 O O . ASN A 1 397 ? 21.115 3.892 7.447 1.00 86.69 397 ASN A O 1
ATOM 3127 N N . VAL A 1 398 ? 20.087 4.740 5.641 1.00 86.00 398 VAL A N 1
ATOM 3128 C CA . VAL A 1 398 ? 18.867 5.148 6.357 1.00 86.00 398 VAL A CA 1
ATOM 3129 C C . VAL A 1 398 ? 17.997 3.940 6.712 1.00 86.00 398 VAL A C 1
ATOM 3131 O O . VAL A 1 398 ? 17.428 3.899 7.803 1.00 86.00 398 VAL A O 1
ATOM 3134 N N . VAL A 1 399 ? 17.946 2.924 5.842 1.00 85.62 399 VAL A N 1
ATOM 3135 C CA . VAL A 1 399 ? 17.287 1.642 6.143 1.00 85.62 399 VAL A CA 1
ATOM 3136 C C . VAL A 1 399 ? 17.923 1.000 7.380 1.00 85.62 399 VAL A C 1
ATOM 3138 O O . VAL A 1 399 ? 17.205 0.733 8.342 1.00 85.62 399 VAL A O 1
ATOM 3141 N N . LYS A 1 400 ? 19.257 0.880 7.431 1.00 86.12 400 LYS A N 1
ATOM 3142 C CA . LYS A 1 400 ? 19.978 0.349 8.608 1.00 86.12 400 LYS A CA 1
ATOM 3143 C C . LYS A 1 400 ? 19.688 1.138 9.887 1.00 86.12 400 LYS A C 1
ATOM 3145 O O . LYS A 1 400 ? 19.344 0.543 10.903 1.00 86.12 400 LYS A O 1
ATOM 3150 N N . ALA A 1 401 ? 19.731 2.472 9.830 1.00 82.50 401 ALA A N 1
ATOM 3151 C CA . ALA A 1 401 ? 19.395 3.318 10.980 1.00 82.50 401 ALA A CA 1
ATOM 3152 C C . ALA A 1 401 ? 17.943 3.112 11.469 1.00 82.50 401 ALA A C 1
ATOM 3154 O O . ALA A 1 401 ? 17.660 3.208 12.664 1.00 82.50 401 ALA A O 1
ATOM 3155 N N . SER A 1 402 ? 17.012 2.796 10.560 1.00 80.50 402 SER A N 1
ATOM 3156 C CA . SER A 1 402 ? 15.626 2.470 10.919 1.00 80.50 402 SER A CA 1
ATOM 3157 C C . SER A 1 402 ? 15.469 1.074 11.541 1.00 80.50 402 SER A C 1
ATOM 3159 O O . SER A 1 402 ? 14.657 0.906 12.453 1.00 80.50 402 SER A O 1
ATOM 3161 N N . GLU A 1 403 ? 16.272 0.099 11.104 1.00 81.31 403 GLU A N 1
ATOM 3162 C CA . GLU A 1 403 ? 16.315 -1.260 11.659 1.00 81.31 403 GLU A CA 1
ATOM 3163 C C . GLU A 1 403 ? 16.901 -1.258 13.080 1.00 81.31 403 GLU A C 1
ATOM 3165 O O . GLU A 1 403 ? 16.296 -1.823 13.992 1.00 81.31 403 GLU A O 1
ATOM 3170 N N . GLU A 1 404 ? 18.000 -0.533 13.312 1.00 79.75 404 GLU A N 1
ATOM 3171 C CA . GLU A 1 404 ? 18.631 -0.388 14.635 1.00 79.75 404 GLU A CA 1
ATOM 3172 C C . GLU A 1 404 ? 17.663 0.183 15.693 1.00 79.75 404 GLU A C 1
ATOM 3174 O O . GLU A 1 404 ? 17.592 -0.313 16.820 1.00 79.75 404 GLU A O 1
ATOM 3179 N N . ILE A 1 405 ? 16.843 1.177 15.328 1.00 75.00 405 ILE A N 1
ATOM 3180 C CA . ILE A 1 405 ? 15.837 1.773 16.229 1.00 75.00 405 ILE A CA 1
ATOM 3181 C C . ILE A 1 405 ? 14.634 0.833 16.459 1.00 75.00 405 ILE A C 1
ATOM 3183 O O . ILE A 1 405 ? 13.966 0.913 17.503 1.00 75.00 405 ILE A O 1
ATOM 3187 N N . LEU A 1 406 ? 14.346 -0.070 15.515 1.00 65.50 406 LEU A N 1
ATOM 3188 C CA . LEU A 1 406 ? 13.251 -1.039 15.605 1.00 65.50 406 LEU A CA 1
ATOM 3189 C C . LEU A 1 406 ? 13.608 -2.257 16.475 1.00 65.50 406 LEU A C 1
ATOM 3191 O O . LEU A 1 406 ? 12.742 -2.731 17.219 1.00 65.50 406 LEU A O 1
ATOM 3195 N N . GLU A 1 407 ? 14.861 -2.718 16.419 1.00 62.19 407 GLU A N 1
ATOM 3196 C CA . GLU A 1 407 ? 15.378 -3.847 17.209 1.00 62.19 407 GLU A CA 1
ATOM 3197 C C . GLU A 1 407 ? 15.490 -3.544 18.711 1.00 62.19 407 GLU A C 1
ATOM 3199 O O . GLU A 1 407 ? 15.322 -4.448 19.531 1.00 62.19 407 GLU A O 1
ATOM 3204 N N . ASP A 1 408 ? 15.623 -2.271 19.107 1.00 58.47 408 ASP A N 1
ATOM 3205 C CA . ASP A 1 408 ? 15.490 -1.818 20.504 1.00 58.47 408 ASP A CA 1
ATOM 3206 C C . ASP A 1 408 ? 14.020 -1.863 21.005 1.00 58.47 408 ASP A C 1
ATOM 3208 O O . ASP A 1 408 ? 13.468 -0.936 21.604 1.00 58.47 408 ASP A O 1
ATOM 3212 N N . ARG A 1 409 ? 13.304 -2.944 20.695 1.00 51.22 409 ARG A N 1
ATOM 3213 C CA . ARG A 1 409 ? 11.981 -3.243 21.236 1.00 51.22 409 ARG A CA 1
ATOM 3214 C C . ARG A 1 409 ? 12.156 -4.126 22.477 1.00 51.22 409 ARG A C 1
ATOM 3216 O O . ARG A 1 409 ? 12.434 -5.319 22.318 1.00 51.22 409 ARG A O 1
ATOM 3223 N N . PRO A 1 410 ? 11.859 -3.640 23.699 1.00 50.22 410 PRO A N 1
ATOM 3224 C CA . PRO A 1 410 ? 11.718 -4.526 24.843 1.00 50.22 410 PRO A CA 1
ATOM 3225 C C . PRO A 1 410 ? 10.633 -5.564 24.532 1.00 50.22 410 PRO A C 1
ATOM 3227 O O . PRO A 1 410 ? 9.515 -5.245 24.104 1.00 50.22 410 PRO A O 1
ATOM 3230 N N . LYS A 1 411 ? 10.991 -6.842 24.688 1.00 48.53 411 LYS A N 1
ATOM 3231 C CA . LYS A 1 411 ? 10.087 -7.971 24.442 1.00 48.53 411 LYS A CA 1
ATOM 3232 C C . LYS A 1 411 ? 8.851 -7.788 25.320 1.00 48.53 411 LYS A C 1
ATOM 3234 O O . LYS A 1 411 ? 8.978 -7.629 26.525 1.00 48.53 411 LYS A O 1
ATOM 3239 N N . LYS A 1 412 ? 7.664 -7.799 24.705 1.00 58.25 412 LYS A N 1
ATOM 3240 C CA . LYS A 1 412 ? 6.362 -7.541 25.349 1.00 58.25 412 LYS A CA 1
ATOM 3241 C C . LYS A 1 412 ? 6.188 -8.407 26.615 1.00 58.25 412 LYS A C 1
ATOM 3243 O O . LYS A 1 412 ? 6.048 -9.621 26.477 1.00 58.25 412 LYS A O 1
ATOM 3248 N N . PRO A 1 413 ? 6.086 -7.791 27.807 1.00 53.56 413 PRO A N 1
ATOM 3249 C CA . PRO A 1 413 ? 4.845 -7.989 28.561 1.00 53.56 413 PRO A CA 1
ATOM 3250 C C . PRO A 1 413 ? 4.214 -6.700 29.114 1.00 53.56 413 PRO A C 1
ATOM 3252 O O . PRO A 1 413 ? 3.074 -6.769 29.559 1.00 53.56 413 PRO A O 1
ATOM 3255 N N . LEU A 1 414 ? 4.872 -5.531 29.063 1.00 59.66 414 LEU A N 1
ATOM 3256 C CA . LEU A 1 414 ? 4.423 -4.343 29.816 1.00 59.66 414 LEU A CA 1
ATOM 3257 C C . LEU A 1 414 ? 2.973 -3.921 29.559 1.00 59.66 414 LEU A C 1
ATOM 3259 O O . LEU A 1 414 ? 2.222 -3.728 30.506 1.00 59.66 414 LEU A O 1
ATOM 3263 N N . ARG A 1 415 ? 2.524 -3.847 28.298 1.00 67.81 415 ARG A N 1
ATOM 3264 C CA . ARG A 1 415 ? 1.119 -3.497 28.006 1.00 67.81 415 ARG A CA 1
ATOM 3265 C C . ARG A 1 415 ? 0.124 -4.528 28.559 1.00 67.81 415 ARG A C 1
ATOM 3267 O O . ARG A 1 415 ? -1.004 -4.161 28.859 1.00 67.81 415 ARG A O 1
ATOM 3274 N N . ALA A 1 416 ? 0.515 -5.798 28.671 1.00 71.38 416 ALA A N 1
ATOM 3275 C CA . ALA A 1 416 ? -0.321 -6.822 29.292 1.00 71.38 416 ALA A CA 1
ATOM 3276 C C . ALA A 1 416 ? -0.326 -6.680 30.822 1.00 71.38 416 ALA A C 1
ATOM 3278 O O . ALA A 1 416 ? -1.393 -6.782 31.410 1.00 71.38 416 ALA A O 1
ATOM 3279 N N . HIS A 1 417 ? 0.822 -6.364 31.435 1.00 73.19 417 HIS A N 1
ATOM 3280 C CA . HIS A 1 417 ? 0.929 -6.072 32.870 1.00 73.19 417 HIS A CA 1
ATOM 3281 C C . HIS A 1 417 ? 0.096 -4.843 33.261 1.00 73.19 417 HIS A C 1
ATOM 3283 O O . HIS A 1 417 ? -0.815 -4.970 34.059 1.00 73.19 417 HIS A O 1
ATOM 3289 N N . ILE A 1 418 ? 0.268 -3.704 32.582 1.00 75.12 418 ILE A N 1
ATOM 3290 C CA . ILE A 1 418 ? -0.509 -2.477 32.845 1.00 75.12 418 ILE A CA 1
ATOM 3291 C C . ILE A 1 418 ? -2.022 -2.719 32.691 1.00 75.12 418 ILE A C 1
ATOM 3293 O O . ILE A 1 418 ? -2.825 -2.173 33.443 1.00 75.12 418 ILE A O 1
ATOM 3297 N N . VAL A 1 419 ? -2.443 -3.540 31.720 1.00 79.12 419 VAL A N 1
ATOM 3298 C CA . VAL A 1 419 ? -3.860 -3.915 31.564 1.00 79.12 419 VAL A CA 1
ATOM 3299 C C . VAL A 1 419 ? -4.326 -4.855 32.680 1.00 79.12 419 VAL A C 1
ATOM 3301 O O . VAL A 1 419 ? -5.473 -4.735 33.101 1.00 79.12 419 VAL A O 1
ATOM 3304 N N . GLN A 1 420 ? -3.467 -5.750 33.170 1.00 81.75 420 GLN A N 1
ATOM 3305 C CA . GLN A 1 420 ? -3.751 -6.612 34.317 1.00 81.75 420 GLN A CA 1
ATOM 3306 C C . GLN A 1 420 ? -3.893 -5.778 35.601 1.00 81.75 420 GLN A C 1
ATOM 3308 O O . GLN A 1 420 ? -4.948 -5.821 36.224 1.00 81.75 420 GLN A O 1
ATOM 3313 N N . ASP A 1 421 ? -2.930 -4.906 35.904 1.00 82.12 421 ASP A N 1
ATOM 3314 C CA . ASP A 1 421 ? -2.941 -4.020 37.075 1.00 82.12 421 ASP A CA 1
ATOM 3315 C C . ASP A 1 421 ? -4.175 -3.088 37.080 1.00 82.12 421 ASP A C 1
ATOM 3317 O O . ASP A 1 421 ? -4.817 -2.866 38.112 1.00 82.12 421 ASP A O 1
ATOM 3321 N N . LEU A 1 422 ? -4.579 -2.573 35.909 1.00 87.88 422 LEU A N 1
ATOM 3322 C CA . LEU A 1 422 ? -5.814 -1.790 35.749 1.00 87.88 422 LEU A CA 1
ATOM 3323 C C . LEU A 1 422 ? -7.094 -2.623 35.922 1.00 87.88 422 LEU A C 1
ATOM 3325 O O . LEU A 1 422 ? -8.126 -2.086 36.330 1.00 87.88 422 LEU A O 1
ATOM 3329 N N . MET A 1 423 ? -7.065 -3.918 35.603 1.00 82.69 423 MET A N 1
ATOM 3330 C CA . MET A 1 423 ? -8.191 -4.822 35.846 1.00 82.69 423 MET A CA 1
ATOM 3331 C C . MET A 1 423 ? -8.287 -5.209 37.323 1.00 82.69 423 MET A C 1
ATOM 3333 O O . MET A 1 423 ? -9.390 -5.187 37.869 1.00 82.69 423 MET A O 1
ATOM 3337 N N . ASP A 1 424 ? -7.157 -5.457 37.979 1.00 88.75 424 ASP A N 1
ATOM 3338 C CA . ASP A 1 424 ? -7.085 -5.849 39.387 1.00 88.75 424 ASP A CA 1
ATOM 3339 C C . ASP A 1 424 ? -7.470 -4.675 40.305 1.00 88.75 424 ASP A C 1
ATOM 3341 O O . ASP A 1 424 ? -8.315 -4.817 41.192 1.00 88.75 424 ASP A O 1
ATOM 3345 N N . THR A 1 425 ? -6.985 -3.459 40.021 1.00 89.19 425 THR A N 1
ATOM 3346 C CA . THR A 1 425 ? -7.431 -2.234 40.720 1.00 89.19 425 THR A CA 1
ATOM 3347 C C . THR A 1 425 ? -8.915 -1.928 40.489 1.00 89.19 425 THR A C 1
ATOM 3349 O O . THR A 1 425 ? -9.621 -1.526 41.418 1.00 89.19 425 THR A O 1
ATOM 3352 N N . LYS A 1 426 ? -9.436 -2.159 39.275 1.00 90.81 426 LYS A N 1
ATOM 3353 C CA . LYS A 1 426 ? -10.872 -2.030 38.979 1.00 90.81 426 LYS A CA 1
ATOM 3354 C C . LYS A 1 426 ? -11.709 -3.071 39.728 1.00 90.81 426 LYS A C 1
ATOM 3356 O O . LYS A 1 426 ? -12.815 -2.739 40.162 1.00 90.81 426 LYS A O 1
ATOM 3361 N N . GLN A 1 427 ? -11.209 -4.297 39.878 1.00 92.12 427 GLN A N 1
ATOM 3362 C CA . GLN A 1 427 ? -11.862 -5.342 40.662 1.00 92.12 427 GLN A CA 1
ATOM 3363 C C . GLN A 1 427 ? -11.892 -4.966 42.149 1.00 92.12 427 GLN A C 1
ATOM 3365 O O . GLN A 1 427 ? -12.980 -4.908 42.720 1.00 92.12 427 GLN A O 1
ATOM 3370 N N . GLY A 1 428 ? -10.756 -4.586 42.742 1.00 92.25 428 GLY A N 1
ATOM 3371 C CA . GLY A 1 428 ? -10.700 -4.136 44.139 1.00 92.25 428 GLY A CA 1
ATOM 3372 C C . GLY A 1 428 ? -11.625 -2.943 44.422 1.00 92.25 428 GLY A C 1
ATOM 3373 O O . GLY A 1 428 ? -12.326 -2.911 45.433 1.00 92.25 428 GLY A O 1
ATOM 3374 N N . LEU A 1 429 ? -11.737 -1.990 43.487 1.00 92.38 429 LEU A N 1
ATOM 3375 C CA . LEU A 1 429 ? -12.695 -0.883 43.592 1.00 92.38 429 LEU A CA 1
ATOM 3376 C C . LEU A 1 429 ? -14.162 -1.358 43.564 1.00 92.38 429 LEU A C 1
ATOM 3378 O O . LEU A 1 429 ? -15.011 -0.776 44.243 1.00 92.38 429 LEU A O 1
ATOM 3382 N N . ALA A 1 430 ? -14.484 -2.388 42.777 1.00 89.50 430 ALA A N 1
ATOM 3383 C CA . ALA A 1 430 ? -15.823 -2.971 42.732 1.00 89.50 430 ALA A CA 1
ATOM 3384 C C . ALA A 1 430 ? -16.159 -3.736 44.025 1.00 89.50 430 ALA A C 1
ATOM 3386 O O . ALA A 1 430 ? -17.266 -3.589 44.542 1.00 89.50 430 ALA A O 1
ATOM 3387 N N . GLU A 1 431 ? -15.197 -4.472 44.584 1.00 95.75 431 GLU A N 1
ATOM 3388 C CA . GLU A 1 431 ? -15.325 -5.176 45.866 1.00 95.75 431 GLU A CA 1
ATOM 3389 C C . GLU A 1 431 ? -15.547 -4.194 47.028 1.00 95.75 431 GLU A C 1
ATOM 3391 O O . GLU A 1 431 ? -16.500 -4.342 47.794 1.00 95.75 431 GLU A O 1
ATOM 3396 N N . VAL A 1 432 ? -14.765 -3.109 47.105 1.00 94.00 432 VAL A N 1
ATOM 3397 C CA . VAL A 1 432 ? -14.970 -2.043 48.105 1.00 94.00 432 VAL A CA 1
ATOM 3398 C C . VAL A 1 432 ? -16.352 -1.391 47.962 1.00 94.00 432 VAL A C 1
ATOM 3400 O O . VAL A 1 432 ? -17.022 -1.147 48.966 1.00 94.00 432 VAL A O 1
ATOM 3403 N N . ARG A 1 433 ? -16.834 -1.151 46.733 1.00 94.94 433 ARG A N 1
ATOM 3404 C CA . ARG A 1 433 ? -18.194 -0.623 46.500 1.00 94.94 433 ARG A CA 1
ATOM 3405 C C . ARG A 1 433 ? -19.287 -1.587 46.968 1.00 94.94 433 ARG A C 1
ATOM 3407 O O . ARG A 1 433 ? -20.260 -1.125 47.560 1.00 94.94 433 ARG A O 1
ATOM 3414 N N . ALA A 1 434 ? -19.130 -2.890 46.735 1.00 93.62 434 ALA A N 1
ATOM 3415 C CA . ALA A 1 434 ? -20.068 -3.902 47.218 1.00 93.62 434 ALA A CA 1
ATOM 3416 C C . ALA A 1 434 ? -20.096 -3.948 48.757 1.00 93.62 434 ALA A C 1
ATOM 3418 O O . ALA A 1 434 ? -21.172 -3.914 49.352 1.00 93.62 434 ALA A O 1
ATOM 3419 N N . ASN A 1 435 ? -18.929 -3.905 49.406 1.00 94.50 435 ASN A N 1
ATOM 3420 C CA . ASN A 1 435 ? -18.823 -3.866 50.867 1.00 94.50 435 ASN A CA 1
ATOM 3421 C C . ASN A 1 435 ? -19.487 -2.612 51.464 1.00 94.50 435 ASN A C 1
ATOM 3423 O O . ASN A 1 435 ? -20.212 -2.712 52.452 1.00 94.50 435 ASN A O 1
ATOM 3427 N N . ILE A 1 436 ? -19.325 -1.442 50.834 1.00 95.19 436 ILE A N 1
ATOM 3428 C CA . ILE A 1 436 ? -20.026 -0.210 51.239 1.00 95.19 436 ILE A CA 1
ATOM 3429 C C . ILE A 1 436 ? -21.550 -0.371 51.125 1.00 95.19 436 ILE A C 1
ATOM 3431 O O . ILE A 1 436 ? -22.272 0.071 52.017 1.00 95.19 436 ILE A O 1
ATOM 3435 N N . GLN A 1 437 ? -22.058 -1.012 50.067 1.00 96.81 437 GLN A N 1
ATOM 3436 C CA . GLN A 1 437 ? -23.497 -1.262 49.912 1.00 96.81 437 GLN A CA 1
ATOM 3437 C C . GLN A 1 437 ? -24.036 -2.233 50.971 1.00 96.81 437 GLN A C 1
ATOM 3439 O O . GLN A 1 437 ? -25.100 -1.977 51.533 1.00 96.81 437 GLN A O 1
ATOM 3444 N N . LEU A 1 438 ? -23.299 -3.301 51.292 1.00 96.38 438 LEU A N 1
ATOM 3445 C CA . LEU A 1 438 ? -23.666 -4.235 52.361 1.00 96.38 438 LEU A CA 1
ATOM 3446 C C . LEU A 1 438 ? -23.724 -3.530 53.723 1.00 96.38 438 LEU A C 1
ATOM 3448 O O . LEU A 1 438 ? -24.746 -3.612 54.400 1.00 96.38 438 LEU A O 1
ATOM 3452 N N . LEU A 1 439 ? -22.701 -2.742 54.071 1.00 96.56 439 LEU A N 1
ATOM 3453 C CA . LEU A 1 439 ? -22.673 -1.951 55.308 1.00 96.56 439 LEU A CA 1
ATOM 3454 C C . LEU A 1 439 ? -23.794 -0.897 55.366 1.00 96.56 439 LEU A C 1
ATOM 3456 O O . LEU A 1 439 ? -24.321 -0.612 56.438 1.00 96.56 439 LEU A O 1
ATOM 3460 N N . GLN A 1 440 ? -24.203 -0.324 54.228 1.00 96.69 440 GLN A N 1
ATOM 3461 C CA . GLN A 1 440 ? -25.363 0.576 54.164 1.00 96.69 440 GLN A CA 1
ATOM 3462 C C . GLN A 1 440 ? -26.695 -0.151 54.405 1.00 96.69 440 GLN A C 1
ATOM 3464 O O . GLN A 1 440 ? -27.604 0.435 54.993 1.00 96.69 440 GLN A O 1
ATOM 3469 N N . ILE A 1 441 ? -26.826 -1.405 53.964 1.00 96.62 441 ILE A N 1
ATOM 3470 C CA . ILE A 1 441 ? -28.010 -2.239 54.222 1.00 96.62 441 ILE A CA 1
ATOM 3471 C C . ILE A 1 441 ? -28.040 -2.672 55.692 1.00 96.62 441 ILE A C 1
ATOM 3473 O O . ILE A 1 441 ? -29.074 -2.520 56.339 1.00 96.62 441 ILE A O 1
ATOM 3477 N N . GLU A 1 442 ? -26.913 -3.134 56.236 1.00 95.88 442 GLU A N 1
ATOM 3478 C CA . GLU A 1 442 ? -26.773 -3.504 57.649 1.00 95.88 442 GLU A CA 1
ATOM 3479 C C . GLU A 1 442 ? -27.070 -2.313 58.568 1.00 95.88 442 GLU A C 1
ATOM 3481 O O . GLU A 1 442 ? -27.901 -2.423 59.469 1.00 95.88 442 GLU A O 1
ATOM 3486 N N . LYS A 1 443 ? -26.504 -1.134 58.271 1.00 94.25 443 LYS A N 1
ATOM 3487 C CA . LYS A 1 443 ? -26.833 0.110 58.974 1.00 94.25 443 LYS A CA 1
ATOM 3488 C C . LYS A 1 443 ? -28.343 0.378 58.976 1.00 94.25 443 LYS A C 1
ATOM 3490 O O . LYS A 1 443 ? -28.892 0.656 60.035 1.00 94.25 443 LYS A O 1
ATOM 3495 N N . ARG A 1 444 ? -29.022 0.283 57.825 1.00 95.62 444 ARG A N 1
ATOM 3496 C CA . ARG A 1 444 ? -30.479 0.513 57.740 1.00 95.62 444 ARG A CA 1
ATOM 3497 C C . ARG A 1 444 ? -31.286 -0.523 58.522 1.00 95.62 444 ARG A C 1
ATOM 3499 O O . ARG A 1 444 ? -32.309 -0.173 59.101 1.00 95.62 444 ARG A O 1
ATOM 3506 N N . ALA A 1 445 ? -30.844 -1.780 58.548 1.00 94.25 445 ALA A N 1
ATOM 3507 C CA . ALA A 1 445 ? -31.478 -2.823 59.349 1.00 94.25 445 ALA A CA 1
ATOM 3508 C C . ALA A 1 445 ? -31.353 -2.525 60.854 1.00 94.25 445 ALA A C 1
ATOM 3510 O O . ALA A 1 445 ? -32.345 -2.609 61.574 1.00 94.25 445 ALA A O 1
ATOM 3511 N N . LEU A 1 446 ? -30.171 -2.092 61.307 1.00 94.62 446 LEU A N 1
ATOM 3512 C CA . LEU A 1 446 ? -29.937 -1.659 62.688 1.00 94.62 446 LEU A CA 1
ATOM 3513 C C . LEU A 1 446 ? -30.723 -0.385 63.040 1.00 94.62 446 LEU A C 1
ATOM 3515 O O . LEU A 1 446 ? -31.302 -0.313 64.119 1.00 94.62 446 LEU A O 1
ATOM 3519 N N . GLU A 1 447 ? -30.810 0.594 62.133 1.00 95.56 447 GLU A N 1
ATOM 3520 C CA . GLU A 1 447 ? -31.653 1.788 62.309 1.00 95.56 447 GLU A CA 1
ATOM 3521 C C . GLU A 1 447 ? -33.127 1.395 62.515 1.00 95.56 447 GLU A C 1
ATOM 3523 O O . GLU A 1 447 ? -33.744 1.839 63.480 1.00 95.56 447 GLU A O 1
ATOM 3528 N N . LEU A 1 448 ? -33.681 0.510 61.675 1.00 92.81 448 LEU A N 1
ATOM 3529 C CA . LEU A 1 448 ? -35.053 0.002 61.830 1.00 92.81 448 LEU A CA 1
ATOM 3530 C C . LEU A 1 448 ? -35.253 -0.785 63.134 1.00 92.81 448 LEU A C 1
ATOM 3532 O O . LEU A 1 448 ? -36.289 -0.637 63.781 1.00 92.81 448 LEU A O 1
ATOM 3536 N N . GLN A 1 449 ? -34.267 -1.586 63.547 1.00 93.94 449 GLN A N 1
ATOM 3537 C CA . GLN A 1 449 ? -34.314 -2.302 64.821 1.00 93.94 449 GLN A CA 1
ATOM 3538 C C . GLN A 1 449 ? -34.392 -1.322 66.002 1.00 93.94 449 GLN A C 1
ATOM 3540 O O . GLN A 1 449 ? -35.263 -1.479 66.858 1.00 93.94 449 GLN A O 1
ATOM 3545 N N . ILE A 1 450 ? -33.563 -0.271 66.001 1.00 91.75 450 ILE A N 1
ATOM 3546 C CA . ILE A 1 450 ? -33.588 0.799 67.010 1.00 91.75 450 ILE A CA 1
ATOM 3547 C C . ILE A 1 450 ? -34.934 1.540 66.999 1.00 91.75 450 ILE A C 1
ATOM 3549 O O . ILE A 1 450 ? -35.462 1.825 68.068 1.00 91.75 450 ILE A O 1
ATOM 3553 N N . PHE A 1 451 ? -35.533 1.805 65.831 1.00 89.69 451 PHE A N 1
ATOM 3554 C CA . PHE A 1 451 ? -36.872 2.412 65.753 1.00 89.69 451 PHE A CA 1
ATOM 3555 C C . PHE A 1 451 ? -37.985 1.517 66.322 1.00 89.69 451 PHE A C 1
ATOM 3557 O O . PHE A 1 451 ? -38.932 2.042 66.899 1.00 89.69 451 PHE A O 1
ATOM 3564 N N . SER A 1 452 ? -37.871 0.188 66.208 1.00 88.12 452 SER A N 1
ATOM 3565 C CA . SER A 1 452 ? -38.855 -0.755 66.772 1.00 88.12 452 SER A CA 1
ATOM 3566 C C . SER A 1 452 ? -38.716 -0.979 68.285 1.00 88.12 452 SER A C 1
ATOM 3568 O O . SER A 1 452 ? -39.673 -1.375 68.950 1.00 88.12 452 SER A O 1
ATOM 3570 N N . GLN A 1 453 ? -37.535 -0.716 68.849 1.00 89.00 453 GLN A N 1
ATOM 3571 C CA . GLN A 1 453 ? -37.250 -0.923 70.268 1.00 89.00 453 GLN A CA 1
ATOM 3572 C C . GLN A 1 453 ? -38.139 -0.089 71.223 1.00 89.00 453 GLN A C 1
ATOM 3574 O O . GLN A 1 453 ? -38.708 -0.695 72.129 1.00 89.00 453 GLN A O 1
ATOM 3579 N N . PRO A 1 454 ? -38.361 1.234 71.042 1.00 90.00 454 PRO A N 1
ATOM 3580 C CA . PRO A 1 454 ? -39.239 2.004 71.928 1.00 90.00 454 PRO A CA 1
ATOM 3581 C C . PRO A 1 454 ? -40.710 1.570 71.844 1.00 90.00 454 PRO A C 1
ATOM 3583 O O . PRO A 1 454 ? -41.446 1.703 72.817 1.00 90.00 454 PRO A O 1
ATOM 3586 N N . GLU A 1 455 ? -41.165 1.025 70.711 1.00 86.06 455 GLU A N 1
ATOM 3587 C CA . GLU A 1 455 ? -42.520 0.467 70.589 1.00 86.06 455 GLU A CA 1
ATOM 3588 C C . GLU A 1 455 ? -42.668 -0.810 71.432 1.00 86.06 455 GLU A C 1
ATOM 3590 O O . GLU A 1 455 ? -43.684 -0.998 72.103 1.00 86.06 455 GLU A O 1
ATOM 3595 N N . GLN A 1 456 ? -41.626 -1.649 71.467 1.00 86.38 456 GLN A N 1
ATOM 3596 C CA . GLN A 1 456 ? -41.556 -2.820 72.346 1.00 86.38 456 GLN A CA 1
ATOM 3597 C C . GLN A 1 456 ? -41.448 -2.414 73.822 1.00 86.38 456 GLN A C 1
ATOM 3599 O O . GLN A 1 456 ? -42.185 -2.944 74.648 1.00 86.38 456 GLN A O 1
ATOM 3604 N N . GLU A 1 457 ? -40.590 -1.448 74.161 1.00 90.38 457 GLU A N 1
ATOM 3605 C CA . GLU A 1 457 ? -40.450 -0.917 75.525 1.00 90.38 457 GLU A CA 1
ATOM 3606 C C . GLU A 1 457 ? -41.776 -0.331 76.040 1.00 90.38 457 GLU A C 1
ATOM 3608 O O . GLU A 1 457 ? -42.196 -0.663 77.147 1.00 90.38 457 GLU A O 1
ATOM 3613 N N . ASN A 1 458 ? -42.503 0.433 75.217 1.00 89.62 458 ASN A N 1
ATOM 3614 C CA . ASN A 1 458 ? -43.842 0.930 75.555 1.00 89.62 458 ASN A CA 1
ATOM 3615 C C . ASN A 1 458 ? -44.862 -0.204 75.772 1.00 89.62 458 ASN A C 1
ATOM 3617 O O . ASN A 1 458 ? -45.701 -0.109 76.667 1.00 89.62 458 ASN A O 1
ATOM 3621 N N . ALA A 1 459 ? -44.797 -1.287 74.990 1.00 90.62 459 ALA A N 1
ATOM 3622 C CA . ALA A 1 459 ? -45.665 -2.449 75.185 1.00 90.62 459 ALA A CA 1
ATOM 3623 C C . ALA A 1 459 ? -45.350 -3.205 76.4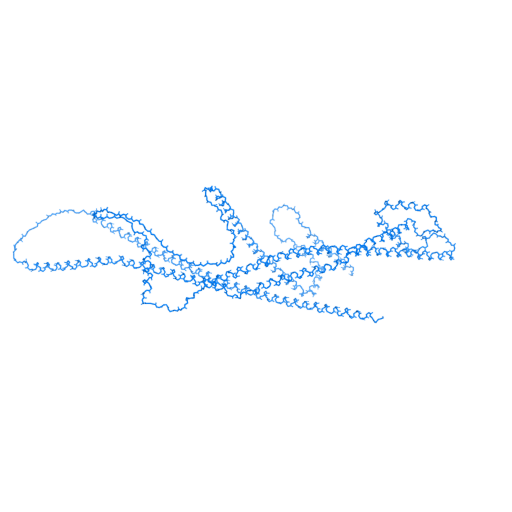91 1.00 90.62 459 ALA A C 1
ATOM 3625 O O . ALA A 1 459 ? -46.274 -3.636 77.182 1.00 90.62 459 ALA A O 1
ATOM 3626 N N . TYR A 1 460 ? -44.071 -3.324 76.865 1.00 91.12 460 TYR A N 1
ATOM 3627 C CA . TYR A 1 460 ? -43.669 -3.893 78.155 1.00 91.12 460 TYR A CA 1
ATOM 3628 C C . TYR A 1 460 ? -44.065 -2.996 79.336 1.00 91.12 460 TYR A C 1
ATOM 3630 O O . TYR A 1 460 ? -44.541 -3.517 80.339 1.00 91.12 460 TYR A O 1
ATOM 3638 N N . MET A 1 461 ? -43.952 -1.669 79.204 1.00 94.62 461 MET A N 1
ATOM 3639 C CA . MET A 1 461 ? -44.436 -0.715 80.213 1.00 94.62 461 MET A CA 1
ATOM 3640 C C . MET A 1 461 ? -45.949 -0.833 80.436 1.00 94.62 461 MET A C 1
ATOM 3642 O O . MET A 1 461 ? -46.389 -0.917 81.577 1.00 94.62 461 MET A O 1
ATOM 3646 N N . LEU A 1 462 ? -46.747 -0.915 79.364 1.00 92.50 462 LEU A N 1
ATOM 3647 C CA . LEU A 1 462 ? -48.199 -1.117 79.468 1.00 92.50 462 LEU A CA 1
ATOM 3648 C C . LEU A 1 462 ? -48.568 -2.455 80.126 1.00 92.50 462 LEU A C 1
ATOM 3650 O O . LEU A 1 462 ? -49.577 -2.532 80.824 1.00 92.50 462 LEU A O 1
ATOM 3654 N N . LEU A 1 463 ? -47.771 -3.505 79.909 1.00 94.25 463 LEU A N 1
ATOM 3655 C CA . LEU A 1 463 ? -47.960 -4.797 80.569 1.00 94.25 463 LEU A CA 1
ATOM 3656 C C . LEU A 1 463 ? -47.602 -4.732 82.063 1.00 94.25 463 LEU A C 1
ATOM 3658 O O . LEU A 1 463 ? -48.309 -5.326 82.875 1.00 94.25 463 LEU A O 1
ATOM 3662 N N . ASP A 1 464 ? -46.545 -4.007 82.436 1.00 92.00 464 ASP A N 1
ATOM 3663 C CA . ASP A 1 464 ? -46.180 -3.807 83.843 1.00 92.00 464 ASP A CA 1
ATOM 3664 C C . ASP A 1 464 ? -47.242 -2.977 84.580 1.00 92.00 464 ASP A C 1
ATOM 3666 O O . ASP A 1 464 ? -47.718 -3.405 85.629 1.00 92.00 464 ASP A O 1
ATOM 3670 N N . ASP A 1 465 ? -47.725 -1.878 83.986 1.00 92.56 465 ASP A N 1
ATOM 3671 C CA . ASP A 1 465 ? -48.847 -1.084 84.512 1.00 92.56 465 ASP A CA 1
ATOM 3672 C C . ASP A 1 465 ? -50.112 -1.944 84.712 1.00 92.56 465 ASP A C 1
ATOM 3674 O O . ASP A 1 465 ? -50.768 -1.853 85.752 1.00 92.56 465 ASP A O 1
ATOM 3678 N N . GLN A 1 466 ? -50.442 -2.827 83.759 1.00 91.75 466 GLN A N 1
ATOM 3679 C CA . GLN A 1 466 ? -51.566 -3.766 83.890 1.00 91.75 466 GLN A CA 1
ATOM 3680 C C . GLN A 1 466 ? -51.370 -4.752 85.048 1.00 91.75 466 GLN A C 1
ATOM 3682 O O . GLN A 1 466 ? -52.297 -4.969 85.827 1.00 91.75 466 GLN A O 1
ATOM 3687 N N . LEU A 1 467 ? -50.172 -5.322 85.207 1.00 93.00 467 LEU A N 1
ATOM 3688 C CA . LEU A 1 467 ? -49.863 -6.237 86.310 1.00 93.00 467 LEU A CA 1
ATOM 3689 C C . LEU A 1 467 ? -49.863 -5.519 87.670 1.00 93.00 467 LEU A C 1
ATOM 3691 O O . LEU A 1 467 ? -50.356 -6.072 88.655 1.00 93.00 467 LEU A O 1
ATOM 3695 N N . GLN A 1 468 ? -49.374 -4.278 87.739 1.00 91.94 468 GLN A N 1
ATOM 3696 C CA . GLN A 1 468 ? -49.456 -3.437 88.936 1.00 91.94 468 GLN A CA 1
ATOM 3697 C C . GLN A 1 468 ? -50.908 -3.073 89.283 1.00 91.94 468 GLN A C 1
ATOM 3699 O O . GLN A 1 468 ? -51.278 -3.078 90.463 1.00 91.94 468 GLN A O 1
ATOM 3704 N N . GLN A 1 469 ? -51.746 -2.807 88.276 1.00 89.31 469 GLN A N 1
ATOM 3705 C CA . GLN A 1 469 ? -53.175 -2.573 88.465 1.00 89.31 469 GLN A CA 1
ATOM 3706 C C . GLN A 1 469 ? -53.882 -3.838 88.968 1.00 89.31 469 GLN A C 1
ATOM 3708 O O . GLN A 1 469 ? -54.559 -3.770 89.989 1.00 89.31 469 GLN A O 1
ATOM 3713 N N . GLU A 1 470 ? -53.660 -5.006 88.353 1.00 89.88 470 GLU A N 1
ATOM 3714 C CA . GLU A 1 470 ? -54.222 -6.270 88.847 1.00 89.88 470 GLU A CA 1
ATOM 3715 C C . GLU A 1 470 ? -53.793 -6.556 90.294 1.00 89.88 470 GLU A C 1
ATOM 3717 O O . GLU A 1 470 ? -54.628 -6.899 91.129 1.00 89.88 470 GLU A O 1
ATOM 3722 N N . LEU A 1 471 ? -52.510 -6.381 90.636 1.00 87.81 471 LEU A N 1
ATOM 3723 C CA . LEU A 1 471 ? -52.014 -6.548 92.010 1.00 87.81 471 LEU A CA 1
ATOM 3724 C C . LEU A 1 471 ? -52.675 -5.576 93.001 1.00 87.81 471 LEU A C 1
ATOM 3726 O O . LEU A 1 471 ? -52.912 -5.947 94.156 1.00 87.81 471 LEU A O 1
ATOM 3730 N N . SER A 1 472 ? -52.998 -4.361 92.556 1.00 83.69 472 SER A N 1
ATOM 3731 C CA . SER A 1 472 ? -53.727 -3.366 93.347 1.00 83.69 472 SER A CA 1
ATOM 3732 C C . SER A 1 472 ? -55.190 -3.777 93.543 1.00 83.69 472 SER A C 1
ATOM 3734 O O . SER A 1 472 ? -55.651 -3.820 94.684 1.00 83.69 472 SER A O 1
ATOM 3736 N N . ASP A 1 473 ? -55.879 -4.212 92.486 1.00 83.81 473 ASP A N 1
ATOM 3737 C CA . ASP A 1 473 ? -57.248 -4.745 92.537 1.00 83.81 473 ASP A CA 1
ATOM 3738 C C . ASP A 1 473 ? -57.342 -5.983 93.455 1.00 83.81 473 ASP A C 1
ATOM 3740 O O . ASP A 1 473 ? -58.277 -6.122 94.252 1.00 83.81 473 ASP A O 1
ATOM 3744 N N . TRP A 1 474 ? -56.347 -6.880 93.410 1.00 75.81 474 TRP A N 1
ATOM 3745 C CA . TRP A 1 474 ? -56.225 -8.013 94.337 1.00 75.81 474 TRP A CA 1
ATOM 3746 C C . TRP A 1 474 ? -56.022 -7.558 95.790 1.00 75.81 474 TRP A C 1
ATOM 3748 O O . TRP A 1 474 ? -56.537 -8.198 96.712 1.00 75.81 474 TRP A O 1
ATOM 3758 N N . ALA A 1 475 ? -55.293 -6.462 96.019 1.00 78.50 475 ALA A N 1
ATOM 3759 C CA . ALA A 1 475 ? -55.091 -5.891 97.348 1.00 78.50 475 ALA A CA 1
ATOM 3760 C C . ALA A 1 475 ? -56.332 -5.150 97.880 1.00 78.50 475 ALA A C 1
ATOM 3762 O O . ALA A 1 475 ? -56.549 -5.143 99.094 1.00 78.50 475 ALA A O 1
ATOM 3763 N N . GLU A 1 476 ? -57.154 -4.554 97.012 1.00 73.62 476 GLU A N 1
ATOM 3764 C CA . GLU A 1 476 ? -58.414 -3.903 97.390 1.00 73.62 476 GLU A CA 1
ATOM 3765 C C . GLU A 1 476 ? -59.519 -4.916 97.694 1.00 73.62 476 GLU A C 1
ATOM 3767 O O . GLU A 1 476 ? -60.064 -4.878 98.799 1.00 73.62 476 GLU A O 1
ATOM 3772 N N . ARG A 1 477 ? -59.750 -5.914 96.830 1.00 73.00 477 ARG A N 1
ATOM 3773 C CA . ARG A 1 477 ? -60.711 -7.010 97.098 1.00 73.00 477 ARG A CA 1
ATOM 3774 C C . ARG A 1 477 ? -60.438 -7.708 98.434 1.00 73.00 477 ARG A C 1
ATOM 3776 O O . ARG A 1 477 ? -61.350 -8.000 99.204 1.00 73.00 477 ARG A O 1
ATOM 3783 N N . LYS A 1 478 ? -59.158 -7.895 98.771 1.00 63.00 478 LYS A N 1
ATOM 3784 C CA . LYS A 1 478 ? -58.720 -8.493 100.042 1.00 63.00 478 LYS A CA 1
ATOM 3785 C C . LYS A 1 478 ? -58.975 -7.602 101.271 1.00 63.00 478 LYS A C 1
ATOM 3787 O O . LYS A 1 478 ? -59.015 -8.119 102.387 1.00 63.00 478 LYS A O 1
ATOM 3792 N N . LYS A 1 479 ? -59.150 -6.286 101.093 1.00 62.22 479 LYS A N 1
ATOM 3793 C CA . LYS A 1 479 ? -59.626 -5.365 102.142 1.00 62.22 479 LYS A CA 1
ATOM 3794 C C . LYS A 1 479 ? -61.152 -5.398 102.243 1.00 62.22 479 LYS A C 1
ATOM 3796 O O . LYS A 1 479 ? -61.660 -5.437 103.361 1.00 62.22 479 LYS A O 1
ATOM 3801 N N . GLU A 1 480 ? -61.869 -5.441 101.120 1.00 55.62 480 GLU A N 1
ATOM 3802 C CA . GLU A 1 480 ? -63.339 -5.525 101.089 1.00 55.62 480 GLU A CA 1
ATOM 3803 C C . GLU A 1 480 ? -63.865 -6.778 101.817 1.00 55.62 480 GLU A C 1
ATOM 3805 O O . GLU A 1 480 ? -64.733 -6.660 102.685 1.00 55.62 480 GLU A O 1
ATOM 3810 N N . ASP A 1 481 ? -63.248 -7.946 101.595 1.00 52.31 481 ASP A N 1
ATOM 3811 C CA . ASP A 1 481 ? -63.575 -9.205 102.296 1.00 52.31 481 ASP A CA 1
ATOM 3812 C C . ASP A 1 481 ? -63.368 -9.146 103.829 1.00 52.31 481 ASP A C 1
ATOM 3814 O O . ASP A 1 481 ? -63.894 -9.978 104.573 1.00 52.31 481 ASP A O 1
ATOM 3818 N N . SER A 1 482 ? -62.618 -8.159 104.335 1.00 52.78 482 SER A N 1
ATOM 3819 C CA . SER A 1 482 ? -62.373 -7.962 105.773 1.00 52.78 482 SER A CA 1
ATOM 3820 C C . SER A 1 482 ? -63.359 -6.998 106.453 1.00 52.78 482 SER A C 1
ATOM 3822 O O . SER A 1 482 ? -63.327 -6.850 107.677 1.00 52.78 482 SER A O 1
ATOM 3824 N N . GLY A 1 483 ? -64.242 -6.350 105.681 1.00 49.38 483 GLY A N 1
ATOM 3825 C CA . GLY A 1 483 ? -64.904 -5.104 106.072 1.00 49.38 483 GLY A CA 1
ATOM 3826 C C . GLY A 1 483 ? -66.426 -5.046 105.926 1.00 49.38 483 GLY A C 1
ATOM 3827 O O . GLY A 1 483 ? -66.933 -3.967 105.637 1.00 49.38 483 GLY A O 1
ATOM 3828 N N . ASN A 1 484 ? -67.185 -6.135 106.131 1.00 40.34 484 ASN A N 1
ATOM 3829 C CA . ASN A 1 484 ? -68.654 -6.022 106.193 1.00 40.34 484 ASN A CA 1
ATOM 3830 C C . ASN A 1 484 ? -69.367 -7.073 107.074 1.00 40.34 484 ASN A C 1
ATOM 3832 O O . ASN A 1 484 ? -69.357 -8.269 106.781 1.00 40.34 484 ASN A O 1
ATOM 3836 N N . LYS A 1 485 ? -70.049 -6.624 108.143 1.00 41.81 485 LYS A N 1
ATOM 3837 C CA . LYS A 1 485 ? -70.936 -7.446 108.997 1.00 41.81 485 LYS A CA 1
ATOM 3838 C C . LYS A 1 485 ? -72.058 -6.604 109.640 1.00 41.81 485 LYS A C 1
ATOM 3840 O O . LYS A 1 485 ? -71.777 -5.859 110.569 1.00 41.81 485 LYS A O 1
ATOM 3845 N N . LEU A 1 486 ? -73.312 -6.861 109.218 1.00 40.22 486 LEU A N 1
ATOM 3846 C CA . LEU A 1 486 ? -74.604 -6.295 109.700 1.00 40.22 486 LEU A CA 1
ATOM 3847 C C . LEU A 1 486 ? -74.758 -4.758 109.506 1.00 40.22 486 LEU A C 1
ATOM 3849 O O . LEU A 1 486 ? -73.824 -4.022 109.776 1.00 40.22 486 LEU A O 1
ATOM 3853 N N . PHE A 1 487 ? -75.867 -4.144 109.058 1.00 37.69 487 PHE A N 1
ATOM 3854 C CA . PHE A 1 487 ? -77.274 -4.505 108.746 1.00 37.69 487 PHE A CA 1
ATOM 3855 C C . PHE A 1 487 ? -77.707 -3.767 107.438 1.00 37.69 487 PHE A C 1
ATOM 3857 O O . PHE A 1 487 ? -76.953 -2.928 106.961 1.00 37.69 487 PHE A O 1
ATOM 3864 N N . GLY A 1 488 ? -78.881 -3.932 106.804 1.00 34.03 488 GLY A N 1
ATOM 3865 C CA . GLY A 1 488 ? -80.035 -4.829 107.008 1.00 34.03 488 GLY A CA 1
ATOM 3866 C C . GLY A 1 488 ? -81.392 -4.151 106.673 1.00 34.03 488 GLY A C 1
ATOM 3867 O O . GLY A 1 488 ? -81.585 -2.991 107.012 1.00 34.03 488 GLY A O 1
ATOM 3868 N N . ASN A 1 489 ? -82.341 -4.909 106.091 1.00 35.44 489 ASN A N 1
ATOM 3869 C CA . ASN A 1 489 ? -83.717 -4.536 105.664 1.00 35.44 489 ASN A CA 1
ATOM 3870 C C . ASN A 1 489 ? -83.895 -3.563 104.470 1.00 35.44 489 ASN A C 1
ATOM 3872 O O . ASN A 1 489 ? -83.268 -2.515 104.390 1.00 35.44 489 ASN A O 1
ATOM 3876 N N . GLY A 1 490 ? -84.870 -3.873 103.601 1.00 33.12 490 GLY A N 1
ATOM 3877 C CA . GLY A 1 490 ? -85.404 -2.980 102.558 1.00 33.12 490 GLY A CA 1
ATOM 3878 C C . GLY A 1 490 ? -86.126 -3.762 101.451 1.00 33.12 490 GLY A C 1
ATOM 3879 O O . GLY A 1 490 ? -85.542 -4.678 100.882 1.00 33.12 490 GLY A O 1
ATOM 3880 N N . ARG A 1 491 ? -87.401 -3.460 101.173 1.00 41.09 491 ARG A N 1
ATOM 3881 C CA . ARG A 1 491 ? -88.273 -4.219 100.251 1.00 41.09 491 ARG A CA 1
ATOM 3882 C C . ARG A 1 491 ? -88.967 -3.261 99.269 1.00 41.09 491 ARG A C 1
ATOM 3884 O O . ARG A 1 491 ? -89.338 -2.180 99.706 1.00 41.09 491 ARG A O 1
ATOM 3891 N N . GLU A 1 492 ? -89.219 -3.715 98.029 1.00 35.84 492 GLU A N 1
ATOM 3892 C CA . GLU A 1 492 ? -90.081 -3.061 97.007 1.00 35.84 492 GLU A CA 1
ATOM 3893 C C . GLU A 1 492 ? -89.559 -1.675 96.500 1.00 35.84 492 GLU A C 1
ATOM 3895 O O . GLU A 1 492 ? -88.711 -1.062 97.132 1.00 35.84 492 GLU A O 1
ATOM 3900 N N . CYS A 1 493 ? -89.921 -1.120 95.329 1.00 35.28 493 C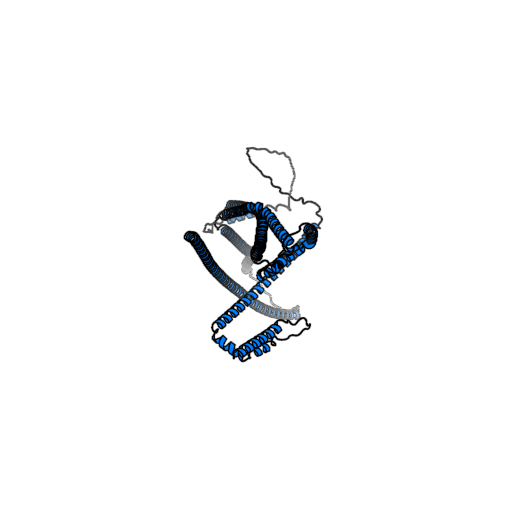YS A N 1
ATOM 3901 C CA . CYS A 1 493 ? -90.868 -1.530 94.283 1.00 35.28 493 CYS A CA 1
ATOM 3902 C C . CYS A 1 493 ? -90.484 -0.985 92.876 1.00 35.28 493 CYS A C 1
ATOM 3904 O O . CYS A 1 493 ? -89.471 -0.316 92.696 1.00 35.28 493 CYS A O 1
ATOM 3906 N N . LEU A 1 494 ? -91.340 -1.267 91.888 1.00 43.03 494 LEU A N 1
ATOM 3907 C CA . LEU A 1 494 ? -91.303 -0.847 90.475 1.00 43.03 494 LEU A CA 1
ATOM 3908 C C . LEU A 1 494 ? -91.216 0.683 90.246 1.00 43.03 494 LEU A C 1
ATOM 3910 O O . LEU A 1 494 ? -91.906 1.432 90.933 1.00 43.03 494 LEU A O 1
ATOM 3914 N N . SER A 1 495 ? -90.547 1.136 89.170 1.00 39.16 495 SER A N 1
ATOM 3915 C CA . SER A 1 495 ? -91.195 1.762 87.980 1.00 39.16 495 SER A CA 1
ATOM 3916 C C . SER A 1 495 ? -90.244 2.567 87.058 1.00 39.16 495 SER A C 1
ATOM 3918 O O . SER A 1 495 ? -89.314 3.218 87.511 1.00 39.16 495 SER A O 1
ATOM 3920 N N . GLN A 1 496 ? -90.515 2.464 85.746 1.00 39.78 496 GLN A N 1
ATOM 3921 C CA . GLN A 1 496 ? -90.405 3.466 84.657 1.00 39.78 496 GLN A CA 1
ATOM 3922 C C . GLN A 1 496 ? -89.469 4.689 84.857 1.00 39.78 496 GLN A C 1
ATOM 3924 O O . GLN A 1 496 ? -89.638 5.481 85.775 1.00 39.78 496 GLN A O 1
ATOM 3929 N N . ASN A 1 497 ? -88.578 5.004 83.908 1.00 37.34 497 ASN A N 1
ATOM 3930 C CA . ASN A 1 497 ? -89.038 5.642 82.666 1.00 37.34 497 ASN A CA 1
ATOM 3931 C C . ASN A 1 497 ? -88.067 5.560 81.472 1.00 37.34 497 ASN A C 1
ATOM 3933 O O . ASN A 1 497 ? -86.850 5.471 81.620 1.00 37.34 497 ASN A O 1
ATOM 3937 N N . GLU A 1 498 ? -88.641 5.674 80.276 1.00 43.06 498 GLU A N 1
ATOM 3938 C CA . GLU A 1 498 ? -87.961 5.662 78.979 1.00 43.06 498 GLU A CA 1
ATOM 3939 C C . GLU A 1 498 ? -87.186 6.966 78.701 1.00 43.06 498 GLU A C 1
ATOM 3941 O O . GLU A 1 498 ? -87.655 8.058 79.029 1.00 43.06 498 GLU A O 1
ATOM 3946 N N . ARG A 1 499 ? -86.067 6.876 77.962 1.00 40.97 499 ARG A N 1
ATOM 3947 C CA . ARG A 1 499 ? -85.670 7.915 76.993 1.00 40.97 499 ARG A CA 1
ATOM 3948 C C . ARG A 1 499 ? -85.098 7.295 75.718 1.00 40.97 499 ARG A C 1
ATOM 3950 O O . ARG A 1 499 ? -84.006 6.745 75.700 1.00 40.97 499 ARG A O 1
ATOM 3957 N N . HIS A 1 500 ? -85.895 7.440 74.669 1.00 45.34 500 HIS A N 1
ATOM 3958 C CA . HIS A 1 500 ? -85.660 7.167 73.253 1.00 45.34 500 HIS A CA 1
ATOM 3959 C C . HIS A 1 500 ? -84.204 7.205 72.744 1.00 45.34 500 HIS A C 1
ATOM 3961 O O . HIS A 1 500 ? -83.519 8.220 72.863 1.00 45.34 500 HIS A O 1
ATOM 3967 N N . ALA A 1 501 ? -83.834 6.166 71.991 1.00 49.25 501 ALA A N 1
ATOM 3968 C CA . ALA A 1 501 ? -82.914 6.251 70.855 1.00 49.25 501 ALA A CA 1
ATOM 3969 C C . ALA A 1 501 ? -83.696 5.860 69.577 1.00 49.25 501 ALA A C 1
ATOM 3971 O O . ALA A 1 501 ? -84.561 4.982 69.656 1.00 49.25 501 ALA A O 1
ATOM 3972 N N . PRO A 1 502 ? -83.488 6.518 68.421 1.00 54.00 502 PRO A N 1
ATOM 3973 C CA . PRO A 1 502 ? -84.373 6.360 67.269 1.00 54.00 502 PRO A CA 1
ATOM 3974 C C . PRO A 1 502 ? -84.058 5.094 66.444 1.00 54.00 502 PRO A C 1
ATOM 3976 O O . PRO A 1 502 ? -82.892 4.724 66.296 1.00 54.00 502 PRO A O 1
ATOM 3979 N N . PRO A 1 503 ? -85.062 4.471 65.792 1.00 59.50 503 PRO A N 1
ATOM 3980 C CA . PRO A 1 503 ? -84.851 3.284 64.949 1.00 59.50 503 PRO A CA 1
ATOM 3981 C C . PRO A 1 503 ? -83.972 3.547 63.710 1.00 59.50 503 PRO A C 1
ATOM 3983 O O . PRO A 1 503 ? -83.435 2.611 63.120 1.00 59.50 503 PRO A O 1
ATOM 3986 N N . ALA A 1 504 ? -83.783 4.816 63.330 1.00 60.75 504 ALA A N 1
ATOM 3987 C CA . ALA A 1 504 ? -82.967 5.216 62.187 1.00 60.75 504 ALA A CA 1
ATOM 3988 C C . ALA A 1 504 ? -81.475 4.872 62.345 1.00 60.75 504 ALA A C 1
ATOM 3990 O O . ALA A 1 504 ? -80.816 4.565 61.352 1.00 60.75 504 ALA A O 1
ATOM 3991 N N . ASP A 1 505 ? -80.928 4.899 63.564 1.00 63.34 505 ASP A N 1
ATOM 3992 C CA . ASP A 1 505 ? -79.479 4.761 63.755 1.00 63.34 505 ASP A CA 1
ATOM 3993 C C . ASP A 1 505 ? -79.018 3.298 63.717 1.00 63.34 505 ASP A C 1
ATOM 3995 O O . ASP A 1 505 ? -77.974 2.999 63.140 1.00 63.34 505 ASP A O 1
ATOM 3999 N N . MET A 1 506 ? -79.844 2.354 64.184 1.00 70.50 506 MET A N 1
ATOM 4000 C CA . MET A 1 506 ? -79.579 0.923 63.982 1.00 70.50 506 MET A CA 1
ATOM 4001 C C . MET A 1 506 ? -79.697 0.523 62.503 1.00 70.50 506 MET A C 1
ATOM 4003 O O . MET A 1 506 ? -78.882 -0.253 62.006 1.00 70.50 506 MET A O 1
ATOM 4007 N N . GLN A 1 507 ? -80.655 1.096 61.767 1.00 76.44 507 GLN A N 1
ATOM 4008 C CA . GLN A 1 507 ? -80.801 0.831 60.334 1.00 76.44 507 GLN A CA 1
ATOM 4009 C C . GLN A 1 507 ? -79.641 1.431 59.515 1.00 76.44 507 GLN A C 1
ATOM 4011 O O . GLN A 1 507 ? -79.141 0.781 58.597 1.00 76.44 507 GLN A O 1
ATOM 4016 N N . ARG A 1 508 ? -79.136 2.614 59.902 1.00 75.06 508 ARG A N 1
ATOM 4017 C CA . ARG A 1 508 ? -77.895 3.194 59.358 1.00 75.06 508 ARG A CA 1
ATOM 4018 C C . ARG A 1 508 ? -76.675 2.318 59.630 1.00 75.06 508 ARG A C 1
ATOM 4020 O O . ARG A 1 508 ? -75.892 2.117 58.711 1.00 75.06 508 ARG A O 1
ATOM 4027 N N . LEU A 1 509 ? -76.520 1.779 60.843 1.00 80.56 509 LEU A N 1
ATOM 4028 C CA . LEU A 1 509 ? -75.402 0.887 61.183 1.00 80.56 509 LEU A CA 1
ATOM 4029 C C . LEU A 1 509 ? -75.423 -0.416 60.371 1.00 80.56 509 LEU A C 1
ATOM 4031 O O . LEU A 1 509 ? -74.379 -0.862 59.902 1.00 80.56 509 LEU A O 1
ATOM 4035 N N . LEU A 1 510 ? -76.599 -1.002 60.133 1.00 84.44 510 LEU A N 1
ATOM 4036 C CA . LEU A 1 510 ? -76.721 -2.161 59.240 1.00 84.44 510 LEU A CA 1
ATOM 4037 C C . LEU A 1 510 ? -76.373 -1.800 57.787 1.00 84.44 510 LEU A C 1
ATOM 4039 O O . LEU A 1 510 ? -75.680 -2.561 57.114 1.00 84.44 510 LEU A O 1
ATOM 4043 N N . GLN A 1 511 ? -76.784 -0.621 57.312 1.00 85.06 511 GLN A N 1
ATOM 4044 C CA . GLN A 1 511 ? -76.477 -0.155 55.957 1.00 85.06 511 GLN A CA 1
ATOM 4045 C C . GLN A 1 511 ? -74.988 0.191 55.766 1.00 85.06 511 GLN A C 1
ATOM 4047 O O . GLN A 1 511 ? -74.420 -0.104 54.713 1.00 85.06 511 GLN A O 1
ATOM 4052 N N . THR A 1 512 ? -74.315 0.764 56.772 1.00 84.94 512 THR A N 1
ATOM 4053 C CA . THR A 1 512 ? -72.861 0.994 56.716 1.00 84.94 512 THR A CA 1
ATOM 4054 C C . THR A 1 512 ? -72.073 -0.310 56.798 1.00 84.94 512 THR A C 1
ATOM 4056 O O . THR A 1 512 ? -71.054 -0.426 56.116 1.00 84.94 512 THR A O 1
ATOM 4059 N N . LEU A 1 513 ? -72.551 -1.304 57.554 1.00 85.38 513 LEU A N 1
ATOM 4060 C CA . LEU A 1 513 ? -71.928 -2.626 57.641 1.00 85.38 513 LEU A CA 1
ATOM 4061 C C . LEU A 1 513 ? -72.095 -3.432 56.340 1.00 85.38 513 LEU A C 1
ATOM 4063 O O . LEU A 1 513 ? -71.128 -4.043 55.885 1.00 85.38 513 LEU A O 1
ATOM 4067 N N . ALA A 1 514 ? -73.262 -3.349 55.689 1.00 85.31 514 ALA A N 1
ATOM 4068 C CA . ALA A 1 514 ? -73.494 -3.903 54.352 1.00 85.31 514 ALA A CA 1
ATOM 4069 C C . ALA A 1 514 ? -72.548 -3.273 53.313 1.00 85.31 514 ALA A C 1
ATOM 4071 O O . ALA A 1 514 ? -71.771 -3.989 52.679 1.00 85.31 514 ALA A O 1
ATOM 4072 N N . ARG A 1 515 ? -72.485 -1.935 53.244 1.00 91.25 515 ARG A N 1
ATOM 4073 C CA . ARG A 1 515 ? -71.530 -1.211 52.383 1.00 91.25 515 ARG A CA 1
ATOM 4074 C C . ARG A 1 515 ? -70.070 -1.586 52.686 1.00 91.25 515 ARG A C 1
ATOM 4076 O O . ARG A 1 515 ? -69.248 -1.685 51.783 1.00 91.25 515 ARG A O 1
ATOM 4083 N N . GLY A 1 516 ? -69.737 -1.829 53.955 1.00 89.75 516 GLY A N 1
ATOM 4084 C CA . GLY A 1 516 ? -68.419 -2.313 54.380 1.00 89.75 516 GLY A CA 1
ATOM 4085 C C . GLY A 1 516 ? -68.119 -3.770 53.995 1.00 89.75 516 GLY A C 1
ATOM 4086 O O . GLY A 1 516 ? -66.952 -4.156 53.939 1.00 89.75 516 GLY A O 1
ATOM 4087 N N . SER A 1 517 ? -69.134 -4.595 53.724 1.00 88.62 517 SER A N 1
ATOM 4088 C CA . SER A 1 517 ? -68.953 -5.926 53.125 1.00 88.62 517 SER A CA 1
ATOM 4089 C C . SER A 1 517 ? -68.773 -5.855 51.605 1.00 88.62 517 SER A C 1
ATOM 4091 O O . SER A 1 517 ? -67.869 -6.498 51.082 1.00 88.62 517 SER A O 1
ATOM 4093 N N . GLU A 1 518 ? -69.521 -4.989 50.915 1.00 92.62 518 GLU A N 1
ATOM 4094 C CA . GLU A 1 518 ? -69.382 -4.749 49.469 1.00 92.62 518 GLU A CA 1
ATOM 4095 C C . GLU A 1 518 ? -68.007 -4.165 49.112 1.00 92.62 518 GLU A C 1
ATOM 4097 O O . GLU A 1 518 ? -67.350 -4.641 48.189 1.00 92.62 518 GLU A O 1
ATOM 4102 N N . ILE A 1 519 ? -67.525 -3.180 49.884 1.00 93.06 519 ILE A N 1
ATOM 4103 C CA . ILE A 1 519 ? -66.184 -2.604 49.696 1.00 93.06 519 ILE A CA 1
ATOM 4104 C C . ILE A 1 519 ? -65.097 -3.665 49.913 1.00 93.06 519 ILE A C 1
ATOM 4106 O O . ILE A 1 519 ? -64.135 -3.692 49.151 1.00 93.06 519 ILE A O 1
ATOM 4110 N N . ARG A 1 520 ? -65.244 -4.562 50.901 1.00 94.50 520 ARG A N 1
ATOM 4111 C CA . ARG A 1 520 ? -64.289 -5.665 51.107 1.00 94.50 520 ARG A CA 1
ATOM 4112 C C . ARG A 1 520 ? -64.278 -6.634 49.931 1.00 94.50 520 ARG A C 1
ATOM 4114 O O . ARG A 1 520 ? -63.207 -6.868 49.393 1.00 94.50 520 ARG A O 1
ATOM 4121 N N . ALA A 1 521 ? -65.441 -7.083 49.461 1.00 92.81 521 ALA A N 1
ATOM 4122 C CA . ALA A 1 521 ? -65.531 -7.950 48.285 1.00 92.81 521 ALA A CA 1
ATOM 4123 C C . ALA A 1 521 ? -64.930 -7.297 47.021 1.00 92.81 521 ALA A C 1
ATOM 4125 O O . ALA A 1 521 ? -64.281 -7.966 46.218 1.00 92.81 521 ALA A O 1
ATOM 4126 N N . HIS A 1 522 ? -65.090 -5.979 46.851 1.00 95.25 522 HIS A N 1
ATOM 4127 C CA . HIS A 1 522 ? -64.475 -5.253 45.737 1.00 95.25 522 HIS A CA 1
ATOM 4128 C C . HIS A 1 522 ? -62.950 -5.120 45.882 1.00 95.25 522 HIS A C 1
ATOM 4130 O O . HIS A 1 522 ? -62.232 -5.317 44.905 1.00 95.25 522 HIS A O 1
ATOM 4136 N N . VAL A 1 523 ? -62.442 -4.841 47.090 1.00 95.38 523 VAL A N 1
ATOM 4137 C CA . VAL A 1 523 ? -60.996 -4.835 47.376 1.00 95.38 523 VAL A CA 1
ATOM 4138 C C . VAL A 1 523 ? -60.395 -6.225 47.166 1.00 95.38 523 VAL A C 1
ATOM 4140 O O . VAL A 1 523 ? -59.360 -6.329 46.520 1.00 95.38 523 VAL A O 1
ATOM 4143 N N . GLU A 1 524 ? -61.061 -7.285 47.625 1.00 94.81 524 GLU A N 1
ATOM 4144 C CA . GLU A 1 524 ? -60.660 -8.678 47.396 1.00 94.81 524 GLU A CA 1
ATOM 4145 C C . GLU A 1 524 ? -60.580 -8.981 45.888 1.00 94.81 524 GLU A C 1
ATOM 4147 O O . GLU A 1 524 ? -59.533 -9.420 45.410 1.00 94.81 524 GLU A O 1
ATOM 4152 N N . SER A 1 525 ? -61.611 -8.626 45.108 1.00 95.31 525 SER A N 1
ATOM 4153 C CA . SER A 1 525 ? -61.594 -8.739 43.639 1.00 95.31 525 SER A CA 1
ATOM 4154 C C . SER A 1 525 ? -60.399 -8.005 43.017 1.00 95.31 525 SER A C 1
ATOM 4156 O O . SER A 1 525 ? -59.638 -8.608 42.259 1.00 95.31 525 SER A O 1
ATOM 4158 N N . LEU A 1 526 ? -60.173 -6.739 43.384 1.00 96.62 526 LEU A N 1
ATOM 4159 C CA . LEU A 1 526 ? -59.047 -5.942 42.883 1.00 96.62 526 LEU A CA 1
ATOM 4160 C C . LEU A 1 526 ? -57.685 -6.529 43.282 1.00 96.62 526 LEU A C 1
ATOM 4162 O O . LEU A 1 526 ? -56.759 -6.502 42.474 1.00 96.62 526 LEU A O 1
ATOM 4166 N N . THR A 1 527 ? -57.545 -7.094 44.487 1.00 95.00 527 THR A N 1
ATOM 4167 C CA . THR A 1 527 ? -56.309 -7.794 44.877 1.00 95.00 527 THR A CA 1
ATOM 4168 C C . THR A 1 527 ? -56.080 -9.045 44.034 1.00 95.00 527 THR A C 1
ATOM 4170 O O . THR A 1 527 ? -54.968 -9.233 43.553 1.00 95.00 527 THR A O 1
ATOM 4173 N N . THR A 1 528 ? -57.120 -9.837 43.739 1.00 96.06 528 THR A N 1
ATOM 4174 C CA . THR A 1 528 ? -56.965 -11.006 42.855 1.00 96.06 528 THR A CA 1
ATOM 4175 C C . THR A 1 528 ? -56.610 -10.619 41.416 1.00 96.06 528 THR A C 1
ATOM 4177 O O . THR A 1 528 ? -55.767 -11.273 40.805 1.00 96.06 528 THR A O 1
ATOM 4180 N N . GLU A 1 529 ? -57.166 -9.527 40.879 1.00 96.38 529 GLU A N 1
ATOM 4181 C CA . GLU A 1 529 ? -56.781 -9.002 39.561 1.00 96.38 529 GLU A CA 1
ATOM 4182 C C . GLU A 1 529 ? -55.331 -8.492 39.545 1.00 96.38 529 GLU A C 1
ATOM 4184 O O . GLU A 1 529 ? -54.579 -8.790 38.613 1.00 96.38 529 GLU A O 1
ATOM 4189 N N . LEU A 1 530 ? -54.900 -7.782 40.595 1.00 96.12 530 LEU A N 1
ATOM 4190 C CA . LEU A 1 530 ? -53.514 -7.332 40.758 1.00 96.12 530 LEU A CA 1
ATOM 4191 C C . LEU A 1 530 ? -52.531 -8.501 40.899 1.00 96.12 530 LEU A C 1
ATOM 4193 O O . LEU A 1 530 ? -51.444 -8.443 40.321 1.00 96.12 530 LEU A O 1
ATOM 4197 N N . ASP A 1 531 ? -52.897 -9.569 41.608 1.00 96.00 531 ASP A N 1
ATOM 4198 C CA . ASP A 1 531 ? -52.080 -10.780 41.731 1.00 96.00 531 ASP A CA 1
ATOM 4199 C C . ASP A 1 531 ? -51.950 -11.508 40.387 1.00 96.00 531 ASP A C 1
ATOM 4201 O O . ASP A 1 531 ? -50.842 -11.879 39.992 1.00 96.00 531 ASP A O 1
ATOM 4205 N N . ILE A 1 532 ? -53.045 -11.637 39.626 1.00 96.62 532 ILE A N 1
ATOM 4206 C CA . ILE A 1 532 ? -53.035 -12.216 38.272 1.00 96.62 532 ILE A CA 1
ATOM 4207 C C . ILE A 1 532 ? -52.131 -11.395 37.340 1.00 96.62 532 ILE A C 1
ATOM 4209 O O . ILE A 1 532 ? -51.255 -11.964 36.681 1.00 96.62 532 ILE A O 1
ATOM 4213 N N . LEU A 1 533 ? -52.275 -10.065 37.322 1.00 96.94 533 LEU A N 1
ATOM 4214 C CA . LEU A 1 533 ? -51.420 -9.172 36.529 1.00 96.94 533 LEU A CA 1
ATOM 4215 C C . LEU A 1 533 ? -49.950 -9.249 36.966 1.00 96.94 533 LEU A C 1
ATOM 4217 O O . LEU A 1 533 ? -49.054 -9.312 36.123 1.00 96.94 533 LEU A O 1
ATOM 4221 N N . THR A 1 534 ? -49.682 -9.318 38.271 1.00 94.25 534 THR A N 1
ATOM 4222 C CA . THR A 1 534 ? -48.325 -9.469 38.817 1.00 94.25 534 THR A CA 1
ATOM 4223 C C . THR A 1 534 ? -47.700 -10.801 38.398 1.00 94.25 534 THR A C 1
ATOM 4225 O O . THR A 1 534 ? -46.532 -10.840 38.002 1.00 94.25 534 THR A O 1
ATOM 4228 N N . CYS A 1 535 ? -48.465 -11.894 38.414 1.00 96.88 535 CYS A N 1
ATOM 4229 C CA . CYS A 1 535 ? -48.038 -13.190 37.892 1.00 96.88 535 CYS A CA 1
ATOM 4230 C C . CYS A 1 535 ? -47.766 -13.142 36.381 1.00 96.88 535 CYS A C 1
ATOM 4232 O O . CYS A 1 535 ? -46.734 -13.648 35.939 1.00 96.88 535 CYS A O 1
ATOM 4234 N N . GLN A 1 536 ? -48.623 -12.484 35.596 1.00 96.69 536 GLN A N 1
ATOM 4235 C CA . GLN A 1 536 ? -48.430 -12.324 34.153 1.00 96.69 536 GLN A CA 1
ATOM 4236 C C . GLN A 1 536 ? -47.162 -11.515 33.828 1.00 96.69 536 GLN A C 1
ATOM 4238 O O . GLN A 1 536 ? -46.365 -11.943 32.993 1.00 96.69 536 GLN A O 1
ATOM 4243 N N . ILE A 1 537 ? -46.911 -10.412 34.542 1.00 94.12 537 ILE A N 1
ATOM 4244 C CA . ILE A 1 537 ? -45.686 -9.606 34.410 1.00 94.12 537 ILE A CA 1
ATOM 4245 C C . ILE A 1 537 ? -44.446 -10.421 34.809 1.00 94.12 537 ILE A C 1
ATOM 4247 O O . ILE A 1 537 ? -43.427 -10.365 34.122 1.00 94.12 537 ILE A O 1
ATOM 4251 N N . ARG A 1 538 ? -44.511 -11.231 35.878 1.00 95.62 538 ARG A N 1
ATOM 4252 C CA . ARG A 1 538 ? -43.406 -12.131 36.270 1.00 95.62 538 ARG A CA 1
ATOM 4253 C C . ARG A 1 538 ? -43.093 -13.170 35.189 1.00 95.62 538 ARG A C 1
ATOM 4255 O O . ARG A 1 538 ? -41.919 -13.391 34.903 1.00 95.62 538 ARG A O 1
ATOM 4262 N N . ILE A 1 539 ? -44.113 -13.768 34.568 1.00 96.31 539 ILE A N 1
ATOM 4263 C CA . ILE A 1 539 ? -43.945 -14.716 33.453 1.00 96.31 539 ILE A CA 1
ATOM 4264 C C . ILE A 1 539 ? -43.356 -14.008 32.224 1.00 96.31 539 ILE A C 1
ATOM 4266 O O . ILE A 1 539 ? -42.406 -14.504 31.626 1.00 96.31 539 ILE A O 1
ATOM 4270 N N . GLN A 1 540 ? -43.853 -12.823 31.868 1.00 95.94 540 GLN A N 1
ATOM 4271 C CA . GLN A 1 540 ? -43.312 -12.044 30.752 1.00 95.94 540 GLN A CA 1
ATOM 4272 C C . GLN A 1 540 ? -41.844 -11.643 30.988 1.00 95.94 540 GLN A C 1
ATOM 4274 O O . GLN A 1 540 ? -41.027 -11.726 30.071 1.00 95.94 540 GLN A O 1
ATOM 4279 N N . ASN A 1 541 ? -41.486 -11.261 32.216 1.00 93.69 541 ASN A N 1
ATOM 4280 C CA . ASN A 1 541 ? -40.114 -10.916 32.589 1.00 93.69 541 ASN A CA 1
ATOM 4281 C C . ASN A 1 541 ? -39.173 -12.133 32.582 1.00 93.69 541 ASN A C 1
ATOM 4283 O O . ASN A 1 541 ? -38.013 -12.002 32.195 1.00 93.69 541 ASN A O 1
ATOM 4287 N N . SER A 1 542 ? -39.644 -13.325 32.967 1.00 94.81 542 SER A N 1
ATOM 4288 C CA . SER A 1 542 ? -38.828 -14.543 32.860 1.00 94.81 542 SER A CA 1
ATOM 4289 C C . SER A 1 542 ? -38.623 -14.962 31.400 1.00 94.81 542 SER A C 1
ATOM 4291 O O . SER A 1 542 ? -37.515 -15.337 31.019 1.00 94.81 542 SER A O 1
ATOM 4293 N N . GLN A 1 543 ? -39.646 -14.809 30.553 1.00 96.38 543 GLN A N 1
ATOM 4294 C CA . GLN A 1 543 ? -39.547 -15.036 29.109 1.00 96.38 543 GLN A CA 1
ATOM 4295 C C . GLN A 1 543 ? -38.591 -14.043 28.431 1.00 96.38 543 GLN A C 1
ATOM 4297 O O . GLN A 1 543 ? -37.752 -14.459 27.632 1.00 96.38 543 GLN A O 1
ATOM 4302 N N . SER A 1 544 ? -38.656 -12.749 28.762 1.00 93.12 544 SER A N 1
ATOM 4303 C CA . SER A 1 544 ? -37.738 -11.750 28.197 1.00 93.12 544 SER A CA 1
ATOM 4304 C C . SER A 1 544 ? -36.292 -11.977 28.650 1.00 93.12 544 SER A C 1
ATOM 4306 O O . SER A 1 544 ? -35.384 -11.909 27.822 1.00 93.12 544 SER A O 1
ATOM 4308 N N . ALA A 1 545 ? -36.066 -12.354 29.913 1.00 95.50 545 ALA A N 1
ATOM 4309 C CA . ALA A 1 545 ? -34.750 -12.765 30.402 1.00 95.50 545 ALA A CA 1
ATOM 4310 C C . ALA A 1 545 ? -34.211 -13.997 29.649 1.00 95.50 545 ALA A C 1
ATOM 4312 O O . ALA A 1 545 ? -33.046 -14.006 29.240 1.00 95.50 545 ALA A O 1
ATOM 4313 N N . GLN A 1 546 ? -35.054 -15.003 29.389 1.00 96.88 546 GLN A N 1
ATOM 4314 C CA . GLN A 1 546 ? -34.664 -16.176 28.604 1.00 96.88 546 GLN A CA 1
ATOM 4315 C C . GLN A 1 546 ? -34.264 -15.784 27.171 1.00 96.88 546 GLN A C 1
ATOM 4317 O O . GLN A 1 546 ? -33.165 -16.119 26.737 1.00 96.88 546 GLN A O 1
ATOM 4322 N N . ILE A 1 547 ? -35.077 -14.977 26.478 1.00 96.50 547 ILE A N 1
ATOM 4323 C CA . ILE A 1 547 ? -34.768 -14.476 25.125 1.00 96.50 547 ILE A CA 1
ATOM 4324 C C . ILE A 1 547 ? -33.437 -13.705 25.100 1.00 96.50 547 ILE A C 1
ATOM 4326 O O . ILE A 1 547 ? -32.633 -13.894 24.188 1.00 96.50 547 ILE A O 1
ATOM 4330 N N . ILE A 1 548 ? -33.165 -12.873 26.111 1.00 96.88 548 ILE A N 1
ATOM 4331 C CA . ILE A 1 548 ? -31.903 -12.126 26.229 1.00 96.88 548 ILE A CA 1
ATOM 4332 C C . ILE A 1 548 ? -30.708 -13.076 26.420 1.00 96.88 548 ILE A C 1
ATOM 4334 O O . ILE A 1 548 ? -29.677 -12.905 25.764 1.00 96.88 548 ILE A O 1
ATOM 4338 N N . THR A 1 549 ? -30.825 -14.100 27.271 1.00 97.25 549 THR A N 1
ATOM 4339 C CA . THR A 1 549 ? -29.736 -15.076 27.471 1.00 97.25 549 THR A CA 1
ATOM 4340 C C . THR A 1 549 ? -29.479 -15.924 26.223 1.00 97.25 549 THR A C 1
ATOM 4342 O O . THR A 1 549 ? -28.317 -16.116 25.851 1.00 97.25 549 THR A O 1
ATOM 4345 N N . ASP A 1 550 ? -30.525 -16.353 25.513 1.00 97.38 550 ASP A N 1
ATOM 4346 C CA . ASP A 1 550 ? -30.391 -17.085 24.251 1.00 97.38 550 ASP A CA 1
ATOM 4347 C C . ASP A 1 550 ? -29.828 -16.206 23.122 1.00 97.38 550 ASP A C 1
ATOM 4349 O O . ASP A 1 550 ? -28.985 -16.672 22.351 1.00 97.38 550 ASP A O 1
ATOM 4353 N N . PHE A 1 551 ? -30.176 -14.914 23.073 1.00 97.25 551 PHE A N 1
ATOM 4354 C CA . PHE A 1 551 ? -29.550 -13.943 22.169 1.00 97.25 551 PHE A CA 1
ATOM 4355 C C . PHE A 1 551 ? -28.041 -13.812 22.427 1.00 97.25 551 PHE A C 1
ATOM 4357 O O . PHE A 1 551 ? -27.243 -13.937 21.495 1.00 97.25 551 PHE A O 1
ATOM 4364 N N . PHE A 1 552 ? -27.617 -13.625 23.682 1.00 96.31 552 PHE A N 1
ATOM 4365 C CA . PHE A 1 552 ? -26.189 -13.544 24.014 1.00 96.31 552 PHE A CA 1
ATOM 4366 C C . PHE A 1 552 ? -25.445 -14.856 23.729 1.00 96.31 552 PHE A C 1
ATOM 4368 O O . PHE A 1 552 ? -24.302 -14.830 23.266 1.00 96.31 552 PHE A O 1
ATOM 4375 N N . LYS A 1 553 ? -26.092 -16.007 23.937 1.00 97.88 553 LYS A N 1
ATOM 4376 C CA . LYS A 1 553 ? -25.554 -17.332 23.597 1.00 97.88 553 LYS A CA 1
ATOM 4377 C C . LYS A 1 553 ? -25.385 -17.506 22.084 1.00 97.88 553 LYS A C 1
ATOM 4379 O O . LYS A 1 553 ? -24.325 -17.950 21.639 1.00 97.88 553 LYS A O 1
ATOM 4384 N N . ALA A 1 554 ? -26.374 -17.098 21.288 1.00 96.81 554 ALA A N 1
ATOM 4385 C CA . ALA A 1 554 ? -26.292 -17.090 19.830 1.00 96.81 554 ALA A CA 1
ATOM 4386 C C . ALA A 1 554 ? -25.189 -16.142 19.331 1.00 96.81 554 ALA A C 1
ATOM 4388 O O . ALA A 1 554 ? -24.366 -16.545 18.510 1.00 96.81 554 ALA A O 1
ATOM 4389 N N . HIS A 1 555 ? -25.099 -14.927 19.883 1.00 96.00 555 HIS A N 1
ATOM 4390 C CA . HIS A 1 555 ? -24.048 -13.966 19.544 1.00 96.00 555 HIS A CA 1
ATOM 4391 C C . HIS A 1 555 ? -22.647 -14.497 19.888 1.00 96.00 555 HIS A C 1
ATOM 4393 O O . HIS A 1 555 ? -21.745 -14.429 19.056 1.00 96.00 555 HIS A O 1
ATOM 4399 N N . ARG A 1 556 ? -22.466 -15.109 21.068 1.00 97.00 556 ARG A N 1
ATOM 4400 C CA . ARG A 1 556 ? -21.209 -15.767 21.464 1.00 97.00 556 ARG A CA 1
ATOM 4401 C C . ARG A 1 556 ? -20.815 -16.881 20.488 1.00 97.00 556 ARG A C 1
ATOM 4403 O O . ARG A 1 556 ? -19.650 -16.957 20.109 1.00 97.00 556 ARG A O 1
ATOM 4410 N N . ASN A 1 557 ? -21.764 -17.715 20.064 1.00 96.88 557 ASN A N 1
ATOM 4411 C CA . ASN A 1 557 ? -21.514 -18.799 19.109 1.00 96.88 557 ASN A CA 1
ATOM 4412 C C . ASN A 1 557 ? -21.198 -18.276 17.696 1.00 96.88 557 ASN A C 1
ATOM 4414 O O . ASN A 1 557 ? -20.305 -18.794 17.023 1.00 96.88 557 ASN A O 1
ATOM 4418 N N . LEU A 1 558 ? -21.882 -17.220 17.248 1.00 97.69 558 LEU A N 1
ATOM 4419 C CA . LEU A 1 558 ? -21.581 -16.549 15.982 1.00 97.69 558 LEU A CA 1
ATOM 4420 C C . LEU A 1 558 ? -20.187 -15.902 16.016 1.00 97.69 558 LEU A C 1
ATOM 4422 O O . LEU A 1 558 ? -19.422 -16.005 15.063 1.00 97.69 558 LEU A O 1
ATOM 4426 N N . PHE A 1 559 ? -19.816 -15.289 17.140 1.00 97.88 559 PHE A N 1
ATOM 4427 C CA . PHE A 1 559 ? -18.509 -14.668 17.320 1.00 97.88 559 PHE A CA 1
ATOM 4428 C C . PHE A 1 559 ? -17.366 -15.695 17.327 1.00 97.88 559 PHE A C 1
ATOM 4430 O O . PHE A 1 559 ? -16.348 -15.480 16.669 1.00 97.88 559 PHE A O 1
ATOM 4437 N N . THR A 1 560 ? -17.519 -16.838 18.009 1.00 96.69 560 THR A N 1
ATOM 4438 C CA . THR A 1 560 ? -16.494 -17.899 18.000 1.00 96.69 560 THR A CA 1
ATOM 4439 C C . THR A 1 560 ? -16.376 -18.581 16.639 1.00 96.69 560 THR A C 1
ATOM 4441 O O . THR A 1 560 ? -15.259 -18.830 16.184 1.00 96.69 560 THR A O 1
ATOM 4444 N N . THR A 1 561 ? -17.490 -18.835 15.944 1.00 97.19 561 THR A N 1
ATOM 4445 C CA . THR A 1 561 ? -17.463 -19.381 14.575 1.00 97.19 561 THR A CA 1
ATOM 4446 C C . THR A 1 561 ? -16.839 -18.400 13.581 1.00 97.19 561 THR A C 1
ATOM 4448 O O . THR A 1 561 ? -15.970 -18.812 12.813 1.00 97.19 561 THR A O 1
ATOM 4451 N N . TYR A 1 562 ? -17.162 -17.104 13.662 1.00 97.75 562 TYR A N 1
ATOM 4452 C CA . TYR A 1 562 ? -16.505 -16.051 12.881 1.00 97.75 562 TYR A CA 1
ATOM 4453 C C . TYR A 1 562 ? -14.995 -15.974 13.151 1.00 97.75 562 TYR A C 1
ATOM 4455 O O . TYR A 1 562 ? -14.205 -15.965 12.208 1.00 97.75 562 TYR A O 1
ATOM 4463 N N . GLN A 1 563 ? -14.562 -15.983 14.418 1.00 97.69 563 GLN A N 1
ATOM 4464 C CA . GLN A 1 563 ? -13.132 -16.011 14.747 1.00 97.69 563 GLN A CA 1
ATOM 4465 C C . GLN A 1 563 ? -12.428 -17.242 14.168 1.00 97.69 563 GLN A C 1
ATOM 4467 O O . GLN A 1 563 ? -11.328 -17.120 13.632 1.00 97.69 563 GLN A O 1
ATOM 4472 N N . ASN A 1 564 ? -13.045 -18.421 14.267 1.00 96.38 564 ASN A N 1
ATOM 4473 C CA . ASN A 1 564 ? -12.471 -19.658 13.745 1.00 96.38 564 ASN A CA 1
ATOM 4474 C C . ASN A 1 564 ? -12.392 -19.640 12.208 1.00 96.38 564 ASN A C 1
ATOM 4476 O O . ASN A 1 564 ? -11.381 -20.063 11.654 1.00 96.38 564 ASN A O 1
ATOM 4480 N N . ALA A 1 565 ? -13.405 -19.104 11.519 1.00 96.25 565 ALA A N 1
ATOM 4481 C CA . ALA A 1 565 ? -13.363 -18.886 10.073 1.00 96.25 565 ALA A CA 1
ATOM 4482 C C . ALA A 1 565 ? -12.245 -17.901 9.689 1.00 96.25 565 ALA A C 1
ATOM 4484 O O . ALA A 1 565 ? -11.428 -18.204 8.827 1.00 96.25 565 ALA A O 1
ATOM 4485 N N . ARG A 1 566 ? -12.132 -16.768 10.396 1.00 97.25 566 ARG A N 1
ATOM 4486 C CA . ARG A 1 566 ? -11.071 -15.773 10.181 1.00 97.25 566 ARG A CA 1
ATOM 4487 C C . ARG A 1 566 ? -9.664 -16.355 10.372 1.00 97.25 566 ARG A C 1
ATOM 4489 O O . ARG A 1 566 ? -8.784 -16.041 9.579 1.00 97.25 566 ARG A O 1
ATOM 4496 N N . ARG A 1 567 ? -9.445 -17.219 11.374 1.00 97.56 567 ARG A N 1
ATOM 4497 C CA . ARG A 1 567 ? -8.165 -17.939 11.538 1.00 97.56 567 ARG A CA 1
ATOM 4498 C C . ARG A 1 567 ? -7.880 -18.862 10.351 1.00 97.56 567 ARG A C 1
ATOM 4500 O O . ARG A 1 567 ? -6.797 -18.774 9.790 1.00 97.56 567 ARG A O 1
ATOM 4507 N N . LYS A 1 568 ? -8.866 -19.650 9.900 1.00 97.19 568 LYS A N 1
ATOM 4508 C CA . LYS A 1 568 ? -8.722 -20.510 8.710 1.00 97.19 568 LYS A CA 1
ATOM 4509 C C . LYS A 1 568 ? -8.373 -19.721 7.444 1.00 97.19 568 LYS A C 1
ATOM 4511 O O . LYS A 1 568 ? -7.519 -20.171 6.691 1.00 97.19 568 LYS A O 1
ATOM 4516 N N . TYR A 1 569 ? -8.976 -18.550 7.228 1.00 95.38 569 TYR A N 1
ATOM 4517 C CA . TYR A 1 569 ? -8.627 -17.691 6.091 1.00 95.38 569 TYR A CA 1
ATOM 4518 C C . TYR A 1 569 ? -7.189 -17.162 6.179 1.00 95.38 569 TYR A C 1
ATOM 4520 O O . TYR A 1 569 ? -6.470 -17.225 5.187 1.00 95.38 569 TYR A O 1
ATOM 4528 N N . PHE A 1 570 ? -6.724 -16.727 7.357 1.00 97.44 570 PHE A N 1
ATOM 4529 C CA . PHE A 1 570 ? -5.316 -16.347 7.537 1.00 97.44 570 PHE A CA 1
ATOM 4530 C C . PHE A 1 570 ? -4.352 -17.528 7.339 1.00 97.44 570 PHE A C 1
ATOM 4532 O O . PHE A 1 570 ? -3.306 -17.364 6.720 1.00 97.44 570 PHE A O 1
ATOM 4539 N N . GLU A 1 571 ? -4.702 -18.728 7.809 1.00 97.50 571 GLU A N 1
ATOM 4540 C CA . GLU A 1 571 ? -3.912 -19.946 7.576 1.00 97.50 571 GLU A CA 1
ATOM 4541 C C . GLU A 1 571 ? -3.857 -20.330 6.087 1.00 97.50 571 GLU A C 1
ATOM 4543 O O . GLU A 1 571 ? -2.822 -20.794 5.613 1.00 97.50 571 GLU A O 1
ATOM 4548 N N . GLN A 1 572 ? -4.945 -20.131 5.335 1.00 96.88 572 GLN A N 1
ATOM 4549 C CA . GLN A 1 572 ? -4.980 -20.332 3.883 1.00 96.88 572 GLN A CA 1
ATOM 4550 C C . GLN A 1 572 ? -4.134 -19.289 3.146 1.00 96.88 572 GLN A C 1
ATOM 4552 O O . GLN A 1 572 ? -3.313 -19.667 2.314 1.00 96.88 572 GLN A O 1
ATOM 4557 N N . GLN A 1 573 ? -4.283 -18.006 3.488 1.00 94.50 573 GLN A N 1
ATOM 4558 C CA . GLN A 1 573 ? -3.482 -16.918 2.925 1.00 94.50 573 GLN A CA 1
ATOM 4559 C C . GLN A 1 573 ? -1.985 -17.172 3.145 1.00 94.50 573 GLN A C 1
ATOM 4561 O O . GLN A 1 573 ? -1.225 -17.174 2.184 1.00 94.50 573 GLN A O 1
ATOM 4566 N N . TYR A 1 574 ? -1.575 -17.497 4.375 1.00 97.25 574 TYR A N 1
ATOM 4567 C CA . TYR A 1 574 ? -0.175 -17.778 4.702 1.00 97.25 574 TYR A CA 1
ATOM 4568 C C . TYR A 1 574 ? 0.402 -18.970 3.915 1.00 97.25 574 TYR A C 1
ATOM 4570 O O . TYR A 1 574 ? 1.558 -18.941 3.495 1.00 97.25 574 TYR A O 1
ATOM 4578 N N . ARG A 1 575 ? -0.399 -20.016 3.657 1.00 98.19 575 ARG A N 1
ATOM 4579 C CA . ARG A 1 575 ? 0.018 -21.145 2.802 1.00 98.19 575 ARG A CA 1
ATOM 4580 C C . ARG A 1 575 ? 0.209 -20.727 1.345 1.00 98.19 575 ARG A C 1
ATOM 4582 O O . ARG A 1 575 ? 1.190 -21.143 0.738 1.00 98.19 575 ARG A O 1
ATOM 4589 N N . LEU A 1 576 ? -0.699 -19.916 0.798 1.00 97.44 576 LEU A N 1
ATOM 4590 C CA . LEU A 1 576 ? -0.591 -19.406 -0.572 1.00 97.44 576 LEU A CA 1
ATOM 4591 C C . LEU A 1 576 ? 0.597 -18.448 -0.723 1.00 97.44 576 LEU A C 1
ATOM 4593 O O . LEU A 1 576 ? 1.343 -18.565 -1.688 1.00 97.44 576 LEU A O 1
ATOM 4597 N N . GLU A 1 577 ? 0.828 -17.566 0.251 1.00 96.81 577 GLU A N 1
ATOM 4598 C CA . GLU A 1 577 ? 2.001 -16.685 0.299 1.00 96.81 577 GLU A CA 1
ATOM 4599 C C . GLU A 1 577 ? 3.305 -17.490 0.379 1.00 96.81 577 GLU A C 1
ATOM 4601 O O . GLU A 1 577 ? 4.231 -17.225 -0.381 1.00 96.81 577 GLU A O 1
ATOM 4606 N N . SER A 1 578 ? 3.367 -18.523 1.226 1.00 96.12 578 SER A N 1
ATOM 4607 C CA . SER A 1 578 ? 4.529 -19.418 1.314 1.00 96.12 578 SER A CA 1
ATOM 4608 C C . SER A 1 578 ? 4.774 -20.187 0.007 1.00 96.12 578 SER A C 1
ATOM 4610 O O . SER A 1 578 ? 5.917 -20.287 -0.440 1.00 96.12 578 SER A O 1
ATOM 4612 N N . GLN A 1 579 ? 3.720 -20.675 -0.656 1.00 96.88 579 GLN A N 1
ATOM 4613 C CA . GLN A 1 579 ? 3.839 -21.331 -1.961 1.00 96.88 579 GLN A CA 1
ATOM 4614 C C . GLN A 1 579 ? 4.300 -20.350 -3.052 1.00 96.88 579 GLN A C 1
ATOM 4616 O O . GLN A 1 579 ? 5.180 -20.688 -3.842 1.00 96.88 579 GLN A O 1
ATOM 4621 N N . ALA A 1 580 ? 3.757 -19.130 -3.081 1.00 95.19 580 ALA A N 1
ATOM 4622 C CA . ALA A 1 580 ? 4.165 -18.085 -4.018 1.00 95.19 580 ALA A CA 1
ATOM 4623 C C . ALA A 1 580 ? 5.625 -17.654 -3.797 1.00 95.19 580 ALA A C 1
ATOM 4625 O O . ALA A 1 580 ? 6.363 -17.483 -4.766 1.00 95.19 580 ALA A O 1
ATOM 4626 N N . GLN A 1 581 ? 6.072 -17.557 -2.540 1.00 96.62 581 GLN A N 1
ATOM 4627 C CA . GLN A 1 581 ? 7.475 -17.311 -2.200 1.00 96.62 581 GLN A CA 1
ATOM 4628 C C . GLN A 1 581 ? 8.385 -18.419 -2.745 1.00 96.62 581 GLN A C 1
ATOM 4630 O O . GLN A 1 581 ? 9.359 -18.104 -3.424 1.00 96.62 581 GLN A O 1
ATOM 4635 N N . LEU A 1 582 ? 8.044 -19.697 -2.540 1.00 97.50 582 LEU A N 1
ATOM 4636 C CA . LEU A 1 582 ? 8.817 -20.825 -3.080 1.00 97.50 582 LEU A CA 1
ATOM 4637 C C . LEU A 1 582 ? 8.868 -20.823 -4.619 1.00 97.50 582 LEU A C 1
ATOM 4639 O O . LEU A 1 582 ? 9.939 -21.015 -5.189 1.00 97.50 582 LEU A O 1
ATOM 4643 N N . ILE A 1 583 ? 7.748 -20.542 -5.296 1.00 96.44 583 ILE A N 1
ATOM 4644 C CA . ILE A 1 583 ? 7.709 -20.417 -6.765 1.00 96.44 583 ILE A CA 1
ATOM 4645 C C . ILE A 1 583 ? 8.583 -19.245 -7.236 1.00 96.44 583 ILE A C 1
ATOM 4647 O O . ILE A 1 583 ? 9.354 -19.403 -8.178 1.00 96.44 583 ILE A O 1
ATOM 4651 N N . SER A 1 584 ? 8.520 -18.091 -6.565 1.00 95.25 584 SER A N 1
ATOM 4652 C CA . SER A 1 584 ? 9.347 -16.928 -6.914 1.00 95.25 584 SER A CA 1
ATOM 4653 C C . SER A 1 584 ? 10.844 -17.196 -6.716 1.00 95.25 584 SER A C 1
ATOM 4655 O O . SER A 1 584 ? 11.654 -16.785 -7.542 1.00 95.25 584 SER A O 1
ATOM 4657 N N . GLN A 1 585 ? 11.219 -17.950 -5.675 1.00 96.31 585 GLN A N 1
ATOM 4658 C CA . GLN A 1 585 ? 12.603 -18.369 -5.445 1.00 96.31 585 GLN A CA 1
ATOM 4659 C C . GLN A 1 585 ? 13.084 -19.323 -6.543 1.00 96.31 585 GLN A C 1
ATOM 4661 O O . GLN A 1 585 ? 14.186 -19.134 -7.052 1.00 96.31 585 GLN A O 1
ATOM 4666 N N . HIS A 1 586 ? 12.250 -20.284 -6.957 1.00 96.00 586 HIS A N 1
ATOM 4667 C CA . HIS A 1 586 ? 12.556 -21.190 -8.067 1.00 96.00 586 HIS A CA 1
ATOM 4668 C C . HIS A 1 586 ? 12.760 -20.425 -9.382 1.00 96.00 586 HIS A C 1
ATOM 4670 O O . HIS A 1 586 ? 13.775 -20.604 -10.043 1.00 96.00 586 HIS A O 1
ATOM 4676 N N . GLN A 1 587 ? 11.859 -19.496 -9.716 1.00 94.25 587 GLN A N 1
ATOM 4677 C CA . GLN A 1 587 ? 11.981 -18.662 -10.918 1.00 94.25 587 GLN A CA 1
ATOM 4678 C C . GLN A 1 587 ? 13.248 -17.794 -10.901 1.00 94.25 587 GLN A C 1
ATOM 4680 O O . GLN A 1 587 ? 13.905 -17.635 -11.927 1.00 94.25 587 GLN A O 1
ATOM 4685 N N . VAL A 1 588 ? 13.629 -17.248 -9.741 1.00 96.00 588 VAL A N 1
ATOM 4686 C CA . VAL A 1 588 ? 14.887 -16.499 -9.591 1.00 96.00 588 VAL A CA 1
ATOM 4687 C C . VAL A 1 588 ? 16.108 -17.410 -9.766 1.00 96.00 588 VAL A C 1
ATOM 4689 O O . VAL A 1 588 ? 17.076 -16.985 -10.393 1.00 96.00 588 VAL A O 1
ATOM 4692 N N . GLN A 1 589 ? 16.065 -18.651 -9.271 1.00 95.44 589 GLN A N 1
ATOM 4693 C CA . GLN A 1 589 ? 17.124 -19.646 -9.483 1.00 95.44 589 GLN A CA 1
ATOM 4694 C C . GLN A 1 589 ? 17.240 -20.039 -10.963 1.00 95.44 589 GLN A C 1
ATOM 4696 O O . GLN A 1 589 ? 18.326 -19.944 -11.523 1.00 95.44 589 GLN A O 1
ATOM 4701 N N . GLU A 1 590 ? 16.130 -20.356 -11.635 1.00 94.88 590 GLU A N 1
ATOM 4702 C CA . GLU A 1 590 ? 16.110 -20.664 -13.074 1.00 94.88 590 GLU A CA 1
ATOM 4703 C C . GLU A 1 590 ? 16.669 -19.511 -13.922 1.00 94.88 590 GLU A C 1
ATOM 4705 O O . GLU A 1 590 ? 17.427 -19.740 -14.865 1.00 94.88 590 GLU A O 1
ATOM 4710 N N . LEU A 1 591 ? 16.351 -18.257 -13.575 1.00 95.81 591 LEU A N 1
ATOM 4711 C CA . LEU A 1 591 ? 16.912 -17.077 -14.241 1.00 95.81 591 LEU A CA 1
ATOM 4712 C C . LEU A 1 591 ? 18.417 -16.908 -13.979 1.00 95.81 591 LEU A C 1
ATOM 4714 O O . LEU A 1 591 ? 19.145 -16.508 -14.890 1.00 95.81 591 LEU A O 1
ATOM 4718 N N . GLN A 1 592 ? 18.900 -17.218 -12.772 1.00 95.31 592 GLN A N 1
ATOM 4719 C CA . GLN A 1 592 ? 20.332 -17.203 -12.451 1.00 95.31 592 GLN A CA 1
ATOM 4720 C C . GLN A 1 592 ? 21.090 -18.299 -13.211 1.00 95.31 592 GLN A C 1
ATOM 4722 O O . GLN A 1 592 ? 22.116 -18.001 -13.824 1.00 95.31 592 GLN A O 1
ATOM 4727 N N . ASP A 1 593 ? 20.553 -19.518 -13.261 1.00 95.69 593 ASP A N 1
ATOM 4728 C CA . ASP A 1 593 ? 21.128 -20.641 -14.006 1.00 95.69 593 ASP A CA 1
ATOM 4729 C C . ASP A 1 593 ? 21.144 -20.359 -15.517 1.00 95.69 593 ASP A C 1
ATOM 4731 O O . ASP A 1 593 ? 22.155 -20.578 -16.185 1.00 95.69 593 ASP A O 1
ATOM 4735 N N . LEU A 1 594 ? 20.060 -19.811 -16.080 1.00 95.94 594 LEU A N 1
ATOM 4736 C CA . LEU A 1 594 ? 20.007 -19.386 -17.485 1.00 95.94 594 LEU A CA 1
ATOM 4737 C C . LEU A 1 594 ? 21.013 -18.269 -17.791 1.00 95.94 594 LEU A C 1
ATOM 4739 O O . LEU A 1 594 ? 21.680 -18.322 -18.824 1.00 95.94 594 LEU A O 1
ATOM 4743 N N . MET A 1 595 ? 21.173 -17.291 -16.896 1.00 93.88 595 MET A N 1
ATOM 4744 C CA . MET A 1 595 ? 22.182 -16.238 -17.036 1.00 93.88 595 MET A CA 1
ATOM 4745 C C . MET A 1 595 ? 23.605 -16.813 -16.975 1.00 93.88 595 MET A C 1
ATOM 4747 O O . MET A 1 595 ? 24.448 -16.450 -17.796 1.00 93.88 595 MET A O 1
ATOM 4751 N N . GLN A 1 596 ? 23.879 -17.742 -16.056 1.00 92.62 596 GLN A N 1
ATOM 4752 C CA . GLN A 1 596 ? 25.176 -18.411 -15.953 1.00 92.62 596 GLN A CA 1
ATOM 4753 C C . GLN A 1 596 ? 25.471 -19.277 -17.188 1.00 92.62 596 GLN A C 1
ATOM 4755 O O . GLN A 1 596 ? 26.596 -19.266 -17.691 1.00 92.62 596 GLN A O 1
ATOM 4760 N N . ASN A 1 597 ? 24.463 -19.969 -17.726 1.00 93.88 597 ASN A N 1
ATOM 4761 C CA . ASN A 1 597 ? 24.562 -20.725 -18.974 1.00 93.88 597 ASN A CA 1
ATOM 4762 C C . ASN A 1 597 ? 24.795 -19.812 -20.188 1.00 93.88 597 ASN A C 1
ATOM 4764 O O . ASN A 1 597 ? 25.626 -20.124 -21.036 1.00 93.88 597 ASN A O 1
ATOM 4768 N N . PHE A 1 598 ? 24.129 -18.657 -20.268 1.00 91.38 598 PHE A N 1
ATOM 4769 C CA . PHE A 1 598 ? 24.387 -17.676 -21.325 1.00 91.38 598 PHE A CA 1
ATOM 4770 C C . PHE A 1 598 ? 25.829 -17.147 -21.266 1.00 91.38 598 PHE A C 1
ATOM 4772 O O . PHE A 1 598 ? 26.527 -17.141 -22.279 1.00 91.38 598 PHE A O 1
ATOM 4779 N N . LEU A 1 599 ? 26.306 -16.772 -20.074 1.00 91.12 599 LEU A N 1
ATOM 4780 C CA . LEU A 1 599 ? 27.683 -16.313 -19.865 1.00 91.12 599 LEU A CA 1
ATOM 4781 C C . LEU A 1 599 ? 28.712 -17.406 -20.196 1.00 91.12 599 LEU A C 1
ATOM 4783 O O . LEU A 1 599 ? 29.752 -17.110 -20.789 1.00 91.12 599 LEU A O 1
ATOM 4787 N N . SER A 1 600 ? 28.426 -18.671 -19.867 1.00 87.12 600 SER A N 1
ATOM 4788 C CA . SER A 1 600 ? 29.308 -19.786 -20.222 1.00 87.12 600 SER A CA 1
ATOM 4789 C C . SER A 1 600 ? 29.349 -20.006 -21.738 1.00 87.12 600 SER A C 1
ATOM 4791 O O . SER A 1 600 ? 30.441 -20.121 -22.297 1.00 87.12 600 SER A O 1
ATOM 4793 N N . LEU A 1 601 ? 28.205 -19.977 -22.430 1.00 85.31 601 LEU A N 1
ATOM 4794 C CA . LEU A 1 601 ? 28.127 -20.091 -23.891 1.00 85.31 601 LEU A CA 1
ATOM 4795 C C . LEU A 1 601 ? 28.842 -18.932 -24.598 1.00 85.31 601 LEU A C 1
ATOM 4797 O O . LEU A 1 601 ? 29.595 -19.172 -25.541 1.00 85.31 601 LEU A O 1
ATOM 4801 N N . GLN A 1 602 ? 28.699 -17.700 -24.103 1.00 82.44 602 GLN A N 1
ATOM 4802 C CA . GLN A 1 602 ? 29.417 -16.534 -24.624 1.00 82.44 602 GLN A CA 1
ATOM 4803 C C . GLN A 1 602 ? 30.945 -16.688 -24.478 1.00 82.44 602 GLN A C 1
ATOM 4805 O O . GLN A 1 602 ? 31.690 -16.348 -25.397 1.00 82.44 602 GLN A O 1
ATOM 4810 N N . GLY A 1 603 ? 31.423 -17.271 -23.371 1.00 74.81 603 GLY A N 1
ATOM 4811 C CA . GLY A 1 603 ? 32.840 -17.611 -23.182 1.00 74.81 603 GLY A CA 1
ATOM 4812 C C . GLY A 1 603 ? 33.356 -18.700 -24.139 1.00 74.81 603 GLY A C 1
ATOM 4813 O O . GLY A 1 603 ? 34.490 -18.622 -24.617 1.00 74.81 603 GLY A O 1
ATOM 4814 N N . HIS A 1 604 ? 32.522 -19.687 -24.478 1.00 66.75 604 HIS A N 1
ATOM 4815 C CA . HIS A 1 604 ? 32.863 -20.708 -25.478 1.00 66.75 604 HIS A CA 1
ATOM 4816 C C . HIS A 1 604 ? 32.843 -20.143 -26.909 1.00 66.75 604 HIS A C 1
ATOM 4818 O O . HIS A 1 604 ? 33.689 -20.499 -27.726 1.00 66.75 604 HIS A O 1
ATOM 4824 N N . GLN A 1 605 ? 31.943 -19.206 -27.213 1.00 60.06 605 GLN A N 1
ATOM 4825 C CA . GLN A 1 605 ? 31.908 -18.531 -28.512 1.00 60.06 605 GLN A CA 1
ATOM 4826 C C . GLN A 1 605 ? 33.149 -17.644 -28.724 1.00 60.06 605 GLN A C 1
ATOM 4828 O O . GLN A 1 605 ? 33.790 -17.723 -29.770 1.00 60.06 605 GLN A O 1
ATOM 4833 N N . ALA A 1 606 ? 33.566 -16.900 -27.693 1.00 55.06 606 ALA A N 1
ATOM 4834 C CA . ALA A 1 606 ? 34.778 -16.075 -27.717 1.00 55.06 606 ALA A CA 1
ATOM 4835 C C . ALA A 1 606 ? 36.092 -16.877 -27.847 1.00 55.06 606 ALA A C 1
ATOM 4837 O O . ALA A 1 606 ? 37.118 -16.315 -28.223 1.00 55.06 606 ALA A O 1
ATOM 4838 N N . THR A 1 607 ? 36.082 -18.179 -27.541 1.00 53.81 607 THR A N 1
ATOM 4839 C CA . THR A 1 607 ? 37.241 -19.070 -27.739 1.00 53.81 607 THR A CA 1
ATOM 4840 C C . THR A 1 607 ? 37.182 -19.813 -29.077 1.00 53.81 607 THR A C 1
ATOM 4842 O O . THR A 1 607 ? 38.222 -19.976 -29.716 1.00 53.81 607 THR A O 1
ATOM 4845 N N . GLY A 1 608 ? 35.988 -20.171 -29.565 1.00 52.09 608 GLY A N 1
ATOM 4846 C CA . GLY A 1 608 ? 35.790 -20.799 -30.878 1.00 52.09 608 GLY A CA 1
ATOM 4847 C C . GLY A 1 608 ? 36.215 -19.928 -32.068 1.00 52.09 608 GLY A C 1
ATOM 4848 O O . GLY A 1 608 ? 36.780 -20.444 -33.028 1.00 52.09 608 GLY A O 1
ATOM 4849 N N . GLU A 1 609 ? 36.037 -18.606 -31.988 1.00 48.00 609 GLU A N 1
ATOM 4850 C CA . GLU A 1 609 ? 36.453 -17.672 -33.053 1.00 48.00 609 GLU A CA 1
ATOM 4851 C C . GLU A 1 609 ? 37.982 -17.462 -33.148 1.00 48.00 609 GLU A C 1
ATOM 4853 O O . GLU A 1 609 ? 38.454 -16.783 -34.056 1.00 48.00 609 GLU A O 1
ATOM 4858 N N . THR A 1 610 ? 38.782 -18.081 -32.267 1.00 48.59 610 THR A N 1
ATOM 4859 C CA . THR A 1 610 ? 40.261 -18.060 -32.342 1.00 48.59 610 THR A CA 1
ATOM 4860 C C . THR A 1 610 ? 40.873 -19.309 -32.990 1.00 48.59 610 THR A C 1
ATOM 4862 O O . THR A 1 610 ? 42.079 -19.539 -32.889 1.00 48.59 610 THR A O 1
ATOM 4865 N N . SER A 1 611 ? 40.066 -20.154 -33.640 1.00 44.78 611 SER A N 1
ATOM 4866 C CA . SER A 1 611 ? 40.537 -21.376 -34.313 1.00 44.78 611 SER A CA 1
ATOM 4867 C C . SER A 1 611 ? 39.795 -21.669 -35.622 1.00 44.78 611 SER A C 1
ATOM 4869 O O . SER A 1 611 ? 39.229 -22.749 -35.795 1.00 44.78 611 SER A O 1
ATOM 4871 N N . LEU A 1 612 ? 39.861 -20.710 -36.552 1.00 37.09 612 LEU A N 1
ATOM 4872 C CA . LEU A 1 612 ? 39.667 -20.889 -37.997 1.00 37.09 612 LEU A CA 1
ATOM 4873 C C . LEU A 1 612 ? 40.665 -20.016 -38.776 1.00 37.09 612 LEU A C 1
ATOM 4875 O O . LEU A 1 612 ? 40.880 -18.863 -38.342 1.00 37.09 612 LEU A O 1
#

Sequence (612 aa):
NQSDLFLQLQEAISSLEACVCSWRDPPGSGSLEGNRDPSGDTNTCNAVMSSPVLVGLNKELEKAFSHDDIWIQCEISRYQTENAELKNSLKVTDKELHRSKVTLMNVMEEKDTLKVQVQKLQSYPLGEVWSPITLSLLSSPDTVDMLNLTTETPFPQNDPPPGKENNWQKEDTIENAPLSTLHNLIRFLQNLPGSQPTSPCTSEIHPINMETELEWLKGKLDCLKQLNVQLCATLEECKSDSEKLSMQLGKLESVCTAIRLALQSSERCLKTYSVVLALTEAKEDIILGQMAGGDLTSGWSLLPKDLEIKTKLFMMEVKKIFKQDRMALEADIREIIQTVPRLYAPWLSEEDELMLNKYIQFLKQELASISKLVKEDILHSKDVTHLADIIKAKVDNVVKASEEILEDRPKKPLRAHIVQDLMDTKQGLAEVRANIQLLQIEKRALELQIFSQPEQENAYMLLDDQLQQELSDWAERKKEDSGNKLFGNGRECLSQNERHAPPADMQRLLQTLARGSEIRAHVESLTTELDILTCQIRIQNSQSAQIITDFFKAHRNLFTTYQNARRKYFEQQYRLESQAQLISQHQVQELQDLMQNFLSLQGHQATGETSL

Organism: NCBI:txid247094

Secondary structure (DSSP, 8-state):
-HHHHHHHHHHHHHHHHHHHHHHHS------------S-STHHHHHHHHT-HHHHHHHHHHHHHSTTHHHHHHHHHHHHHHHHHHHHHHHHHHHHHHHHHHHHHHHHHHHHHHHHHHHHHHHHS---S----------------------------------------------SSHHHHHHHHHHHHHTT---------------HHHHHHHHHHHHHHHHHHHHHHHHHHHHHHHHHHHHHHHHHHHHHHHHHHHHHHHHHHHHHHHHHHHHHHHHHHHHHHHHHHHHHHS-----GGGGS-HHHHHHHHHHHHHHHHHGGGSHHHHHHHHHHHTTS---SS--SS-HHHHHHHHHHHHHHHHHHHHHHHHHHHHGGGHHHHHHHHHHHHHHHHHHHHHHHHHHH--PPS-HHHHHHHHHHHHHHHHHHHHHHHHHHHHHHHHHHHHHHHHHHHHHHHHHHHHHHHHHHHHHHHHHHHTTS-------------------HHHHHHHHHHHHHHHHHHHHHHHHHHHHHHHHHHHHHHHHHHHHHHHHHHHHHHHHHHHHHHHHHHHHHHHHHHHHHHHHHHHHHHHHHHHHHHHHHHHHHHHHHHTT--

Foldseek 3Di:
DVVVVVVVVVVLVVLVVVVVVVVVDDPPDDDDDDDDDPDPPVPSVVVSCPPVVNVVVVVVVCVVCVVVVVVVVVVVVVVVVVVVVVVVVVVVVVVVVVVVVVVVVVVVVVVVVVVVVVVVVVPPPPPDDDDDDPPDDDDDDDDDDDDDDDDDDDDDDDDDDDDDDDDDDDDDDPDPPPVVVVVVVVVVVVPDPDDDDPDDDPPPPDPVVVVVVVVVVVVLVVLVVVLVVLVVVLVVVLVVLVVVLVVLVVLVVVLVVLVVVLVVLVVVLVVLVVLVVLVVVQVVVVVVVCVVPVDQDAPLVSGDPVSNVVLVVNLVVLVVVCPVVVPVLVVVLVVVVVPDDDPHHDNDPSSSVVSSVVSSVVSVVSNVVSVVSNVVSVVCVVVSVVSVVVSVVSVVVSVVSVVVSVVPDDDDDVVVVVVVVVVVVVVVVVVVVVVVVVVVVVVVVVVVVVVCVVVVVVVVVVVVVVVVVVVVVVVVVVVVVVDDDDDDDDDDDDDDDDDDDDPVVVVVVVVVVVVVVVVVVVVVVVVVVVVVVVVVVVVVVVVVVVVVVVVVVVVVVVVVVVVVVVVVVVVVVVVVVVVVVVVVVVVVVVVVVVVVVVVVVVVVVVVVVVPD

InterPro domains:
  IPR019536 Harmonin-binding protein USHBP1, PDZ-binding domain [PF10506] (217-279)
  IPR040171 Harmonin-binding protein USHBP1-like [PTHR23347] (2-612)

Radius of gyration: 60.0 Å; chains: 1; bounding box: 132×78×192 Å

pLDDT: mean 72.45, std 21.79, range [22.86, 98.19]